Protein 3G4E (pdb70)

CATH classification: 2.120.10.30

Radius of gyration: 27.09 Å; Cα contacts (8 Å, |Δi|>4): 1862; chains: 2; bounding box: 78×51×75 Å

Organism: Homo sapiens (NCBI:txid9606)

Structure (mmCIF, N/CA/C/O backbone):
data_3G4E
#
_entry.id   3G4E
#
_cell.length_a   64.474
_cell.length_b   51.001
_cell.length_c   86.124
_cell.angle_alpha   90.00
_cell.angle_beta   100.11
_cell.angle_gamma   90.00
#
_symmetry.space_group_name_H-M   'P 1 21 1'
#
loop_
_entity.id
_entity.type
_entity.pdbx_description
1 polymer Regucalcin
2 non-polymer 'CALCIUM ION'
3 water water
#
loop_
_atom_site.group_PDB
_atom_site.id
_atom_site.type_symbol
_atom_site.label_atom_id
_atom_site.label_alt_id
_atom_site.label_comp_id
_atom_site.label_asym_id
_atom_site.label_entity_id
_atom_site.label_seq_id
_atom_site.pdbx_PDB_ins_code
_atom_site.Cartn_x
_atom_site.Cartn_y
_atom_site.Cartn_z
_atom_site.occupancy
_atom_site.B_iso_or_equiv
_atom_site.auth_seq_id
_atom_site.auth_comp_id
_atom_site.auth_asym_id
_atom_site.auth_atom_id
_atom_site.pdbx_PDB_model_num
ATOM 1 N N . SER A 1 1 ? 28.872 7.068 27.945 1.00 29.56 3 SER A N 1
ATOM 2 C CA . SER A 1 1 ? 29.615 5.868 27.651 1.00 21.97 3 SER A CA 1
ATOM 3 C C . SER A 1 1 ? 29.801 5.652 26.153 1.00 22.52 3 SER A C 1
ATOM 4 O O . SER A 1 1 ? 29.106 6.225 25.334 1.00 34.04 3 SER A O 1
ATOM 7 N N . ILE A 1 2 ? 30.743 4.820 25.744 1.00 19.23 4 ILE A N 1
ATOM 8 C CA . ILE A 1 2 ? 30.792 4.545 24.312 1.00 20.19 4 ILE A CA 1
ATOM 9 C C . ILE A 1 2 ? 30.103 3.206 24.072 1.00 18.35 4 ILE A C 1
ATOM 10 O O . ILE A 1 2 ? 29.842 2.355 24.951 1.00 18.90 4 ILE A O 1
ATOM 15 N N . LYS A 1 3 ? 29.777 2.984 22.803 1.00 17.25 5 LYS A N 1
ATOM 16 C CA . LYS A 1 3 ? 29.140 1.769 22.345 1.00 15.67 5 LYS A CA 1
ATOM 17 C C . LYS A 1 3 ? 29.920 1.221 21.158 1.00 13.78 5 LYS A C 1
ATOM 18 O O . LYS A 1 3 ? 30.146 1.977 20.207 1.00 16.88 5 LYS A O 1
ATOM 24 N N . ILE A 1 4 ? 30.301 -0.029 21.197 1.00 12.65 6 ILE A N 1
ATOM 25 C CA . ILE A 1 4 ? 31.090 -0.678 20.159 1.00 12.71 6 ILE A CA 1
ATOM 26 C C . ILE A 1 4 ? 30.253 -1.787 19.521 1.00 12.84 6 ILE A C 1
ATOM 27 O O . ILE A 1 4 ? 29.640 -2.595 20.245 1.00 14.63 6 ILE A O 1
ATOM 32 N N . GLU A 1 5 ? 30.274 -1.801 18.191 1.00 12.84 7 GLU A N 1
ATOM 33 C CA . GLU A 1 5 ? 29.498 -2.818 17.477 1.00 14.35 7 GLU A CA 1
ATOM 34 C C . GLU A 1 5 ? 30.348 -3.395 16.364 1.00 14.28 7 GLU A C 1
ATOM 35 O O . GLU A 1 5 ? 30.923 -2.624 15.591 1.00 15.02 7 GLU A O 1
ATOM 41 N N . CYS A 1 6 ? 30.440 -4.716 16.260 1.00 14.99 8 CYS A N 1
ATOM 42 C CA . CYS A 1 6 ? 31.040 -5.336 15.074 1.00 15.57 8 CYS A CA 1
ATOM 43 C C . CYS A 1 6 ? 29.976 -5.281 13.966 1.00 13.76 8 CYS A C 1
ATOM 44 O O . CYS A 1 6 ? 29.044 -6.063 14.051 1.00 19.71 8 CYS A O 1
ATOM 47 N N . VAL A 1 7 ? 30.122 -4.335 13.053 1.00 15.87 9 VAL A N 1
ATOM 48 C CA . VAL A 1 7 ? 29.050 -4.085 12.081 1.00 19.81 9 VAL A CA 1
ATOM 49 C C . VAL A 1 7 ? 29.216 -5.035 10.901 1.00 21.17 9 VAL A C 1
ATOM 50 O O . VAL A 1 7 ? 28.275 -5.256 10.144 1.00 23.23 9 VAL A O 1
ATOM 54 N N . LEU A 1 8 ? 30.409 -5.590 10.762 1.00 19.39 10 LEU A N 1
ATOM 55 C CA . LEU A 1 8 ? 30.689 -6.524 9.679 1.00 22.86 10 LEU A CA 1
ATOM 56 C C . LEU A 1 8 ? 31.760 -7.481 10.166 1.00 22.02 10 LEU A C 1
ATOM 57 O O . LEU A 1 8 ? 32.952 -7.156 10.273 1.00 23.29 10 LEU A O 1
ATOM 62 N N . PRO A 1 9 ? 31.318 -8.664 10.505 1.00 23.48 11 PRO A N 1
ATOM 63 C CA . PRO A 1 9 ? 32.225 -9.676 10.956 1.00 23.93 11 PRO A CA 1
ATOM 64 C C . PRO A 1 9 ? 32.914 -10.317 9.747 1.00 26.89 11 PRO A C 1
ATOM 65 O O . PRO A 1 9 ? 32.703 -11.454 9.424 1.00 31.32 11 PRO A O 1
ATOM 69 N N . GLU A 1 10 ? 33.810 -9.570 9.132 1.00 24.57 12 GLU A N 1
ATOM 70 C CA . GLU A 1 10 ? 34.351 -9.918 7.829 1.00 24.77 12 GLU A CA 1
ATOM 71 C C . GLU A 1 10 ? 35.527 -10.864 7.930 1.00 25.51 12 GLU A C 1
ATOM 72 O O . GLU A 1 10 ? 35.948 -11.423 6.897 1.00 26.29 12 GLU A O 1
ATOM 78 N N . ASN A 1 11 ? 36.073 -11.063 9.139 1.00 24.48 13 ASN A N 1
ATOM 79 C CA . ASN A 1 11 ? 37.215 -11.967 9.344 1.00 26.31 13 ASN A CA 1
ATOM 80 C C . ASN A 1 11 ? 38.406 -11.683 8.443 1.00 26.68 13 ASN A C 1
ATOM 81 O O . ASN A 1 11 ? 39.086 -12.586 7.924 1.00 26.45 13 ASN A O 1
ATOM 86 N N . CYS A 1 12 ? 38.701 -10.407 8.210 1.00 27.77 14 CYS A N 1
ATOM 87 C CA . CYS A 1 12 ? 39.797 -10.011 7.324 1.00 26.47 14 CYS A CA 1
ATOM 88 C C . CYS A 1 12 ? 41.143 -10.554 7.790 1.00 27.50 14 CYS A C 1
ATOM 89 O O . CYS A 1 12 ? 41.409 -10.507 8.983 1.00 26.88 14 CYS A O 1
ATOM 92 N N . ARG A 1 13 ? 41.944 -10.986 6.826 1.00 26.17 15 ARG A N 1
ATOM 93 C CA . ARG A 1 13 ? 43.303 -11.420 7.160 1.00 26.27 15 ARG A CA 1
ATOM 94 C C . ARG A 1 13 ? 44.004 -10.217 7.767 1.00 22.92 15 ARG A C 1
ATOM 95 O O . ARG A 1 13 ? 44.592 -10.285 8.866 1.00 24.61 15 ARG A O 1
ATOM 103 N N . CYS A 1 14 ? 43.880 -9.117 7.036 1.00 22.36 16 CYS A N 1
ATOM 104 C CA . CYS A 1 14 ? 44.415 -7.867 7.582 1.00 22.21 16 CYS A CA 1
ATOM 105 C C . CYS A 1 14 ? 43.624 -6.692 7.034 1.00 21.94 16 CYS A C 1
ATOM 106 O O . CYS A 1 14 ? 43.942 -6.143 5.985 1.00 19.09 16 CYS A O 1
ATOM 109 N N . GLY A 1 15 ? 42.557 -6.352 7.757 1.00 20.50 17 GLY A N 1
ATOM 110 C CA . GLY A 1 15 ? 41.719 -5.259 7.263 1.00 18.21 17 GLY A CA 1
ATOM 111 C C . GLY A 1 15 ? 42.448 -3.953 7.525 1.00 16.51 17 GLY A C 1
ATOM 112 O O . GLY A 1 15 ? 43.146 -3.788 8.553 1.00 18.44 17 GLY A O 1
ATOM 113 N N . GLU A 1 16 ? 42.308 -3.017 6.604 1.00 15.14 18 GLU A N 1
ATOM 114 C CA . GLU A 1 16 ? 43.114 -1.793 6.614 1.00 13.38 18 GLU A CA 1
ATOM 115 C C . GLU A 1 16 ? 42.457 -0.666 5.832 1.00 11.91 18 GLU A C 1
ATOM 116 O O . GLU A 1 16 ? 41.465 -0.906 5.113 1.00 14.38 18 GLU A O 1
ATOM 122 N N . SER A 1 17 ? 43.087 0.523 5.926 1.00 13.04 19 SER A N 1
ATOM 123 C CA . SER A 1 17 ? 42.743 1.666 5.097 1.00 11.61 19 SER A CA 1
ATOM 124 C C . SER A 1 17 ? 41.263 1.995 5.083 1.00 12.15 19 SER A C 1
ATOM 125 O O . SER A 1 17 ? 40.702 2.170 3.987 1.00 13.56 19 SER A O 1
ATOM 128 N N . PRO A 1 18 ? 40.609 2.144 6.231 1.00 12.45 20 PRO A N 1
ATOM 129 C CA . PRO A 1 18 ? 39.191 2.493 6.210 1.00 13.58 20 PRO A CA 1
ATOM 130 C C . PRO A 1 18 ? 39.025 3.925 5.704 1.00 11.83 20 PRO A C 1
ATOM 131 O O . PRO A 1 18 ? 39.754 4.814 6.144 1.00 13.51 20 PRO A O 1
ATOM 135 N N . VAL A 1 19 ? 38.080 4.122 4.801 1.00 11.22 21 VAL A N 1
ATOM 136 C CA . VAL A 1 19 ? 37.746 5.443 4.232 1.00 12.50 21 VAL A CA 1
ATOM 137 C C . VAL A 1 19 ? 36.239 5.522 4.144 1.00 11.78 21 VAL A C 1
ATOM 138 O O . VAL A 1 19 ? 35.588 4.638 3.534 1.00 13.17 21 VAL A O 1
ATOM 142 N N . TRP A 1 20 ? 35.607 6.559 4.678 1.00 12.99 22 TRP A N 1
ATOM 143 C CA . TRP A 1 20 ? 34.157 6.732 4.546 1.00 11.95 22 TRP A CA 1
ATOM 144 C C . TRP A 1 20 ? 33.808 7.441 3.247 1.00 11.56 22 TRP A C 1
ATOM 145 O O . TRP A 1 20 ? 34.334 8.526 2.925 1.00 14.45 22 TRP A O 1
ATOM 156 N N . GLU A 1 21 ? 32.905 6.846 2.517 1.00 13.35 23 GLU A N 1
ATOM 157 C CA . GLU A 1 21 ? 32.403 7.430 1.244 1.00 14.40 23 GLU A CA 1
ATOM 158 C C . GLU A 1 21 ? 31.020 7.967 1.527 1.00 15.65 23 GLU A C 1
ATOM 159 O O . GLU A 1 21 ? 30.023 7.212 1.448 1.00 16.11 23 GLU A O 1
ATOM 165 N N . GLU A 1 22 ? 30.890 9.254 1.860 1.00 16.69 24 GLU A N 1
ATOM 166 C CA . GLU A 1 22 ? 29.549 9.719 2.263 1.00 18.01 24 GLU A CA 1
ATOM 167 C C . GLU A 1 22 ? 28.611 9.766 1.084 1.00 17.88 24 GLU A C 1
ATOM 168 O O . GLU A 1 22 ? 27.402 9.680 1.307 1.00 21.49 24 GLU A O 1
ATOM 174 N N . VAL A 1 23 ? 29.111 9.874 -0.155 1.00 18.37 25 VAL A N 1
ATOM 175 C CA . VAL A 1 23 ? 28.150 9.980 -1.255 1.00 21.57 25 VAL A CA 1
ATOM 176 C C . VAL A 1 23 ? 27.392 8.679 -1.461 1.00 20.26 25 VAL A C 1
ATOM 177 O O . VAL A 1 23 ? 26.320 8.691 -2.094 1.00 28.64 25 VAL A O 1
ATOM 181 N N . SER A 1 24 ? 27.833 7.572 -0.940 1.00 18.95 26 SER A N 1
ATOM 182 C CA . SER A 1 24 ? 27.091 6.309 -0.967 1.00 21.37 26 SER A CA 1
ATOM 183 C C . SER A 1 24 ? 26.852 5.736 0.437 1.00 21.00 26 SER A C 1
ATOM 184 O O . SER A 1 24 ? 26.331 4.603 0.531 1.00 22.49 26 SER A O 1
ATOM 187 N N . ASN A 1 25 ? 27.221 6.441 1.513 1.00 19.94 27 ASN A N 1
ATOM 188 C CA . ASN A 1 25 ? 27.078 5.965 2.910 1.00 18.35 27 ASN A CA 1
ATOM 189 C C . ASN A 1 25 ? 27.703 4.587 3.061 1.00 15.70 27 ASN A C 1
ATOM 190 O O . ASN A 1 25 ? 27.110 3.636 3.615 1.00 15.93 27 ASN A O 1
ATOM 195 N N A SER A 1 26 ? 28.942 4.464 2.559 0.50 14.28 28 SER A N 1
ATOM 196 N N B SER A 1 26 ? 28.940 4.476 2.604 0.50 14.28 28 SER A N 1
ATOM 197 C CA A SER A 1 26 ? 29.652 3.203 2.541 0.50 14.46 28 SER A CA 1
ATOM 198 C CA B SER A 1 26 ? 29.620 3.207 2.622 0.50 14.46 28 SER A CA 1
ATOM 199 C C A SER A 1 26 ? 31.029 3.362 3.160 0.50 12.79 28 SER A C 1
ATOM 200 C C B SER A 1 26 ? 31.048 3.359 3.157 0.50 12.79 28 SER A C 1
ATOM 201 O O A SER A 1 26 ? 31.604 4.450 3.095 0.50 14.84 28 SER A O 1
ATOM 202 O O B SER A 1 26 ? 31.624 4.386 3.082 0.50 14.84 28 SER A O 1
ATOM 207 N N . LEU A 1 27 ? 31.545 2.282 3.732 1.00 12.30 29 LEU A N 1
ATOM 208 C CA . LEU A 1 27 ? 32.935 2.262 4.179 1.00 11.58 29 LEU A CA 1
ATOM 209 C C . LEU A 1 27 ? 33.763 1.494 3.144 1.00 11.79 29 LEU A C 1
ATOM 210 O O . LEU A 1 27 ? 33.419 0.336 2.837 1.00 13.94 29 LEU A O 1
ATOM 215 N N . LEU A 1 28 ? 34.817 2.130 2.630 1.00 11.68 30 LEU A N 1
ATOM 216 C CA . LEU A 1 28 ? 35.829 1.525 1.772 1.00 11.05 30 LEU A CA 1
ATOM 217 C C . LEU A 1 28 ? 36.933 0.991 2.685 1.00 13.47 30 LEU A C 1
ATOM 218 O O . LEU A 1 28 ? 37.286 1.637 3.677 1.00 15.35 30 LEU A O 1
ATOM 223 N N . PHE A 1 29 ? 37.479 -0.165 2.358 1.00 12.70 31 PHE A N 1
ATOM 224 C CA . PHE A 1 29 ? 38.604 -0.682 3.142 1.00 13.54 31 PHE A CA 1
ATOM 225 C C . PHE A 1 29 ? 39.346 -1.712 2.279 1.00 12.88 31 PHE A C 1
ATOM 226 O O . PHE A 1 29 ? 38.866 -2.046 1.192 1.00 16.17 31 PHE A O 1
ATOM 234 N N . VAL A 1 30 ? 40.496 -2.173 2.714 1.00 14.55 32 VAL A N 1
ATOM 235 C CA . VAL A 1 30 ? 41.200 -3.242 2.016 1.00 14.84 32 VAL A CA 1
ATOM 236 C C . VAL A 1 30 ? 41.427 -4.430 2.938 1.00 14.25 32 VAL A C 1
ATOM 237 O O . VAL A 1 30 ? 41.405 -4.257 4.167 1.00 17.35 32 VAL A O 1
ATOM 241 N N . ASP A 1 31 ? 41.668 -5.578 2.316 1.00 16.02 33 ASP A N 1
ATOM 242 C CA . ASP A 1 31 ? 42.199 -6.743 3.056 1.00 17.16 33 ASP A CA 1
ATOM 243 C C . ASP A 1 31 ? 43.511 -7.078 2.362 1.00 16.61 33 ASP A C 1
ATOM 244 O O . ASP A 1 31 ? 43.523 -7.616 1.290 1.00 18.85 33 ASP A O 1
ATOM 249 N N . ILE A 1 32 ? 44.625 -6.668 2.992 1.00 18.43 34 ILE A N 1
ATOM 250 C CA . ILE A 1 32 ? 45.870 -6.543 2.225 1.00 18.65 34 ILE A CA 1
ATOM 251 C C . ILE A 1 32 ? 46.324 -7.854 1.602 1.00 18.98 34 ILE A C 1
ATOM 252 O O . ILE A 1 32 ? 46.532 -7.918 0.377 1.00 20.53 34 ILE A O 1
ATOM 257 N N . PRO A 1 33 ? 46.524 -8.919 2.373 1.00 20.95 35 PRO A N 1
ATOM 258 C CA . PRO A 1 33 ? 47.078 -10.117 1.707 1.00 23.41 35 PRO A CA 1
ATOM 259 C C . PRO A 1 33 ? 46.047 -10.913 0.905 1.00 25.37 35 PRO A C 1
ATOM 260 O O . PRO A 1 33 ? 46.429 -11.772 0.089 1.00 25.17 35 PRO A O 1
ATOM 264 N N . ALA A 1 34 ? 44.761 -10.625 1.114 1.00 22.42 36 ALA A N 1
ATOM 265 C CA . ALA A 1 34 ? 43.711 -11.213 0.273 1.00 22.73 36 ALA A CA 1
ATOM 266 C C . ALA A 1 34 ? 43.642 -10.490 -1.060 1.00 22.84 36 ALA A C 1
ATOM 267 O O . ALA A 1 34 ? 42.950 -10.947 -2.002 1.00 24.26 36 ALA A O 1
ATOM 269 N N . LYS A 1 35 ? 44.363 -9.398 -1.205 1.00 21.17 37 LYS A N 1
ATOM 270 C CA . LYS A 1 35 ? 44.355 -8.591 -2.394 1.00 20.23 37 LYS A CA 1
ATOM 271 C C . LYS A 1 35 ? 43.049 -7.915 -2.751 1.00 21.47 37 LYS A C 1
ATOM 272 O O . LYS A 1 35 ? 42.771 -7.730 -3.906 1.00 21.88 37 LYS A O 1
ATOM 278 N N . LYS A 1 36 ? 42.274 -7.547 -1.720 1.00 19.92 38 LYS A N 1
ATOM 279 C CA . LYS A 1 36 ? 40.934 -7.065 -2.006 1.00 18.08 38 LYS A CA 1
ATOM 280 C C . LYS A 1 36 ? 40.691 -5.630 -1.587 1.00 15.99 38 LYS A C 1
ATOM 281 O O . LYS A 1 36 ? 41.138 -5.227 -0.508 1.00 19.81 38 LYS A O 1
ATOM 287 N N . VAL A 1 37 ? 39.957 -4.950 -2.451 1.00 16.83 39 VAL A N 1
ATOM 288 C CA . VAL A 1 37 ? 39.390 -3.648 -2.124 1.00 15.44 39 VAL A CA 1
ATOM 289 C C . VAL A 1 37 ? 37.906 -3.897 -1.877 1.00 14.28 39 VAL A C 1
ATOM 290 O O . VAL A 1 37 ? 37.249 -4.538 -2.727 1.00 17.20 39 VAL A O 1
ATOM 294 N N . CYS A 1 38 ? 37.386 -3.434 -0.755 1.00 14.05 40 CYS A N 1
ATOM 295 C CA . CYS A 1 38 ? 36.024 -3.741 -0.299 1.00 15.65 40 CYS A CA 1
ATOM 296 C C . CYS A 1 38 ? 35.219 -2.489 -0.040 1.00 13.69 40 CYS A C 1
ATOM 297 O O . CYS A 1 38 ? 35.782 -1.462 0.350 1.00 15.77 40 CYS A O 1
ATOM 300 N N . ARG A 1 39 ? 33.892 -2.473 -0.225 1.00 20.00 41 ARG A N 1
ATOM 301 C CA . ARG A 1 39 ? 32.896 -1.455 0.089 1.00 20.00 41 ARG A CA 1
ATOM 302 C C . ARG A 1 39 ? 31.764 -2.034 0.931 1.00 20.00 41 ARG A C 1
ATOM 303 O O . ARG A 1 39 ? 31.142 -2.993 0.434 1.00 20.57 41 ARG A O 1
ATOM 311 N N . TRP A 1 40 ? 31.536 -1.538 1.975 1.00 14.98 42 TRP A N 1
ATOM 312 C CA . TRP A 1 40 ? 30.419 -1.998 2.801 1.00 14.18 42 TRP A CA 1
ATOM 313 C C . TRP A 1 40 ? 29.365 -0.902 2.819 1.00 13.80 42 TRP A C 1
ATOM 314 O O . TRP A 1 40 ? 29.640 0.227 3.228 1.00 14.53 42 TRP A O 1
ATOM 325 N N . ASP A 1 41 ? 28.166 -1.268 2.386 1.00 15.39 43 ASP A N 1
ATOM 326 C CA . ASP A 1 41 ? 27.031 -0.349 2.340 1.00 15.78 43 ASP A CA 1
ATOM 327 C C . ASP A 1 41 ? 26.399 -0.311 3.736 1.00 17.02 43 ASP A C 1
ATOM 328 O O . ASP A 1 41 ? 25.901 -1.332 4.214 1.00 15.48 43 ASP A O 1
ATOM 333 N N . SER A 1 42 ? 26.431 0.859 4.400 1.00 15.46 44 SER A N 1
ATOM 334 C CA . SER A 1 42 ? 25.952 0.891 5.790 1.00 15.57 44 SER A CA 1
ATOM 335 C C . SER A 1 42 ? 24.441 0.770 5.843 1.00 19.06 44 SER A C 1
ATOM 336 O O . SER A 1 42 ? 23.925 0.568 6.953 1.00 20.53 44 SER A O 1
ATOM 339 N N . PHE A 1 43 ? 23.720 0.911 4.760 1.00 16.66 45 PHE A N 1
ATOM 340 C CA . PHE A 1 43 ? 22.250 0.794 4.800 1.00 19.20 45 PHE A CA 1
ATOM 341 C C . PHE A 1 43 ? 21.794 -0.629 4.531 1.00 18.24 45 PHE A C 1
ATOM 342 O O . PHE A 1 43 ? 21.071 -1.180 5.298 1.00 23.04 45 PHE A O 1
ATOM 350 N N . THR A 1 44 ? 22.293 -1.245 3.450 1.00 18.15 46 THR A N 1
ATOM 351 C CA . THR A 1 44 ? 21.899 -2.631 3.181 1.00 18.01 46 THR A CA 1
ATOM 352 C C . THR A 1 44 ? 22.749 -3.650 3.936 1.00 17.92 46 THR A C 1
ATOM 353 O O . THR A 1 44 ? 22.326 -4.828 3.956 1.00 19.60 46 THR A O 1
ATOM 357 N N . LYS A 1 45 ? 23.883 -3.229 4.517 1.00 18.35 47 LYS A N 1
ATOM 358 C CA . LYS A 1 45 ? 24.799 -4.085 5.252 1.00 21.85 47 LYS A CA 1
ATOM 359 C C . LYS A 1 45 ? 25.521 -5.084 4.346 1.00 19.25 47 LYS A C 1
ATOM 360 O O . LYS A 1 45 ? 26.086 -6.071 4.829 1.00 36.14 47 LYS A O 1
ATOM 366 N N . GLN A 1 46 ? 25.504 -4.852 3.065 1.00 16.90 48 GLN A N 1
ATOM 367 C CA . GLN A 1 46 ? 26.166 -5.780 2.151 1.00 19.08 48 GLN A CA 1
ATOM 368 C C . GLN A 1 46 ? 27.531 -5.249 1.769 1.00 17.66 48 GLN A C 1
ATOM 369 O O . GLN A 1 46 ? 27.735 -4.055 1.772 1.00 17.12 48 GLN A O 1
ATOM 375 N N . VAL A 1 47 ? 28.412 -6.178 1.429 1.00 18.48 49 VAL A N 1
ATOM 376 C CA . VAL A 1 47 ? 29.777 -5.860 1.033 1.00 17.49 49 VAL A CA 1
ATOM 3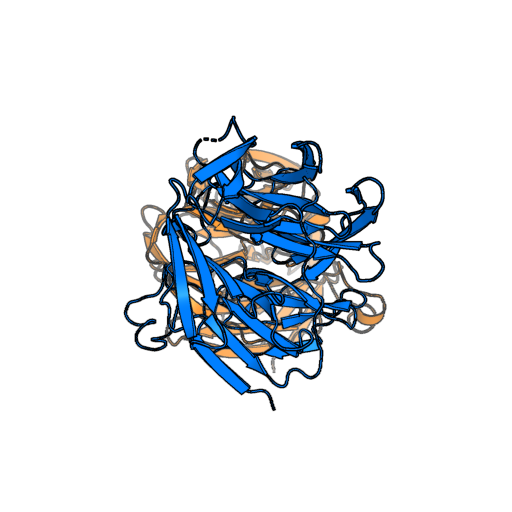77 C C . VAL A 1 47 ? 30.035 -6.338 -0.391 1.00 19.84 49 VAL A C 1
ATOM 378 O O . VAL A 1 47 ? 29.564 -7.379 -0.849 1.00 24.76 49 VAL A O 1
ATOM 382 N N . GLN A 1 48 ? 30.715 -5.406 -1.277 1.00 20.00 50 GLN A N 1
ATOM 383 C CA . GLN A 1 48 ? 31.332 -5.742 -2.554 1.00 20.00 50 GLN A CA 1
ATOM 384 C C . GLN A 1 48 ? 32.839 -5.916 -2.411 1.00 20.00 50 GLN A C 1
ATOM 385 O O . GLN A 1 48 ? 33.416 -5.129 -1.601 1.00 20.23 50 GLN A O 1
ATOM 391 N N . ARG A 1 49 ? 33.451 -6.717 -3.098 1.00 19.07 51 ARG A N 1
ATOM 392 C CA . ARG A 1 49 ? 34.890 -6.841 -3.033 1.00 18.33 51 ARG A CA 1
ATOM 393 C C . ARG A 1 49 ? 35.413 -7.051 -4.449 1.00 17.40 51 ARG A C 1
ATOM 394 O O . ARG A 1 49 ? 34.789 -7.818 -5.211 1.00 20.94 51 ARG A O 1
ATOM 402 N N . VAL A 1 50 ? 36.518 -6.390 -4.701 1.00 16.37 52 VAL A N 1
ATOM 403 C CA . VAL A 1 50 ? 37.195 -6.590 -5.994 1.00 17.71 52 VAL A CA 1
ATOM 404 C C . VAL A 1 50 ? 38.592 -7.121 -5.710 1.00 16.74 52 VAL A C 1
ATOM 405 O O . VAL A 1 50 ? 39.270 -6.586 -4.850 1.00 19.14 52 VAL A O 1
ATOM 409 N N . THR A 1 51 ? 39.017 -8.136 -6.429 1.00 18.20 53 THR A N 1
ATOM 410 C CA . THR A 1 51 ? 40.289 -8.786 -6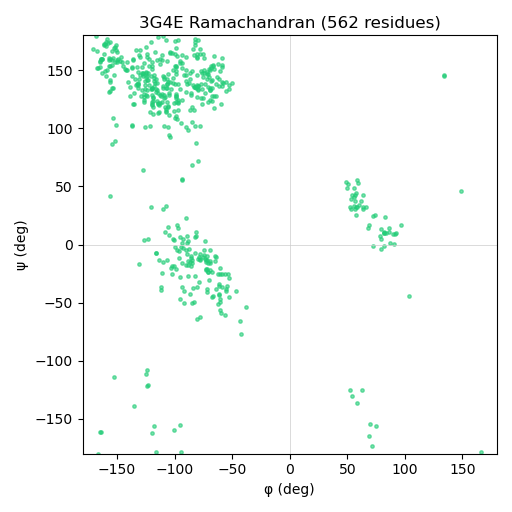.252 1.00 19.17 53 THR A CA 1
ATOM 411 C C . THR A 1 51 ? 41.333 -8.278 -7.258 1.00 19.22 53 THR A C 1
ATOM 412 O O . THR A 1 51 ? 41.028 -8.360 -8.440 1.00 20.38 53 THR A O 1
ATOM 416 N N . MET A 1 52 ? 42.432 -7.775 -6.704 1.00 20.80 54 MET A N 1
ATOM 417 C CA . MET A 1 52 ? 43.555 -7.305 -7.514 1.00 23.30 54 MET A CA 1
ATOM 418 C C . MET A 1 52 ? 44.601 -8.402 -7.686 1.00 25.06 54 MET A C 1
ATOM 419 O O . MET A 1 52 ? 44.433 -9.534 -7.199 1.00 26.00 54 MET A O 1
ATOM 424 N N . ASP A 1 53 ? 45.695 -8.069 -8.380 1.00 25.98 55 ASP A N 1
ATOM 425 C CA . ASP A 1 53 ? 46.690 -9.080 -8.694 1.00 28.75 55 ASP A CA 1
ATOM 426 C C . ASP A 1 53 ? 47.912 -9.051 -7.795 1.00 27.61 55 ASP A C 1
ATOM 427 O O . ASP A 1 53 ? 48.871 -9.800 -8.046 1.00 35.80 55 ASP A O 1
ATOM 432 N N . ALA A 1 54 ? 47.951 -8.215 -6.776 1.00 26.20 56 ALA A N 1
ATOM 433 C CA . ALA A 1 54 ? 49.017 -8.116 -5.795 1.00 27.99 56 ALA A CA 1
ATOM 434 C C . ALA A 1 54 ? 48.413 -7.549 -4.506 1.00 24.70 56 ALA A C 1
ATOM 435 O O . ALA A 1 54 ? 47.249 -7.070 -4.536 1.00 24.46 56 ALA A O 1
ATOM 437 N N . PRO A 1 55 ? 49.111 -7.621 -3.382 1.00 26.10 57 PRO A N 1
ATOM 438 C CA . PRO A 1 55 ? 48.567 -7.092 -2.128 1.00 23.80 57 PRO A CA 1
ATOM 439 C C . PRO A 1 55 ? 48.121 -5.649 -2.304 1.00 22.20 57 PRO A C 1
ATOM 440 O O . PRO A 1 55 ? 48.818 -4.880 -2.963 1.00 22.56 57 PRO A O 1
ATOM 444 N N . VAL A 1 56 ? 46.967 -5.296 -1.748 1.00 20.16 58 VAL A N 1
ATOM 445 C CA A VAL A 1 56 ? 46.492 -3.924 -1.910 0.50 17.45 58 VAL A CA 1
ATOM 446 C CA B VAL A 1 56 ? 46.592 -3.924 -1.910 0.50 17.45 58 VAL A CA 1
ATOM 447 C C . VAL A 1 56 ? 46.461 -3.302 -0.535 1.00 16.35 58 VAL A C 1
ATOM 448 O O . VAL A 1 56 ? 45.750 -3.756 0.335 1.00 17.94 58 VAL A O 1
ATOM 455 N N . SER A 1 57 ? 47.307 -2.294 -0.349 1.00 16.26 59 SER A N 1
ATOM 456 C CA . SER A 1 57 ? 47.522 -1.829 1.025 1.00 15.87 59 SER A CA 1
ATOM 457 C C . SER A 1 57 ? 46.775 -0.570 1.426 1.00 14.37 59 SER A C 1
ATOM 458 O O . SER A 1 57 ? 46.649 -0.286 2.607 1.00 14.55 59 SER A O 1
ATOM 461 N N . SER A 1 58 ? 46.303 0.204 0.447 1.00 15.02 60 SER A N 1
ATOM 462 C CA . SER A 1 58 ? 45.488 1.391 0.750 1.00 14.57 60 SER A CA 1
ATOM 463 C C . SER A 1 58 ? 44.586 1.698 -0.445 1.00 13.36 60 SER A C 1
ATOM 464 O O . SER A 1 58 ? 44.930 1.271 -1.546 1.00 16.54 60 SER A O 1
ATOM 467 N N . VAL A 1 59 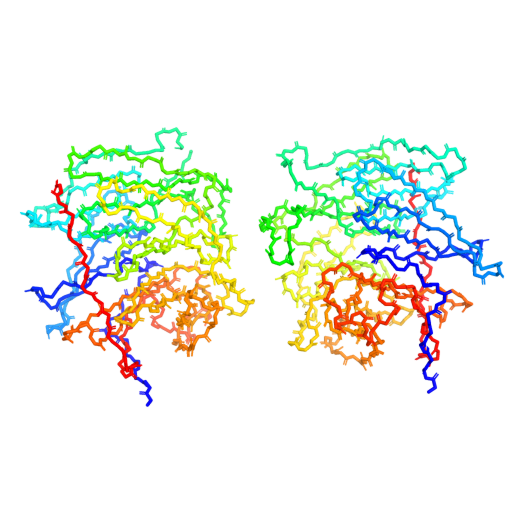? 43.507 2.435 -0.147 1.00 13.58 61 VAL A N 1
ATOM 468 C CA . VAL A 1 59 ? 42.607 2.880 -1.216 1.00 14.95 61 VAL A CA 1
ATOM 469 C C . VAL A 1 59 ? 42.198 4.303 -0.842 1.00 13.76 61 VAL A C 1
ATOM 470 O O . VAL A 1 59 ? 42.150 4.617 0.369 1.00 14.14 61 VAL A O 1
ATOM 474 N N . ALA A 1 60 ? 41.912 5.129 -1.854 1.00 13.50 62 ALA A N 1
ATOM 475 C CA . ALA A 1 60 ? 41.476 6.501 -1.562 1.00 13.02 62 ALA A CA 1
ATOM 476 C C . ALA A 1 60 ? 40.487 6.897 -2.649 1.00 13.66 62 ALA A C 1
ATOM 477 O O . ALA A 1 60 ? 40.427 6.297 -3.737 1.00 15.27 62 ALA A O 1
ATOM 479 N N . LEU A 1 61 ? 39.710 7.942 -2.343 1.00 15.03 63 LEU A N 1
ATOM 480 C CA . LEU A 1 61 ? 38.762 8.471 -3.340 1.00 15.08 63 LEU A CA 1
ATOM 481 C C . LEU A 1 61 ? 39.535 9.181 -4.454 1.00 16.31 63 LEU A C 1
ATOM 482 O O . LEU A 1 61 ? 40.539 9.813 -4.187 1.00 17.10 63 LEU A O 1
ATOM 487 N N . ARG A 1 62 ? 39.012 9.109 -5.680 1.00 17.47 64 ARG A N 1
ATOM 488 C CA . ARG A 1 62 ? 39.578 9.832 -6.816 1.00 17.26 64 ARG A CA 1
ATOM 489 C C . ARG A 1 62 ? 38.473 10.767 -7.310 1.00 18.13 64 ARG A C 1
ATOM 490 O O . ARG A 1 62 ? 37.381 10.294 -7.640 1.00 21.13 64 ARG A O 1
ATOM 498 N N . GLN A 1 63 ? 38.791 12.042 -7.296 1.00 18.56 65 GLN A N 1
ATOM 499 C CA . GLN A 1 63 ? 37.780 13.048 -7.596 1.00 19.62 65 GLN A CA 1
ATOM 500 C C . GLN A 1 63 ? 37.110 12.802 -8.947 1.00 21.08 65 GLN A C 1
ATOM 501 O O . GLN A 1 63 ? 35.886 12.944 -9.085 1.00 22.95 65 GLN A O 1
ATOM 507 N N . SER A 1 64 ? 37.894 12.404 -9.946 1.00 20.55 66 SER A N 1
ATOM 508 C CA . SER A 1 64 ? 37.356 12.256 -11.304 1.00 22.55 66 SER A CA 1
ATOM 509 C C . SER A 1 64 ? 36.499 11.008 -11.460 1.00 24.22 66 SER A C 1
ATOM 510 O O . SER A 1 64 ? 35.808 10.839 -12.469 1.00 28.75 66 SER A O 1
ATOM 513 N N . GLY A 1 65 ? 36.518 10.123 -10.476 1.00 24.76 67 GLY A N 1
ATOM 514 C CA . GLY A 1 65 ? 35.663 8.950 -10.515 1.00 27.58 67 GLY A CA 1
ATOM 515 C C . GLY A 1 65 ? 36.460 7.712 -10.142 1.00 26.45 67 GLY A C 1
ATOM 516 O O . GLY A 1 65 ? 37.661 7.587 -10.454 1.00 25.16 67 GLY A O 1
ATOM 517 N N . GLY A 1 66 ? 35.802 6.765 -9.477 1.00 25.88 68 GLY A N 1
ATOM 518 C CA . GLY A 1 66 ? 36.514 5.567 -9.037 1.00 26.02 68 GLY A CA 1
ATOM 519 C C . GLY A 1 66 ? 37.492 5.906 -7.925 1.00 23.00 68 GLY A C 1
ATOM 520 O O . GLY A 1 66 ? 37.289 6.853 -7.150 1.00 21.18 68 GLY A O 1
ATOM 521 N N . TYR A 1 67 ? 38.525 5.080 -7.827 1.00 18.97 69 TYR A N 1
ATOM 522 C CA . TYR A 1 67 ? 39.421 5.083 -6.680 1.00 17.47 69 TYR A CA 1
ATOM 523 C C . TYR A 1 67 ? 40.858 5.123 -7.170 1.00 16.63 69 TYR A C 1
ATOM 524 O O . TYR A 1 67 ? 41.146 4.812 -8.337 1.00 20.29 69 TYR A O 1
ATOM 533 N N . VAL A 1 68 ? 41.750 5.479 -6.248 1.00 16.49 70 VAL A N 1
ATOM 534 C CA . VAL A 1 68 ? 43.162 5.198 -6.424 1.00 16.26 70 VAL A CA 1
ATOM 535 C C . VAL A 1 68 ? 43.579 4.225 -5.328 1.00 17.24 70 VAL A C 1
ATOM 536 O O . VAL A 1 68 ? 42.917 4.080 -4.289 1.00 17.02 70 VAL A O 1
ATOM 540 N N . ALA A 1 69 ? 44.659 3.515 -5.544 1.00 16.98 71 ALA A N 1
ATOM 541 C CA . ALA A 1 69 ? 45.032 2.505 -4.571 1.00 17.34 71 ALA A CA 1
ATOM 542 C C . ALA A 1 69 ? 46.513 2.237 -4.689 1.00 16.55 71 ALA A C 1
ATOM 543 O O . ALA A 1 69 ? 47.115 2.489 -5.721 1.00 21.96 71 ALA A O 1
ATOM 545 N N . THR A 1 70 ? 47.090 1.696 -3.632 1.00 16.90 72 THR A N 1
ATOM 546 C CA . THR A 1 70 ? 48.477 1.220 -3.699 1.00 16.12 72 THR A CA 1
ATOM 547 C C . THR A 1 70 ? 48.468 -0.300 -3.745 1.00 17.68 72 THR A C 1
ATOM 548 O O . THR A 1 70 ? 48.003 -1.018 -2.843 1.00 19.34 72 THR A O 1
ATOM 552 N N . ILE A 1 71 ? 49.009 -0.817 -4.846 1.00 18.36 73 ILE A N 1
ATOM 553 C CA . ILE A 1 71 ? 49.001 -2.258 -5.098 1.00 20.99 73 ILE A CA 1
ATOM 554 C C . ILE A 1 71 ? 50.449 -2.647 -5.368 1.00 19.73 73 ILE A C 1
ATOM 555 O O . ILE A 1 71 ? 51.119 -2.077 -6.242 1.00 23.69 73 ILE A O 1
ATOM 560 N N . GLY A 1 72 ? 50.935 -3.604 -4.584 1.00 20.96 74 GLY A N 1
ATOM 561 C CA . GLY A 1 72 ? 52.367 -3.930 -4.566 1.00 22.03 74 GLY A CA 1
ATOM 562 C C . GLY A 1 72 ? 53.132 -2.625 -4.331 1.00 20.82 74 GLY A C 1
ATOM 563 O O . GLY A 1 72 ? 52.833 -1.936 -3.341 1.00 21.29 74 GLY A O 1
ATOM 564 N N . THR A 1 73 ? 54.071 -2.312 -5.236 1.00 22.85 75 THR A N 1
ATOM 565 C CA . THR A 1 73 ? 54.734 -0.998 -5.111 1.00 24.34 75 THR A CA 1
ATOM 566 C C . THR A 1 73 ? 54.306 -0.007 -6.184 1.00 22.95 75 THR A C 1
ATOM 567 O O . THR A 1 73 ? 55.100 0.833 -6.623 1.00 22.84 75 THR A O 1
ATOM 571 N N . LYS A 1 74 ? 53.051 -0.122 -6.582 1.00 21.63 76 LYS A N 1
ATOM 572 C CA . LYS A 1 74 ? 52.494 0.724 -7.617 1.00 23.21 76 LYS A CA 1
ATOM 573 C C . LYS A 1 74 ? 51.360 1.624 -7.153 1.00 22.35 76 LYS A C 1
ATOM 574 O O . LYS A 1 74 ? 50.462 1.148 -6.528 1.00 22.79 76 LYS A O 1
ATOM 580 N N . PHE A 1 75 ? 51.423 2.890 -7.536 1.00 21.65 77 PHE A N 1
ATOM 581 C CA . PHE A 1 75 ? 50.236 3.736 -7.418 1.00 19.42 77 PHE A CA 1
ATOM 582 C C . PHE A 1 75 ? 49.324 3.463 -8.612 1.00 19.47 77 PHE A C 1
ATOM 583 O O . PHE A 1 75 ? 49.773 3.529 -9.768 1.00 22.52 77 PHE A O 1
ATOM 591 N N . CYS A 1 76 ? 48.064 3.143 -8.358 1.00 21.00 78 CYS A N 1
ATOM 592 C CA . CYS A 1 76 ? 47.153 2.731 -9.406 1.00 21.74 78 CYS A CA 1
ATOM 593 C C . CYS A 1 76 ? 45.819 3.469 -9.336 1.00 22.45 78 CYS A C 1
ATOM 594 O O . CYS A 1 76 ? 45.334 3.823 -8.242 1.00 23.21 78 CYS A O 1
ATOM 597 N N . ALA A 1 77 ? 45.215 3.690 -10.479 1.00 23.25 79 ALA A N 1
ATOM 598 C CA . ALA A 1 77 ? 43.824 4.094 -10.650 1.00 22.22 79 ALA A CA 1
ATOM 599 C C . ALA A 1 77 ? 42.973 2.837 -10.758 1.00 24.47 79 ALA A C 1
ATOM 600 O O . ALA A 1 77 ? 43.290 1.932 -11.520 1.00 25.44 79 ALA A O 1
ATOM 602 N N . LEU A 1 78 ? 41.903 2.802 -9.983 1.00 27.30 80 LEU A N 1
ATOM 603 C CA . LEU A 1 78 ? 41.061 1.620 -9.960 1.00 28.25 80 LEU A CA 1
ATOM 604 C C . LEU A 1 78 ? 39.704 1.976 -10.550 1.00 37.78 80 LEU A C 1
ATOM 605 O O . LEU A 1 78 ? 38.952 2.779 -9.997 1.00 30.27 80 LEU A O 1
ATOM 610 N N . ASN A 1 79 ? 39.384 1.384 -11.699 1.00 39.87 81 ASN A N 1
ATOM 611 C CA . ASN A 1 79 ? 38.015 1.466 -12.198 1.00 36.81 81 ASN A CA 1
ATOM 612 C C . ASN A 1 79 ? 37.237 0.336 -11.512 1.00 35.51 81 ASN A C 1
ATOM 613 O O . ASN A 1 79 ? 37.354 -0.867 -11.773 1.00 37.64 81 ASN A O 1
ATOM 618 N N . TRP A 1 80 ? 36.428 0.788 -10.564 1.00 37.18 82 TRP A N 1
ATOM 619 C CA . TRP A 1 80 ? 35.599 -0.114 -9.779 1.00 38.46 82 TRP A CA 1
ATOM 620 C C . TRP A 1 80 ? 34.726 -0.937 -10.699 1.00 41.67 82 TRP A C 1
ATOM 621 O O . TRP A 1 80 ? 34.627 -2.149 -10.598 1.00 50.22 82 TRP A O 1
ATOM 632 N N . LYS A 1 81 ? 33.969 -0.306 -11.375 1.00 20.00 83 LYS A N 1
ATOM 633 C CA . LYS A 1 81 ? 33.000 -0.677 -12.398 1.00 20.00 83 LYS A CA 1
ATOM 634 C C . LYS A 1 81 ? 33.526 -1.814 -13.269 1.00 20.00 83 LYS A C 1
ATOM 635 O O . LYS A 1 81 ? 32.875 -2.861 -13.405 1.00 60.77 83 LYS A O 1
ATOM 641 N N . GLU A 1 82 ? 34.922 -1.702 -13.989 1.00 62.37 84 GLU A N 1
ATOM 642 C CA . GLU A 1 82 ? 35.485 -2.779 -14.800 1.00 62.50 84 GLU A CA 1
ATOM 643 C C . GLU A 1 82 ? 36.310 -3.749 -13.968 1.00 57.35 84 GLU A C 1
ATOM 644 O O . GLU A 1 82 ? 36.542 -4.911 -14.316 1.00 61.42 84 GLU A O 1
ATOM 650 N N . GLN A 1 83 ? 36.685 -3.303 -12.793 1.00 52.04 85 GLN A N 1
ATOM 651 C CA A GLN A 1 83 ? 37.668 -4.063 -11.962 0.50 47.55 85 GLN A CA 1
ATOM 652 C CA B GLN A 1 83 ? 37.611 -4.091 -12.066 0.50 47.55 85 GLN A CA 1
ATOM 653 C C . GLN A 1 83 ? 39.005 -4.236 -12.620 1.00 49.23 85 GLN A C 1
ATOM 654 O O . GLN A 1 83 ? 39.594 -5.279 -12.516 1.00 50.98 85 GLN A O 1
ATOM 665 N N . SER A 1 84 ? 39.519 -3.108 -13.090 1.00 49.52 86 SER A N 1
ATOM 666 C CA . SER A 1 84 ? 40.785 -2.925 -13.770 1.00 48.00 86 SER A CA 1
ATOM 667 C C . SER A 1 84 ? 41.565 -1.813 -13.066 1.00 48.14 86 SER A C 1
ATOM 668 O O . SER A 1 84 ? 40.998 -0.865 -12.528 1.00 50.08 86 SER A O 1
ATOM 671 N N . ALA A 1 85 ? 42.867 -1.996 -13.086 1.00 41.98 87 ALA A N 1
ATOM 672 C CA . ALA A 1 85 ? 43.835 -1.086 -12.525 1.00 34.42 87 ALA A CA 1
ATOM 673 C C . ALA A 1 85 ? 44.716 -0.556 -13.648 1.00 33.16 87 ALA A C 1
ATOM 674 O O . ALA A 1 85 ? 45.096 -1.279 -14.562 1.00 46.52 87 ALA A O 1
ATOM 676 N N . VAL A 1 86 ? 44.991 0.739 -13.560 1.00 32.64 88 VAL A N 1
ATOM 677 C CA . VAL A 1 86 ? 45.946 1.424 -14.409 1.00 28.51 88 VAL A CA 1
ATOM 678 C C . VAL A 1 86 ? 47.030 1.980 -13.489 1.00 27.10 88 VAL A C 1
ATOM 679 O O . VAL A 1 86 ? 46.791 2.707 -12.539 1.00 30.63 88 VAL A O 1
ATOM 683 N N . VAL A 1 87 ? 48.244 1.564 -13.827 1.00 29.59 89 VAL A N 1
ATOM 684 C CA . VAL A 1 87 ? 49.403 2.084 -13.124 1.00 28.66 89 VAL A CA 1
ATOM 685 C C . VAL A 1 87 ? 49.631 3.558 -13.470 1.00 31.07 89 VAL A C 1
ATOM 686 O O . VAL A 1 87 ? 49.795 3.938 -14.648 1.00 29.23 89 VAL A O 1
ATOM 690 N N . LEU A 1 88 ? 49.669 4.374 -12.414 1.00 26.16 90 LEU A N 1
ATOM 691 C CA . LEU A 1 88 ? 49.994 5.777 -12.491 1.00 25.29 90 LEU A CA 1
ATOM 692 C C . LEU A 1 88 ? 51.491 5.986 -12.274 1.00 26.80 90 LEU A C 1
ATOM 693 O O . LEU A 1 88 ? 52.094 6.823 -12.944 1.00 28.77 90 LEU A O 1
ATOM 698 N N . ALA A 1 89 ? 52.128 5.283 -11.362 1.00 24.73 91 ALA A N 1
ATOM 699 C CA . ALA A 1 89 ? 53.544 5.418 -11.041 1.00 25.53 91 ALA A CA 1
ATOM 700 C C . ALA A 1 89 ? 53.983 4.204 -10.218 1.00 27.34 91 ALA A C 1
ATOM 701 O O . ALA A 1 89 ? 53.151 3.520 -9.600 1.00 31.25 91 ALA A O 1
ATOM 703 N N . THR A 1 90 ? 55.277 3.943 -10.251 1.00 27.88 92 THR A N 1
ATOM 704 C CA . THR A 1 90 ? 55.860 2.882 -9.458 1.00 27.36 92 THR A CA 1
ATOM 705 C C . THR A 1 90 ? 57.041 3.407 -8.643 1.00 26.39 92 THR A C 1
ATOM 706 O O . THR A 1 90 ? 57.702 4.382 -9.050 1.00 29.54 92 THR A O 1
ATOM 710 N N . VAL A 1 91 ? 57.265 2.724 -7.530 1.00 23.36 93 VAL A N 1
ATOM 711 C CA . VAL A 1 91 ? 58.373 3.054 -6.638 1.00 24.57 93 VAL A CA 1
ATOM 712 C C . VAL A 1 91 ? 59.119 1.786 -6.234 1.00 23.82 93 VAL A C 1
ATOM 713 O O . VAL A 1 91 ? 58.635 0.681 -6.450 1.00 25.81 93 VAL A O 1
ATOM 717 N N . ASP A 1 92 ? 60.291 1.956 -5.633 1.00 25.45 94 ASP A N 1
ATOM 718 C CA . ASP A 1 92 ? 61.068 0.874 -4.992 1.00 26.51 94 ASP A CA 1
ATOM 719 C C . ASP A 1 92 ? 61.358 -0.255 -5.971 1.00 32.43 94 ASP A C 1
ATOM 720 O O . ASP A 1 92 ? 61.358 -1.444 -5.672 1.00 31.11 94 ASP A O 1
ATOM 725 N N . ASN A 1 93 ? 61.619 0.145 -7.201 1.00 32.83 95 ASN A N 1
ATOM 726 C CA . ASN A 1 93 ? 62.059 -0.658 -8.294 1.00 38.58 95 ASN A CA 1
ATOM 727 C C . ASN A 1 93 ? 63.305 -1.462 -7.964 1.00 36.16 95 ASN A C 1
ATOM 728 O O . ASN A 1 93 ? 63.604 -2.500 -8.562 1.00 49.84 95 ASN A O 1
ATOM 733 N N . ASP A 1 94 ? 64.081 -0.954 -7.000 1.00 35.19 96 ASP A N 1
ATOM 734 C CA . ASP A 1 94 ? 65.301 -1.695 -6.651 1.00 37.48 96 ASP A CA 1
ATOM 735 C C . ASP A 1 94 ? 65.026 -2.715 -5.567 1.00 36.41 96 ASP A C 1
ATOM 736 O O . ASP A 1 94 ? 65.930 -3.413 -5.106 1.00 42.56 96 ASP A O 1
ATOM 741 N N . LYS A 1 95 ? 63.726 -2.866 -5.048 1.00 36.13 97 LYS A N 1
ATOM 742 C CA . LYS A 1 95 ? 63.637 -3.684 -3.828 1.00 36.91 97 LYS A CA 1
ATOM 743 C C . LYS A 1 95 ? 63.158 -5.101 -4.101 1.00 42.09 97 LYS A C 1
ATOM 744 O O . LYS A 1 95 ? 62.362 -5.420 -4.986 1.00 41.19 97 LYS A O 1
ATOM 750 N N . LYS A 1 96 ? 63.922 -6.601 -2.733 1.00 20.00 98 LYS A N 1
ATOM 751 C CA . LYS A 1 96 ? 63.807 -8.028 -3.005 1.00 20.00 98 LYS A CA 1
ATOM 752 C C . LYS A 1 96 ? 62.507 -8.594 -2.442 1.00 20.00 98 LYS A C 1
ATOM 753 O O . LYS A 1 96 ? 62.383 -9.847 -2.530 1.00 68.86 98 LYS A O 1
ATOM 759 N N . ASN A 1 97 ? 61.489 -7.167 -2.337 1.00 20.00 99 ASN A N 1
ATOM 760 C CA . ASN A 1 97 ? 60.299 -7.686 -1.674 1.00 20.0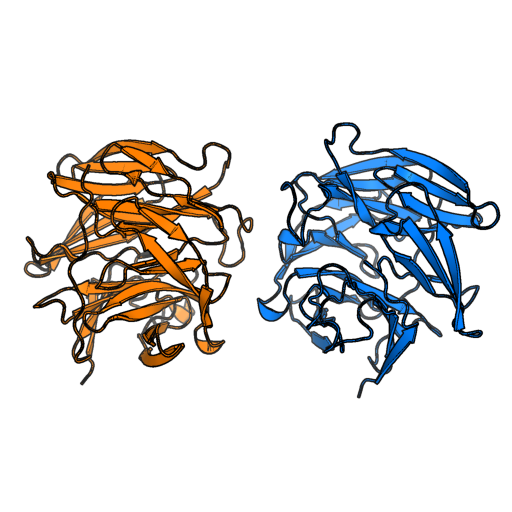0 99 ASN A CA 1
ATOM 761 C C . ASN A 1 97 ? 59.619 -6.633 -0.805 1.00 20.00 99 ASN A C 1
ATOM 762 O O . ASN A 1 97 ? 59.287 -6.923 0.340 1.00 38.41 99 ASN A O 1
ATOM 767 N N . ASN A 1 98 ? 59.472 -5.467 -1.383 1.00 28.08 100 ASN A N 1
ATOM 768 C CA . ASN A 1 98 ? 58.745 -4.370 -0.736 1.00 24.66 100 ASN A CA 1
ATOM 769 C C . ASN A 1 98 ? 57.283 -4.336 -1.148 1.00 25.78 100 ASN A C 1
ATOM 770 O O . ASN A 1 98 ? 56.937 -4.940 -2.177 1.00 25.37 100 ASN A O 1
ATOM 775 N N . ARG A 1 99 ? 56.483 -3.614 -0.360 1.00 22.41 101 ARG A N 1
ATOM 776 C CA . ARG A 1 99 ? 55.142 -3.238 -0.752 1.00 21.67 101 ARG A CA 1
ATOM 777 C C . ARG A 1 99 ? 54.813 -1.870 -0.146 1.00 19.06 101 ARG A C 1
ATOM 778 O O . ARG A 1 99 ? 55.412 -1.453 0.851 1.00 21.01 101 ARG A O 1
ATOM 786 N N . PHE A 1 100 ? 53.857 -1.187 -0.752 1.00 17.77 102 PHE A N 1
ATOM 787 C CA . PHE A 1 100 ? 53.277 -0.055 -0.069 1.00 16.90 102 PHE A CA 1
ATOM 788 C C . PHE A 1 100 ? 52.602 -0.556 1.200 1.00 16.13 102 PHE A C 1
ATOM 789 O O . PHE A 1 100 ? 52.212 -1.728 1.257 1.00 18.06 102 PHE A O 1
ATOM 797 N N . ASN A 1 101 ? 52.491 0.366 2.149 1.00 15.88 103 ASN A N 1
ATOM 798 C CA . ASN A 1 101 ? 51.635 0.111 3.324 1.00 14.78 103 ASN A CA 1
ATOM 799 C C . ASN A 1 101 ? 50.611 1.241 3.401 1.00 13.21 103 ASN A C 1
ATOM 800 O O . ASN A 1 101 ? 49.813 1.436 2.474 1.00 14.35 103 ASN A O 1
ATOM 805 N N . ASP A 1 102 ? 50.543 2.016 4.477 1.00 13.39 104 ASP A N 1
ATOM 806 C CA . ASP A 1 102 ? 49.437 2.983 4.598 1.00 14.04 104 ASP A CA 1
ATOM 807 C C . ASP A 1 102 ? 49.595 4.178 3.696 1.00 12.25 104 ASP A C 1
ATOM 808 O O . ASP A 1 102 ? 50.716 4.606 3.382 1.00 13.84 104 ASP A O 1
ATOM 813 N N . GLY A 1 103 ? 48.473 4.712 3.238 1.00 12.69 105 GLY A N 1
ATOM 814 C CA . GLY A 1 103 ? 48.469 5.891 2.403 1.00 15.53 105 GLY A CA 1
ATOM 815 C C . GLY A 1 103 ? 47.168 6.676 2.640 1.00 11.89 105 GLY A C 1
ATOM 816 O O . GLY A 1 103 ? 46.206 6.126 3.174 1.00 16.99 105 GLY A O 1
ATOM 817 N N . LYS A 1 104 ? 47.206 7.952 2.297 1.00 11.82 106 LYS A N 1
ATOM 818 C CA . LYS A 1 104 ? 46.076 8.833 2.522 1.00 11.89 106 LYS A CA 1
ATOM 819 C C . LYS A 1 104 ? 46.223 10.091 1.687 1.00 11.78 106 LYS A C 1
ATOM 820 O O . LYS A 1 104 ? 47.382 10.436 1.336 1.00 12.54 106 LYS A O 1
ATOM 826 N N . VAL A 1 105 ? 45.145 10.701 1.221 1.00 12.56 107 VAL A N 1
ATOM 827 C CA . VAL A 1 105 ? 45.197 11.937 0.375 1.00 12.40 107 VAL A CA 1
ATOM 828 C C . VAL A 1 105 ? 45.331 13.139 1.263 1.00 11.78 107 VAL A C 1
ATOM 829 O O . VAL A 1 105 ? 44.610 13.223 2.248 1.00 13.44 107 VAL A O 1
ATOM 833 N N . ASP A 1 106 ? 46.243 14.018 0.830 1.00 13.29 108 ASP A N 1
ATOM 834 C CA . ASP A 1 106 ? 46.491 15.249 1.585 1.00 12.92 108 ASP A CA 1
ATOM 835 C C . ASP A 1 106 ? 45.450 16.336 1.244 1.00 13.94 108 ASP A C 1
ATOM 836 O O . ASP A 1 106 ? 44.609 16.149 0.358 1.00 13.97 108 ASP A O 1
ATOM 841 N N . PRO A 1 107 ? 45.426 17.454 1.952 1.00 14.44 109 PRO A N 1
ATOM 842 C CA . PRO A 1 107 ? 44.385 18.491 1.754 1.00 14.34 109 PRO A CA 1
ATOM 843 C C . PRO A 1 107 ? 44.425 19.151 0.387 1.00 15.09 109 PRO A C 1
ATOM 844 O O . PRO A 1 107 ? 43.452 19.881 0.091 1.00 17.59 109 PRO A O 1
ATOM 848 N N . ALA A 1 108 ? 45.435 18.924 -0.422 1.00 14.54 110 ALA A N 1
ATOM 849 C CA . ALA A 1 108 ? 45.500 19.422 -1.804 1.00 16.76 110 ALA A CA 1
ATOM 850 C C . ALA A 1 108 ? 45.327 18.316 -2.827 1.00 16.33 110 ALA A C 1
ATOM 851 O O . ALA A 1 108 ? 45.535 18.537 -4.048 1.00 16.89 110 ALA A O 1
ATOM 853 N N . GLY A 1 109 ? 44.917 17.128 -2.364 1.00 14.62 111 GLY A N 1
ATOM 854 C CA . GLY A 1 109 ? 44.620 16.084 -3.366 1.00 14.98 111 GLY A CA 1
ATOM 855 C C . GLY A 1 109 ? 4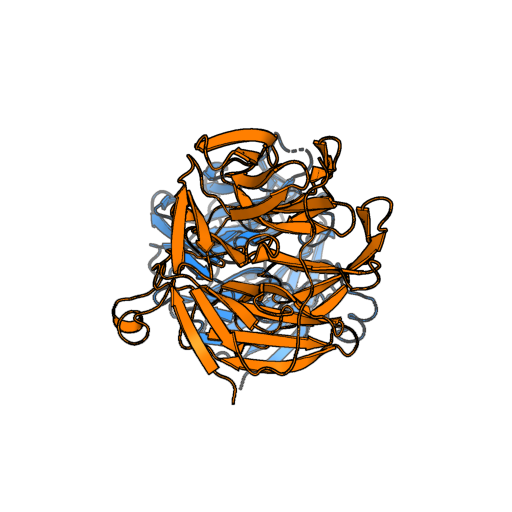5.849 15.334 -3.839 1.00 15.37 111 GLY A C 1
ATOM 856 O O . GLY A 1 109 ? 45.789 14.683 -4.890 1.00 16.76 111 GLY A O 1
ATOM 857 N N . ARG A 1 110 ? 46.930 15.288 -3.054 1.00 14.84 112 ARG A N 1
ATOM 858 C CA . ARG A 1 110 ? 48.096 14.476 -3.360 1.00 16.45 112 ARG A CA 1
ATOM 859 C C . ARG A 1 110 ? 48.020 13.148 -2.607 1.00 14.12 112 ARG A C 1
ATOM 860 O O . ARG A 1 110 ? 47.668 13.183 -1.436 1.00 15.20 112 ARG A O 1
ATOM 868 N N . TYR A 1 111 ? 48.356 12.036 -3.220 1.00 13.65 113 TYR A N 1
ATOM 869 C CA . TYR A 1 111 ? 48.309 10.729 -2.581 1.00 14.15 113 TYR A CA 1
ATOM 870 C C . TYR A 1 111 ? 49.574 10.335 -1.846 1.00 12.13 113 TYR A C 1
ATOM 871 O O . TYR A 1 111 ? 50.497 9.908 -2.549 1.00 16.42 113 TYR A O 1
ATOM 880 N N . PHE A 1 112 ? 49.621 10.511 -0.542 1.00 12.19 114 PHE A N 1
ATOM 881 C CA . PHE A 1 112 ? 50.801 10.130 0.238 1.00 13.31 114 PHE A CA 1
ATOM 882 C C . PHE A 1 112 ? 50.746 8.635 0.531 1.00 13.39 114 PHE A C 1
ATOM 883 O O . PHE A 1 112 ? 49.665 8.160 0.948 1.00 13.99 114 PHE A O 1
ATOM 891 N N . ALA A 1 113 ? 51.862 7.943 0.365 1.00 13.80 115 ALA A N 1
ATOM 892 C CA . ALA A 1 113 ? 51.886 6.543 0.762 1.00 13.26 115 ALA A CA 1
ATOM 893 C C . ALA A 1 113 ? 53.341 6.158 0.952 1.00 13.29 115 ALA A C 1
ATOM 894 O O . ALA A 1 113 ? 54.190 6.659 0.231 1.00 16.05 115 ALA A O 1
ATOM 896 N N . GLY A 1 114 ? 53.589 5.279 1.923 1.00 12.59 116 GLY A N 1
ATOM 897 C CA . GLY A 1 114 ? 54.952 4.812 2.100 1.00 14.10 116 GLY A CA 1
ATOM 898 C C . GLY A 1 114 ? 55.054 3.310 2.047 1.00 13.67 116 GLY A C 1
ATOM 899 O O . GLY A 1 114 ? 54.044 2.600 2.081 1.00 15.67 116 GLY A O 1
ATOM 900 N N . THR A 1 115 ? 56.298 2.841 1.987 1.00 16.35 117 THR A N 1
ATOM 901 C CA . THR A 1 115 ? 56.556 1.418 1.786 1.00 15.99 117 THR A CA 1
ATOM 902 C C . THR A 1 115 ? 57.229 0.777 2.993 1.00 16.57 117 THR A C 1
ATOM 903 O O . THR A 1 115 ? 57.497 1.397 4.032 1.00 18.60 117 THR A O 1
ATOM 907 N N . MET A 1 116 ? 57.442 -0.534 2.828 1.00 18.30 118 MET A N 1
ATOM 908 C CA . MET A 1 116 ? 58.099 -1.371 3.846 1.00 18.76 118 MET A CA 1
ATOM 909 C C . MET A 1 116 ? 58.587 -2.631 3.156 1.00 20.94 118 MET A C 1
ATOM 910 O O . MET A 1 116 ? 58.072 -2.971 2.067 1.00 21.64 118 MET A O 1
ATOM 915 N N . ALA A 1 117 ? 59.470 -3.378 3.765 1.00 21.98 119 ALA A N 1
ATOM 916 C CA . ALA A 1 117 ? 59.788 -4.728 3.335 1.00 24.42 119 ALA A CA 1
ATOM 917 C C . ALA A 1 117 ? 58.622 -5.646 3.677 1.00 25.79 119 ALA A C 1
ATOM 918 O O . ALA A 1 117 ? 57.980 -5.417 4.713 1.00 26.94 119 ALA A O 1
ATOM 920 N N . GLU A 1 118 ? 58.239 -6.624 2.907 1.00 20.00 120 GLU A N 1
ATOM 921 C CA . GLU A 1 118 ? 57.133 -7.518 3.223 1.00 20.00 120 GLU A CA 1
ATOM 922 C C . GLU A 1 118 ? 57.448 -8.377 4.442 1.00 20.00 120 GLU A C 1
ATOM 923 O O . GLU A 1 118 ? 58.630 -8.801 4.596 1.00 37.79 120 GLU A O 1
ATOM 929 N N . GLU A 1 119 ? 56.619 -8.738 5.002 1.00 20.00 121 GLU A N 1
ATOM 930 C CA . GLU A 1 119 ? 56.768 -9.375 6.261 1.00 20.00 121 GLU A CA 1
ATOM 931 C C . GLU 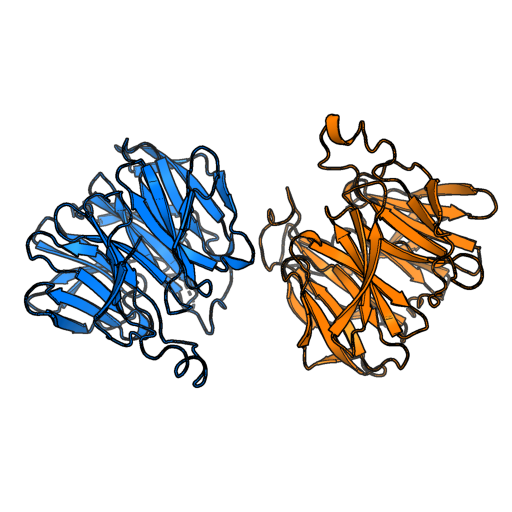A 1 119 ? 57.092 -10.864 6.134 1.00 20.00 121 GLU A C 1
ATOM 932 O O A GLU A 1 119 ? 57.353 -11.178 5.018 0.65 62.15 121 GLU A O 1
ATOM 938 N N . THR A 1 120 ? 57.492 -11.526 7.211 1.00 20.00 122 THR A N 1
ATOM 939 C CA . THR A 1 120 ? 57.321 -12.968 7.326 1.00 20.00 122 THR A CA 1
ATOM 940 C C . THR A 1 120 ? 56.678 -13.286 8.679 1.00 20.00 122 THR A C 1
ATOM 941 O O A THR A 1 120 ? 56.541 -14.394 8.693 0.65 58.30 122 THR A O 1
ATOM 945 N N A ALA A 1 121 ? 56.733 -12.308 9.582 0.65 61.74 123 ALA A N 1
ATOM 946 C CA A ALA A 1 121 ? 55.868 -12.367 10.742 0.65 63.37 123 ALA A CA 1
ATOM 947 C C A ALA A 1 121 ? 55.543 -10.949 11.205 0.65 66.70 123 ALA A C 1
ATOM 948 O O A ALA A 1 121 ? 56.103 -9.979 10.677 0.65 59.64 123 ALA A O 1
ATOM 950 N N . PRO A 1 122 ? 54.624 -10.789 12.154 1.00 20.00 124 PRO A N 1
ATOM 951 C CA . PRO A 1 122 ? 54.451 -9.450 12.676 1.00 20.00 124 PRO A CA 1
ATOM 952 C C . PRO A 1 122 ? 55.304 -9.196 13.816 1.00 20.00 124 PRO A C 1
ATOM 953 O O A PRO A 1 122 ? 54.436 -9.536 14.860 0.65 81.13 124 PRO A O 1
ATOM 957 N N A ALA A 1 123 ? 55.598 -7.927 13.857 0.65 72.61 125 ALA A N 1
ATOM 958 C CA . ALA A 1 123 ? 56.016 -7.211 12.689 1.00 68.65 125 ALA A CA 1
ATOM 959 C C . ALA A 1 123 ? 57.525 -7.477 12.504 1.00 69.21 125 ALA A C 1
ATOM 960 O O . ALA A 1 123 ? 58.345 -6.722 13.012 1.00 63.22 125 ALA A O 1
ATOM 962 N N . VAL A 1 124 ? 57.962 -8.349 11.599 1.00 20.00 126 VAL A N 1
ATOM 963 C CA . VAL A 1 124 ? 59.304 -8.890 11.417 1.00 20.00 126 VAL A CA 1
ATOM 964 C C . VAL A 1 124 ? 59.703 -8.890 9.945 1.00 20.00 126 VAL A C 1
ATOM 965 O O . VAL A 1 124 ? 59.017 -9.479 9.100 1.00 71.93 126 VAL A O 1
ATOM 969 N N . LEU A 1 125 ? 60.744 -8.239 9.597 1.00 20.00 127 LEU A N 1
ATOM 970 C CA . LEU A 1 125 ? 60.814 -7.891 8.223 1.00 20.00 127 LEU A CA 1
ATOM 971 C C . LEU A 1 125 ? 62.216 -7.373 8.142 1.00 20.00 127 LEU A C 1
ATOM 972 O O . LEU A 1 125 ? 62.837 -7.175 9.133 1.00 38.38 127 LEU A O 1
ATOM 977 N N . GLU A 1 126 ? 62.683 -7.180 6.925 1.00 31.16 128 GLU A N 1
ATOM 978 C CA . GLU A 1 126 ? 64.010 -6.584 6.729 1.00 31.35 128 GLU A CA 1
ATOM 979 C C . GLU A 1 126 ? 63.949 -5.127 7.152 1.00 28.25 128 GLU A C 1
ATOM 980 O O . GLU A 1 126 ? 62.988 -4.430 6.790 1.00 30.65 128 GLU A O 1
ATOM 986 N N . ARG A 1 127 ? 64.888 -4.638 7.939 1.00 26.55 129 ARG A N 1
ATOM 987 C CA . ARG A 1 127 ? 64.770 -3.303 8.512 1.00 25.34 129 ARG A CA 1
ATOM 988 C C . ARG A 1 127 ? 65.077 -2.203 7.514 1.00 23.83 129 ARG A C 1
ATOM 989 O O . ARG A 1 127 ? 65.899 -2.382 6.597 1.00 29.38 129 ARG A O 1
ATOM 997 N N . HIS A 1 128 ? 64.408 -1.063 7.725 1.00 21.15 130 HIS A N 1
ATOM 998 C CA . HIS A 1 128 ? 64.724 0.199 7.089 1.00 20.45 130 HIS A CA 1
ATOM 999 C C . HIS A 1 128 ? 64.670 0.108 5.568 1.00 19.52 130 HIS A C 1
ATOM 1000 O O . HIS A 1 128 ? 65.408 0.826 4.912 1.00 23.77 130 HIS A O 1
ATOM 1007 N N . GLN A 1 129 ? 63.813 -0.712 4.984 1.00 21.79 131 GLN A N 1
ATOM 1008 C CA . GLN A 1 129 ? 63.741 -0.797 3.521 1.00 23.62 131 GLN A CA 1
ATOM 1009 C C . GLN A 1 129 ? 62.713 0.134 2.900 1.00 20.01 131 GLN A C 1
ATOM 1010 O O . GLN A 1 129 ? 62.601 0.178 1.663 1.00 20.84 131 GLN A O 1
ATOM 1016 N N . GLY A 1 130 ? 61.945 0.867 3.712 1.00 20.00 132 GLY A N 1
ATOM 1017 C CA . GLY A 1 130 ? 60.852 1.638 3.133 1.00 19.75 132 GLY A CA 1
ATOM 1018 C C . GLY A 1 130 ? 61.168 3.107 2.932 1.00 16.83 132 GLY A C 1
ATOM 1019 O O . GLY A 1 130 ? 62.222 3.578 3.365 1.00 20.59 132 GLY A O 1
ATOM 1020 N N . ALA A 1 131 ? 60.240 3.828 2.310 1.00 16.70 133 ALA A N 1
ATOM 1021 C CA . ALA A 1 131 ? 60.363 5.261 2.065 1.00 17.30 133 ALA A CA 1
ATOM 1022 C C . ALA A 1 131 ? 58.964 5.848 2.049 1.00 16.81 133 ALA A C 1
ATOM 1023 O O . ALA A 1 131 ? 57.990 5.146 1.750 1.00 17.89 133 ALA A O 1
ATOM 1025 N N . LEU A 1 132 ? 58.842 7.141 2.315 1.00 16.09 134 LEU A N 1
ATOM 1026 C CA . LEU A 1 132 ? 57.566 7.867 2.186 1.00 16.78 134 LEU A CA 1
ATOM 1027 C C . LEU A 1 132 ? 57.544 8.615 0.849 1.00 16.55 134 LEU A C 1
ATOM 1028 O O . LEU A 1 132 ? 58.488 9.346 0.564 1.00 18.82 134 LEU A O 1
ATOM 1033 N N . TYR A 1 133 ? 56.461 8.428 0.095 1.00 17.20 135 TYR A N 1
ATOM 1034 C CA . TYR A 1 133 ? 56.276 9.057 -1.195 1.00 16.65 135 TYR A CA 1
ATOM 1035 C C . TYR A 1 133 ? 54.977 9.850 -1.242 1.00 15.80 135 TYR A C 1
ATOM 1036 O O . TYR A 1 133 ? 54.073 9.623 -0.434 1.00 15.94 135 TYR A O 1
ATOM 1045 N N . SER A 1 134 ? 54.853 10.788 -2.209 1.00 16.32 136 SER A N 1
ATOM 1046 C CA . SER A 1 134 ? 53.532 11.287 -2.548 1.00 15.89 136 SER A CA 1
ATOM 1047 C C . SER A 1 134 ? 53.398 11.326 -4.074 1.00 17.94 136 SER A C 1
ATOM 1048 O O . SER A 1 134 ? 54.347 11.646 -4.797 1.00 19.13 136 SER A O 1
ATOM 1051 N N . LEU A 1 135 ? 52.205 10.991 -4.525 1.00 16.85 137 LEU A N 1
ATOM 1052 C CA . LEU A 1 135 ? 51.804 11.038 -5.920 1.00 18.04 137 LEU A CA 1
ATOM 1053 C C . LEU A 1 135 ? 51.060 12.345 -6.153 1.00 18.09 137 LEU A C 1
ATOM 1054 O O . LEU A 1 135 ? 49.979 12.577 -5.580 1.00 18.74 137 LEU A O 1
ATOM 1059 N N . PHE A 1 136 ? 51.642 13.1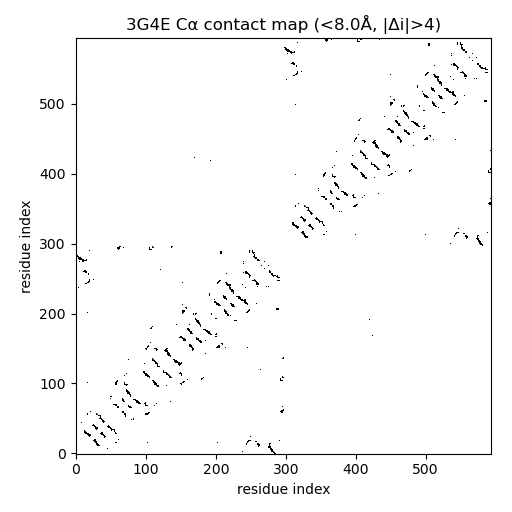77 -6.983 1.00 20.34 138 PHE A N 1
ATOM 1060 C CA . PHE A 1 136 ? 51.049 14.469 -7.317 1.00 19.40 138 PHE A CA 1
ATOM 1061 C C . PHE A 1 136 ? 49.954 14.338 -8.374 1.00 17.36 138 PHE A C 1
ATOM 1062 O O . PHE A 1 136 ? 49.855 13.342 -9.075 1.00 21.13 138 PHE A O 1
ATOM 1070 N N . PRO A 1 137 ? 49.098 15.336 -8.493 1.00 22.29 139 PRO A N 1
ATOM 1071 C CA . PRO A 1 137 ? 48.009 15.310 -9.471 1.00 21.40 139 PRO A CA 1
ATOM 1072 C C . PRO A 1 137 ? 48.438 15.019 -10.901 1.00 21.14 139 PRO A C 1
ATOM 1073 O O . PRO A 1 137 ? 47.610 14.437 -11.600 1.00 28.69 139 PRO A O 1
ATOM 1077 N N . ASP A 1 138 ? 49.658 15.355 -11.321 1.00 22.30 140 ASP A N 1
ATOM 1078 C CA . ASP A 1 138 ? 50.049 15.006 -12.702 1.00 23.58 140 ASP A CA 1
ATOM 1079 C C . ASP A 1 138 ? 50.810 13.694 -12.825 1.00 22.07 140 ASP A C 1
ATOM 1080 O O . ASP A 1 138 ? 51.328 13.349 -13.887 1.00 26.04 140 ASP A O 1
ATOM 1085 N N . HIS A 1 139 ? 50.912 12.977 -11.735 1.00 23.30 141 HIS A N 1
ATOM 1086 C CA . HIS A 1 139 ? 51.388 11.625 -11.586 1.00 24.78 141 HIS A CA 1
ATOM 1087 C C . HIS A 1 139 ? 52.889 11.588 -11.330 1.00 26.45 141 HIS A C 1
ATOM 1088 O O . HIS A 1 139 ? 53.452 10.491 -11.297 1.00 33.39 141 HIS A O 1
ATOM 1095 N N . HIS A 1 140 ? 53.488 12.747 -11.099 1.00 27.83 142 HIS A N 1
ATOM 1096 C CA . HIS A 1 140 ? 54.883 12.563 -10.675 1.00 28.97 142 HIS A CA 1
ATOM 1097 C C . HIS A 1 140 ? 54.924 12.210 -9.187 1.00 24.39 142 HIS A C 1
ATOM 1098 O O . HIS A 1 140 ? 53.975 12.390 -8.427 1.00 21.73 142 HIS A O 1
ATOM 1105 N N . VAL A 1 141 ? 56.062 11.638 -8.806 1.00 24.82 143 VAL A N 1
ATOM 1106 C CA . VAL A 1 141 ? 56.186 11.120 -7.458 1.00 23.50 143 VAL A CA 1
ATOM 1107 C C . VAL A 1 141 ? 57.289 11.873 -6.766 1.00 23.79 143 VAL A C 1
ATOM 1108 O O . VAL A 1 141 ? 58.377 12.034 -7.395 1.00 32.25 143 VAL A O 1
ATOM 1112 N N . LYS A 1 142 ? 57.068 12.251 -5.561 1.00 20.00 144 LYS A N 1
ATOM 1113 C CA . LYS A 1 142 ? 58.055 12.827 -4.657 1.00 20.00 144 LYS A CA 1
ATOM 1114 C C . LYS A 1 142 ? 58.459 11.830 -3.575 1.00 20.00 144 LYS A C 1
ATOM 1115 O O . LYS A 1 142 ? 57.612 11.122 -3.123 1.00 20.54 144 LYS A O 1
ATOM 1121 N N . LYS A 1 143 ? 59.784 11.785 -3.388 1.00 22.52 145 LYS A N 1
ATOM 1122 C CA . LYS A 1 143 ? 60.300 10.953 -2.318 1.00 24.21 145 LYS A CA 1
ATOM 1123 C C . LYS A 1 143 ? 60.796 11.825 -1.170 1.00 23.74 145 LYS A C 1
ATOM 1124 O O . LYS A 1 143 ? 61.686 12.638 -1.381 1.00 31.91 145 LYS A O 1
ATOM 1130 N N . TYR A 1 144 ? 60.127 11.656 -0.020 1.00 22.54 146 TYR A N 1
ATOM 1131 C CA . TYR A 1 144 ? 60.410 12.530 1.104 1.00 22.26 146 TYR A CA 1
ATOM 1132 C C . TYR A 1 144 ? 61.607 12.074 1.903 1.00 22.08 146 TYR A C 1
ATOM 1133 O O . TYR A 1 144 ? 62.485 12.885 2.186 1.00 28.63 146 TYR A O 1
ATOM 1142 N N . PHE A 1 145 ? 61.634 10.793 2.263 1.00 22.75 147 PHE A N 1
ATOM 1143 C CA . PHE A 1 145 ? 62.728 10.239 3.035 1.00 23.55 147 PHE A CA 1
ATOM 1144 C C . PHE A 1 145 ? 62.714 8.713 2.966 1.00 23.82 147 PHE A C 1
ATOM 1145 O O . PHE A 1 145 ? 61.664 8.113 2.669 1.00 21.62 147 PHE A O 1
ATOM 1153 N N . ASP A 1 146 ? 63.876 8.140 3.261 1.00 26.55 148 ASP A N 1
ATOM 1154 C CA . ASP A 1 146 ? 63.902 6.682 3.363 1.00 24.21 148 ASP A CA 1
ATOM 1155 C C . ASP A 1 146 ? 64.290 6.253 4.773 1.00 22.04 148 ASP A C 1
ATOM 1156 O O . ASP A 1 146 ? 64.034 6.959 5.751 1.00 25.68 148 ASP A O 1
ATOM 1161 N N . GLN A 1 147 ? 64.803 5.048 4.839 1.00 25.70 149 GLN A N 1
ATOM 1162 C CA . GLN A 1 147 ? 65.147 4.407 6.098 1.00 28.40 149 GLN A CA 1
ATOM 1163 C C . GLN A 1 147 ? 63.908 4.188 6.966 1.00 25.46 149 GLN A C 1
ATOM 1164 O O . GLN A 1 147 ? 63.972 4.177 8.157 1.00 26.38 149 GLN A O 1
ATOM 1170 N N . VAL A 1 148 ? 62.780 3.988 6.312 1.00 21.44 150 VAL A N 1
ATOM 1171 C CA . VAL A 1 148 ? 61.545 3.685 7.019 1.00 19.01 150 VAL A CA 1
ATOM 1172 C C . VAL A 1 148 ? 61.452 2.196 7.328 1.00 18.55 150 VAL A C 1
ATOM 1173 O O . VAL A 1 148 ? 61.721 1.377 6.459 1.00 21.21 150 VAL A O 1
ATOM 1177 N N . ASP A 1 149 ? 61.026 1.819 8.538 1.00 18.23 151 ASP A N 1
ATOM 1178 C CA . ASP A 1 149 ? 60.806 0.405 8.857 1.00 19.43 151 ASP A CA 1
ATOM 1179 C C . ASP A 1 149 ? 59.450 -0.035 8.318 1.00 19.33 151 ASP A C 1
ATOM 1180 O O . ASP A 1 149 ? 59.379 -0.865 7.413 1.00 20.65 151 ASP A O 1
ATOM 1185 N N . ILE A 1 150 ? 58.375 0.559 8.862 1.00 16.07 152 ILE A N 1
ATOM 1186 C CA . ILE A 1 150 ? 57.029 0.208 8.438 1.00 16.95 152 ILE A CA 1
ATOM 1187 C C . ILE A 1 150 ? 56.245 1.501 8.299 1.00 14.20 152 ILE A C 1
ATOM 1188 O O . ILE A 1 150 ? 55.805 2.060 9.320 1.00 17.03 152 ILE A O 1
ATOM 1193 N N . SER A 1 151 ? 56.050 1.997 7.090 1.00 16.67 153 SER A N 1
ATOM 1194 C CA . SER A 1 151 ? 55.329 3.246 6.900 1.00 15.37 153 SER A CA 1
ATOM 1195 C C . SER A 1 151 ? 53.851 3.042 7.248 1.00 15.74 153 SER A C 1
ATOM 1196 O O . SER A 1 151 ? 53.188 2.148 6.685 1.00 17.58 153 SER A O 1
ATOM 1199 N N . ASN A 1 152 ? 53.614 4.091 8.009 1.00 20.00 154 ASN A N 1
ATOM 1200 C CA . ASN A 1 152 ? 52.354 3.454 8.374 1.00 20.00 154 ASN A CA 1
ATOM 1201 C C . ASN A 1 152 ? 51.288 4.471 8.769 1.00 20.00 154 ASN A C 1
ATOM 1202 O O . ASN A 1 152 ? 51.158 5.465 8.029 1.00 13.18 154 ASN A O 1
ATOM 1207 N N . GLY A 1 153 ? 50.418 5.005 9.897 1.00 12.26 155 GLY A N 1
ATOM 1208 C CA . GLY A 1 153 ? 49.398 6.028 9.886 1.00 11.81 155 GLY A CA 1
ATOM 1209 C C . GLY A 1 153 ? 49.852 7.450 9.618 1.00 12.58 155 GLY A C 1
ATOM 1210 O O . GLY A 1 153 ? 50.958 7.849 9.938 1.00 13.48 155 GLY A O 1
ATOM 1211 N N . LEU A 1 154 ? 48.950 8.240 9.092 1.00 20.00 156 LEU A N 1
ATOM 1212 C CA . LEU A 1 154 ? 49.280 9.571 8.713 1.00 20.00 156 LEU A CA 1
ATOM 1213 C C . LEU A 1 154 ? 48.043 10.473 8.575 1.00 20.00 156 LEU A C 1
ATOM 1214 O O . LEU A 1 154 ? 46.982 9.978 8.285 1.00 12.50 156 LEU A O 1
ATOM 1219 N N . ASP A 1 155 ? 48.205 11.763 8.852 1.00 11.52 157 ASP A N 1
ATOM 1220 C CA . ASP A 1 155 ? 47.094 12.693 8.625 1.00 11.80 157 ASP A CA 1
ATOM 1221 C C . ASP A 1 155 ? 47.645 14.111 8.703 1.00 11.69 157 ASP A C 1
ATOM 1222 O O . ASP A 1 155 ? 48.862 14.293 8.843 1.00 14.66 157 ASP A O 1
ATOM 1227 N N . TRP A 1 156 ? 46.766 15.097 8.519 1.00 13.11 158 TRP A N 1
ATOM 1228 C CA . TRP A 1 156 ? 47.133 16.510 8.475 1.00 14.08 158 TRP A CA 1
ATOM 1229 C C . TRP A 1 156 ? 46.347 17.332 9.474 1.00 13.29 158 TRP A C 1
ATOM 1230 O O . TRP A 1 156 ? 45.177 17.041 9.732 1.00 15.46 158 TRP A O 1
ATOM 1241 N N . SER A 1 157 ? 47.019 18.348 10.047 1.00 15.45 159 SER A N 1
ATOM 1242 C CA . SER A 1 157 ? 46.279 19.225 10.956 1.00 15.78 159 SER A CA 1
ATOM 1243 C C . SER A 1 157 ? 45.203 20.001 10.217 1.00 15.73 159 SER A C 1
ATOM 1244 O O . SER A 1 157 ? 45.211 20.101 8.992 1.00 18.48 159 SER A O 1
ATOM 1247 N N . LEU A 1 158 ? 44.239 20.534 10.986 1.00 19.07 160 LEU A N 1
ATOM 1248 C CA . LEU A 1 158 ? 43.076 21.175 10.378 1.00 19.14 160 LEU A CA 1
ATOM 1249 C C . LEU A 1 158 ? 43.430 22.508 9.761 1.00 22.20 160 LEU A C 1
ATOM 1250 O O . LEU A 1 158 ? 42.660 22.931 8.875 1.00 24.70 160 LEU A O 1
ATOM 1255 N N . ASP A 1 159 ? 44.515 23.143 10.164 1.00 20.61 161 ASP A N 1
ATOM 1256 C CA . ASP A 1 159 ? 44.958 24.381 9.495 1.00 22.47 161 ASP A CA 1
ATOM 1257 C C . ASP A 1 159 ? 45.876 24.059 8.316 1.00 23.53 161 ASP A C 1
ATOM 1258 O O . ASP A 1 159 ? 46.406 24.964 7.651 1.00 27.36 161 ASP A O 1
ATOM 1263 N N . HIS A 1 160 ? 46.091 22.768 8.034 1.00 20.31 162 HIS A N 1
ATOM 1264 C CA . HIS A 1 160 ? 46.913 22.362 6.903 1.00 19.45 162 HIS A CA 1
ATOM 1265 C C . HIS A 1 160 ? 48.347 22.862 6.985 1.00 20.29 162 HIS A C 1
ATOM 1266 O O . HIS A 1 160 ? 48.992 23.144 5.984 1.00 22.10 162 HIS A O 1
ATOM 1273 N N . LYS A 1 161 ? 48.844 22.932 8.243 1.00 20.32 163 LYS A N 1
ATOM 1274 C CA . LYS A 1 161 ? 50.225 23.380 8.414 1.00 22.73 163 LYS A CA 1
ATOM 1275 C C . LYS A 1 161 ? 51.139 22.307 9.015 1.00 18.56 163 LYS A C 1
ATOM 1276 O O . LYS A 1 161 ? 52.348 22.515 9.074 1.00 21.82 163 LYS A O 1
ATOM 1282 N N . ILE A 1 162 ? 50.526 21.192 9.434 1.00 17.01 164 ILE A N 1
ATOM 1283 C CA . ILE A 1 162 ? 51.276 20.119 10.054 1.00 17.48 164 ILE A CA 1
ATOM 1284 C C . ILE A 1 162 ? 50.922 18.773 9.457 1.00 15.23 164 ILE A C 1
ATOM 1285 O O . ILE A 1 162 ? 49.741 18.528 9.206 1.00 17.78 164 ILE A O 1
ATOM 1290 N N . PHE A 1 163 ? 51.934 17.950 9.227 1.00 15.39 165 PHE A N 1
ATOM 1291 C CA . PHE A 1 163 ? 51.718 16.571 8.788 1.00 14.25 165 PHE A CA 1
ATOM 1292 C C . PHE A 1 163 ? 52.148 15.610 9.897 1.00 15.03 165 PHE A C 1
ATOM 1293 O O . PHE A 1 163 ? 53.236 15.725 10.465 1.00 16.42 165 PHE A O 1
ATOM 1301 N N . TYR A 1 164 ? 51.254 14.682 10.235 1.00 14.62 166 TYR A N 1
ATOM 1302 C CA . TYR A 1 164 ? 51.548 13.707 11.274 1.00 12.62 166 TYR A CA 1
ATOM 1303 C C . TYR A 1 164 ? 51.806 12.321 10.697 1.00 12.99 166 TYR A C 1
ATOM 1304 O O . TYR A 1 164 ? 51.125 11.926 9.730 1.00 13.25 166 TYR A O 1
ATOM 1313 N N . TYR A 1 165 ? 52.744 11.576 11.269 1.00 12.57 167 TYR A N 1
ATOM 1314 C CA . TYR A 1 165 ? 53.248 10.396 10.602 1.00 13.08 167 TYR A CA 1
ATOM 1315 C C . TYR A 1 165 ? 53.785 9.321 11.533 1.00 12.56 167 TYR A C 1
ATOM 1316 O O . TYR A 1 165 ? 54.574 9.694 12.433 1.00 16.18 167 TYR A O 1
ATOM 1325 N N . ILE A 1 166 ? 53.434 8.091 11.300 1.00 12.21 168 ILE A N 1
ATOM 1326 C CA . ILE A 1 166 ? 53.926 6.960 12.098 1.00 12.23 168 ILE A CA 1
ATOM 1327 C C . ILE A 1 166 ? 54.776 6.044 11.207 1.00 12.67 168 ILE A C 1
ATOM 1328 O O . ILE A 1 166 ? 54.284 5.490 10.208 1.00 14.62 168 ILE A O 1
ATOM 1333 N N . ASP A 1 167 ? 56.015 5.832 11.646 1.00 14.48 169 ASP A N 1
ATOM 1334 C CA . ASP A 1 167 ? 56.812 4.662 11.254 1.00 16.03 169 ASP A CA 1
ATOM 1335 C C . ASP A 1 167 ? 56.703 3.709 12.447 1.00 16.56 169 ASP A C 1
ATOM 1336 O O . ASP A 1 167 ? 57.204 4.032 13.538 1.00 17.46 169 ASP A O 1
ATOM 1341 N N . SER A 1 168 ? 56.063 2.560 12.221 1.00 15.16 170 SER A N 1
ATOM 1342 C CA . SER A 1 168 ? 55.622 1.796 13.423 1.00 17.02 170 SER A CA 1
ATOM 1343 C C . SER A 1 168 ? 56.766 1.398 14.360 1.00 17.33 170 SER A C 1
ATOM 1344 O O . SER A 1 168 ? 56.580 1.374 15.565 1.00 18.75 170 SER A O 1
ATOM 1347 N N . LEU A 1 169 ? 57.922 1.059 13.783 1.00 17.68 171 LEU A N 1
ATOM 1348 C CA . LEU A 1 169 ? 58.980 0.549 14.640 1.00 20.20 171 LEU A CA 1
ATOM 1349 C C . LEU A 1 169 ? 59.787 1.655 15.326 1.00 19.02 171 LEU A C 1
ATOM 1350 O O . LEU A 1 169 ? 60.779 1.383 16.008 1.00 21.45 171 LEU A O 1
ATOM 1355 N N . SER A 1 170 ? 59.350 2.906 15.173 1.00 19.33 172 SER A N 1
ATOM 1356 C CA . SER A 1 170 ? 59.811 4.024 15.988 1.00 20.75 172 SER A CA 1
ATOM 1357 C C . SER A 1 170 ? 58.928 4.124 17.245 1.00 19.84 172 SER A C 1
ATOM 1358 O O . SER A 1 170 ? 59.333 4.814 18.197 1.00 20.51 172 SER A O 1
ATOM 1361 N N . TYR A 1 171 ? 57.765 3.471 17.332 1.00 19.16 173 TYR A N 1
ATOM 1362 C CA . TYR A 1 171 ? 56.847 3.513 18.452 1.00 17.54 173 TYR A CA 1
ATOM 1363 C C . TYR A 1 171 ? 56.524 4.972 18.798 1.00 20.14 173 TYR A C 1
ATOM 1364 O O . TYR A 1 171 ? 56.291 5.251 19.979 1.00 20.68 173 TYR A O 1
ATOM 1373 N N . SER A 1 172 ? 56.507 5.807 17.777 1.00 20.38 174 SER A N 1
ATOM 1374 C CA . SER A 1 172 ? 56.349 7.245 17.933 1.00 21.31 174 SER A CA 1
ATOM 1375 C C . SER A 1 172 ? 55.399 7.858 16.912 1.00 16.74 174 SER A C 1
ATOM 1376 O O . SER A 1 172 ? 55.466 7.379 15.760 1.00 21.71 174 SER A O 1
ATOM 1379 N N . VAL A 1 173 ? 54.644 8.853 17.269 1.00 15.83 175 VAL A N 1
ATOM 1380 C CA . VAL A 1 173 ? 53.907 9.672 16.315 1.00 15.17 175 VAL A CA 1
ATOM 1381 C C . VAL A 1 173 ? 54.785 10.909 16.076 1.00 14.89 175 VAL A C 1
ATOM 1382 O O . VAL A 1 173 ? 55.133 11.530 17.085 1.00 20.66 175 VAL A O 1
ATOM 1386 N N . ASP A 1 174 ? 55.111 11.145 14.803 1.00 15.34 176 ASP A N 1
ATOM 1387 C CA . ASP A 1 174 ? 55.913 12.321 14.511 1.00 17.16 176 ASP A CA 1
ATOM 1388 C C . ASP A 1 174 ? 55.079 13.418 13.852 1.00 15.04 176 ASP A C 1
ATOM 1389 O O . ASP A 1 174 ? 54.047 13.150 13.287 1.00 15.88 176 ASP A O 1
ATOM 1394 N N . ALA A 1 175 ? 55.541 14.667 13.941 1.00 16.43 177 ALA A N 1
ATOM 1395 C CA . ALA A 1 175 ? 54.968 15.791 13.224 1.00 17.05 177 ALA A CA 1
ATOM 1396 C C . ALA A 1 175 ? 56.035 16.455 12.366 1.00 18.02 177 ALA A C 1
ATOM 1397 O O . ALA A 1 175 ? 57.231 16.523 12.718 1.00 19.75 177 ALA A O 1
ATOM 1399 N N . PHE A 1 176 ? 55.570 16.981 11.234 1.00 19.19 178 PHE A N 1
ATOM 1400 C CA . PHE A 1 176 ? 56.404 17.768 10.349 1.00 18.15 178 PHE A CA 1
ATOM 1401 C C . PHE A 1 176 ? 55.689 19.090 10.067 1.00 19.34 178 PHE A C 1
ATOM 1402 O O . PHE A 1 176 ? 54.442 19.097 10.000 1.00 18.03 178 PHE A O 1
ATOM 1410 N N . ASP A 1 177 ? 56.478 20.152 9.883 1.00 20.11 179 ASP A N 1
ATOM 1411 C CA . ASP A 1 177 ? 55.818 21.299 9.225 1.00 19.41 179 ASP A CA 1
ATOM 1412 C C . ASP A 1 177 ? 55.472 20.939 7.779 1.00 18.87 179 ASP A C 1
ATOM 1413 O O . ASP A 1 177 ? 56.218 20.240 7.138 1.00 20.42 179 ASP A O 1
ATOM 1418 N N . TYR A 1 178 ? 54.298 21.406 7.348 1.00 19.68 180 TYR A N 1
ATOM 1419 C CA . TYR A 1 178 ? 53.777 21.003 6.045 1.00 18.55 180 TYR A CA 1
ATOM 1420 C C . TYR A 1 178 ? 53.312 22.214 5.261 1.00 19.30 180 TYR A C 1
ATOM 1421 O O . TYR A 1 178 ? 52.557 23.054 5.791 1.00 23.31 180 TYR A O 1
ATOM 1430 N N . ASP A 1 179 ? 53.683 22.287 3.978 1.00 20.46 181 ASP A N 1
ATOM 1431 C CA . ASP A 1 179 ? 53.290 23.397 3.119 1.00 20.69 181 ASP A CA 1
ATOM 1432 C C . ASP A 1 179 ? 52.226 22.952 2.112 1.00 21.38 181 ASP A C 1
ATOM 1433 O O . ASP A 1 179 ? 52.489 22.102 1.253 1.00 21.89 181 ASP A O 1
ATOM 1438 N N . LEU A 1 180 ? 51.035 23.505 2.262 1.00 20.88 182 LEU A N 1
ATOM 1439 C CA . LEU A 1 180 ? 49.902 23.047 1.473 1.00 20.12 182 LEU A CA 1
ATOM 1440 C C . LEU A 1 180 ? 50.183 23.265 -0.002 1.00 21.76 182 LEU A C 1
ATOM 1441 O O . LEU A 1 180 ? 49.833 22.465 -0.869 1.00 21.07 182 LEU A O 1
ATOM 1446 N N . GLN A 1 181 ? 50.813 24.217 -0.259 1.00 20.00 183 GLN A N 1
ATOM 1447 C CA . GLN A 1 181 ? 50.932 24.686 -1.634 1.00 20.00 183 GLN A CA 1
ATOM 1448 C C . GLN A 1 181 ? 52.010 23.917 -2.389 1.00 20.00 183 GLN A C 1
ATOM 1449 O O . GLN A 1 181 ? 51.808 23.719 -3.581 1.00 25.54 183 GLN A O 1
ATOM 1455 N N . THR A 1 182 ? 53.012 23.385 -1.778 1.00 24.52 184 THR A N 1
ATOM 1456 C CA . THR A 1 182 ? 54.025 22.600 -2.466 1.00 23.45 184 THR A CA 1
ATOM 1457 C C . THR A 1 182 ? 54.047 21.125 -2.092 1.00 20.46 184 THR A C 1
ATOM 1458 O O . THR A 1 182 ? 54.742 20.343 -2.760 1.00 25.46 184 THR A O 1
ATOM 1462 N N . GLY A 1 183 ? 53.353 20.753 -1.019 1.00 20.98 185 GLY A N 1
ATOM 1463 C CA . GLY A 1 183 ? 53.423 19.357 -0.565 1.00 19.76 185 GLY A CA 1
ATOM 1464 C C . GLY A 1 183 ? 54.710 19.066 0.201 1.00 20.31 185 GLY A C 1
ATOM 1465 O O . GLY A 1 183 ? 55.017 17.930 0.561 1.00 22.76 185 GLY A O 1
ATOM 1466 N N . GLN A 1 184 ? 55.530 20.073 0.500 1.00 19.79 186 GLN A N 1
ATOM 1467 C CA . GLN A 1 184 ? 56.789 19.851 1.193 1.00 19.56 186 GLN A CA 1
ATOM 1468 C C . GLN A 1 184 ? 56.651 19.697 2.702 1.00 20.45 186 GLN A C 1
ATOM 1469 O O . GLN A 1 184 ? 55.810 20.301 3.356 1.00 21.59 186 GLN A O 1
ATOM 1475 N N . ILE A 1 185 ? 57.501 18.862 3.292 1.00 20.38 187 ILE A N 1
ATOM 1476 C CA . ILE A 1 185 ? 57.455 18.635 4.748 1.00 20.57 187 ILE A CA 1
ATOM 1477 C C . ILE A 1 185 ? 58.847 18.871 5.316 1.00 23.38 187 ILE A C 1
ATOM 1478 O O . ILE A 1 185 ? 59.855 18.661 4.630 1.00 23.61 187 ILE A O 1
ATOM 1483 N N . SER A 1 186 ? 58.915 19.363 6.555 1.00 21.10 188 SER A N 1
ATOM 1484 C CA . SER A 1 186 ? 60.185 19.659 7.182 1.00 22.40 188 SER A CA 1
ATOM 1485 C C . SER A 1 186 ? 60.119 19.567 8.708 1.00 25.32 188 SER A C 1
ATOM 1486 O O . SER A 1 186 ? 59.066 19.466 9.349 1.00 23.68 188 SER A O 1
ATOM 1489 N N . ASN A 1 187 ? 61.303 19.603 9.338 1.00 25.12 189 ASN A N 1
ATOM 1490 C CA . ASN A 1 187 ? 61.413 19.780 10.794 1.00 25.94 189 ASN A CA 1
ATOM 1491 C C . ASN A 1 187 ? 60.682 18.706 11.573 1.00 23.00 189 ASN A C 1
ATOM 1492 O O . ASN A 1 187 ? 59.807 18.943 12.410 1.00 25.33 189 ASN A O 1
ATOM 1497 N N . ARG A 1 188 ? 61.068 17.478 11.258 1.00 22.52 190 ARG A N 1
ATOM 1498 C CA . ARG A 1 188 ? 60.507 16.294 11.889 1.00 22.37 190 ARG A CA 1
ATOM 1499 C C . ARG A 1 188 ? 60.731 16.344 13.394 1.00 21.40 190 ARG A C 1
ATOM 1500 O O . ARG A 1 188 ? 61.821 16.664 13.880 1.00 26.34 190 ARG A O 1
ATOM 1508 N N . ARG A 1 189 ? 59.699 15.985 14.166 1.00 21.90 191 ARG A N 1
ATOM 1509 C CA . ARG A 1 189 ? 59.906 15.838 15.612 1.00 24.00 191 ARG A CA 1
ATOM 1510 C C . ARG A 1 189 ? 58.848 14.899 16.163 1.00 21.71 191 ARG A C 1
ATOM 1511 O O . ARG A 1 189 ? 57.770 14.783 15.607 1.00 23.14 191 ARG A O 1
ATOM 1519 N N . SER A 1 190 ? 59.166 14.221 17.270 1.00 22.11 192 SER A N 1
ATOM 1520 C CA . SER A 1 190 ? 58.179 13.350 17.870 1.00 21.22 192 SER A CA 1
ATOM 1521 C C . SER A 1 190 ? 57.179 14.145 18.700 1.00 21.80 192 SER A C 1
ATOM 1522 O O . SER A 1 190 ? 57.572 15.020 19.466 1.00 26.82 192 SER A O 1
ATOM 1525 N N . VAL A 1 191 ? 55.908 13.796 18.538 1.00 20.45 193 VAL A N 1
ATOM 1526 C CA . VAL A 1 191 ? 54.908 14.428 19.383 1.00 21.86 193 VAL A CA 1
ATOM 1527 C C . VAL A 1 191 ? 54.313 13.458 20.387 1.00 22.47 193 VAL A C 1
ATOM 1528 O O . VAL A 1 191 ? 53.686 13.898 21.343 1.00 27.84 193 VAL A O 1
ATOM 1532 N N . TYR A 1 192 ? 54.483 12.138 20.231 1.00 20.27 194 TYR A N 1
ATOM 1533 C CA . TYR A 1 192 ? 53.957 11.248 21.301 1.00 20.80 194 TYR A CA 1
ATOM 1534 C C . TYR A 1 192 ? 54.744 9.951 21.249 1.00 19.93 194 TYR A C 1
ATOM 1535 O O . TYR A 1 192 ? 54.957 9.455 20.114 1.00 21.09 194 TYR A O 1
ATOM 1544 N N . LYS A 1 193 ? 55.343 9.261 22.309 1.00 20.00 195 LYS A N 1
ATOM 1545 C CA . LYS A 1 193 ? 55.939 7.935 22.409 1.00 20.00 195 LYS A CA 1
ATOM 1546 C C . LYS A 1 193 ? 54.947 6.927 22.982 1.00 20.00 195 LYS A C 1
ATOM 1547 O O . LYS A 1 193 ? 54.385 7.187 24.019 1.00 23.91 195 LYS A O 1
ATOM 1553 N N . LEU A 1 194 ? 54.673 5.963 22.322 1.00 20.58 196 LEU A N 1
ATOM 1554 C CA . LEU A 1 194 ? 53.760 4.991 22.927 1.00 20.50 196 LEU A CA 1
ATOM 1555 C C . LEU A 1 194 ? 54.325 4.400 24.221 1.00 21.72 196 LEU A C 1
ATOM 1556 O O . LEU A 1 194 ? 55.518 4.215 24.400 1.00 30.47 196 LEU A O 1
ATOM 1561 N N . GLU A 1 195 ? 53.424 4.051 25.125 1.00 22.84 197 GLU A N 1
ATOM 1562 C CA . GLU A 1 195 ? 53.795 3.277 26.310 1.00 26.00 197 GLU A CA 1
ATOM 1563 C C . GLU A 1 195 ? 53.841 1.792 25.967 1.00 24.48 197 GLU A C 1
ATOM 1564 O O . GLU A 1 195 ? 53.299 1.410 24.924 1.00 23.52 197 GLU A O 1
ATOM 1570 N N . LYS A 1 196 ? 54.475 0.966 26.792 1.00 27.94 198 LYS A N 1
ATOM 1571 C CA . LYS A 1 196 ? 54.615 -0.457 26.472 1.00 29.96 198 LYS A CA 1
ATOM 1572 C C . LYS A 1 196 ? 53.254 -1.084 26.212 1.00 29.82 198 LYS A C 1
ATOM 1573 O O . LYS A 1 196 ? 53.101 -1.855 25.249 1.00 30.28 198 LYS A O 1
ATOM 1579 N N . GLU A 1 197 ? 52.237 -0.798 26.842 1.00 20.00 199 GLU A N 1
ATOM 1580 C CA . GLU A 1 197 ? 50.954 -1.482 26.747 1.00 20.00 199 GLU A CA 1
ATOM 1581 C C . GLU A 1 197 ? 50.187 -1.048 25.504 1.00 20.00 199 GLU A C 1
ATOM 1582 O O . GLU A 1 197 ? 49.184 -1.727 25.128 1.00 25.88 199 GLU A O 1
ATOM 1588 N N . GLU A 1 198 ? 50.694 -0.005 24.882 1.00 24.96 200 GLU A N 1
ATOM 1589 C CA . GLU A 1 198 ? 50.039 0.496 23.672 1.00 24.26 200 GLU A CA 1
ATOM 1590 C C . GLU A 1 198 ? 50.642 -0.213 22.463 1.00 20.87 200 GLU A C 1
ATOM 1591 O O . GLU A 1 198 ? 50.159 -0.059 21.363 1.00 21.14 200 GLU A O 1
ATOM 1597 N N . GLN A 1 199 ? 51.662 -1.041 22.702 1.00 22.44 201 GLN A N 1
ATOM 1598 C CA . GLN A 1 199 ? 52.221 -1.893 21.647 1.00 22.46 201 GLN A CA 1
ATOM 1599 C C . GLN A 1 199 ? 52.642 -1.126 20.404 1.00 21.68 201 GLN A C 1
ATOM 1600 O O . GLN A 1 199 ? 53.364 -0.114 20.502 1.00 19.70 201 GLN A O 1
ATOM 1606 N N . ILE A 1 200 ? 52.216 -1.559 19.205 1.00 19.03 202 ILE A N 1
ATOM 1607 C CA . ILE A 1 200 ? 52.770 -0.979 17.964 1.00 19.93 202 ILE A CA 1
ATOM 1608 C C . ILE A 1 200 ? 51.840 0.046 17.367 1.00 16.73 202 ILE A C 1
ATOM 1609 O O . ILE A 1 200 ? 50.682 -0.313 17.037 1.00 20.07 202 ILE A O 1
ATOM 1614 N N . PRO A 1 201 ? 52.247 1.299 17.163 1.00 15.69 203 PRO A N 1
ATOM 1615 C CA . PRO A 1 201 ? 51.273 2.256 16.579 1.00 13.64 203 PRO A CA 1
ATOM 1616 C C . PRO A 1 201 ? 51.117 1.908 15.102 1.00 13.85 203 PRO A C 1
ATOM 1617 O O . PRO A 1 201 ? 52.110 1.595 14.403 1.00 15.14 203 PRO A O 1
ATOM 1621 N N . ASP A 1 202 ? 49.848 1.945 14.633 1.00 13.67 204 ASP A N 1
ATOM 1622 C CA . ASP A 1 202 ? 49.512 1.471 13.295 1.00 13.25 204 ASP A CA 1
ATOM 1623 C C . ASP A 1 202 ? 48.808 2.572 12.544 1.00 13.92 204 ASP A C 1
ATOM 1624 O O . ASP A 1 202 ? 49.520 3.561 12.215 1.00 15.02 204 ASP A O 1
ATOM 1629 N N . GLY A 1 203 ? 47.534 2.523 12.207 1.00 12.84 205 GLY A N 1
ATOM 1630 C CA . GLY A 1 203 ? 46.885 3.617 11.514 1.00 12.61 205 GLY A CA 1
ATOM 1631 C C . GLY A 1 203 ? 46.516 4.792 12.413 1.00 11.21 205 GLY A C 1
ATOM 1632 O O . GLY A 1 203 ? 46.539 4.704 13.654 1.00 14.04 205 GLY A O 1
ATOM 1633 N N . MET A 1 204 ? 46.154 5.904 11.775 1.00 10.91 206 MET A N 1
ATOM 1634 C CA . MET A 1 204 ? 45.907 7.119 12.578 1.00 10.98 206 MET A CA 1
ATOM 1635 C C . MET A 1 204 ? 45.010 8.069 11.871 1.00 11.88 206 MET A C 1
ATOM 1636 O O . MET A 1 204 ? 44.954 8.113 10.615 1.00 12.92 206 MET A O 1
ATOM 1641 N N . CYS A 1 205 ? 44.066 8.750 12.491 1.00 11.46 207 CYS A N 1
ATOM 1642 C CA . CYS A 1 205 ? 43.295 9.813 11.861 1.00 11.83 207 CYS A CA 1
ATOM 1643 C C . CYS A 1 205 ? 43.179 10.996 12.838 1.00 12.21 207 CYS A C 1
ATOM 1644 O O . CYS A 1 205 ? 43.300 10.859 14.043 1.00 16.19 207 CYS A O 1
ATOM 1647 N N . ILE A 1 206 ? 42.902 12.163 12.319 1.00 13.39 208 ILE A N 1
ATOM 1648 C CA . ILE A 1 206 ? 42.677 13.374 13.092 1.00 13.46 208 ILE A CA 1
ATOM 1649 C C . ILE A 1 206 ? 41.201 13.562 13.354 1.00 13.88 208 ILE A C 1
ATOM 1650 O O . ILE A 1 206 ? 40.400 13.051 12.548 1.00 16.64 208 ILE A O 1
ATOM 1655 N N . ASP A 1 207 ? 40.857 14.219 14.452 1.00 13.97 209 ASP A N 1
ATOM 1656 C CA . ASP A 1 207 ? 39.451 14.566 14.655 1.00 12.91 209 ASP A CA 1
ATOM 1657 C C . ASP A 1 207 ? 39.222 16.065 14.456 1.00 13.94 209 ASP A C 1
ATOM 1658 O O . ASP A 1 207 ? 40.115 16.839 14.228 1.00 15.58 209 ASP A O 1
ATOM 1663 N N . ALA A 1 208 ? 37.956 16.479 14.538 1.00 17.10 210 ALA A N 1
ATOM 1664 C CA . ALA A 1 208 ? 37.574 17.877 14.309 1.00 16.24 210 ALA A CA 1
ATOM 1665 C C . ALA A 1 208 ? 38.060 18.831 15.397 1.00 18.11 210 ALA A C 1
ATOM 1666 O O . ALA A 1 208 ? 37.889 20.057 15.227 1.00 20.60 210 ALA A O 1
ATOM 1668 N N . GLU A 1 209 ? 38.679 18.316 16.460 1.00 18.17 211 GLU A N 1
ATOM 1669 C CA . GLU A 1 209 ? 39.280 19.190 17.475 1.00 18.26 211 GLU A CA 1
ATOM 1670 C C . GLU A 1 209 ? 40.797 19.186 17.316 1.00 19.13 211 GLU A C 1
ATOM 1671 O O . GLU A 1 209 ? 41.521 19.721 18.158 1.00 23.42 211 GLU A O 1
ATOM 1677 N N . GLY A 1 210 ? 41.281 18.567 16.237 1.00 17.13 212 GLY A N 1
ATOM 1678 C CA . GLY A 1 210 ? 42.706 18.586 15.986 1.00 17.98 212 GLY A CA 1
ATOM 1679 C C . GLY A 1 210 ? 43.480 17.546 16.765 1.00 16.33 212 GLY A C 1
ATOM 1680 O O . GLY A 1 210 ? 44.717 17.558 16.780 1.00 20.31 212 GLY A O 1
ATOM 1681 N N . LYS A 1 211 ? 42.794 16.603 17.415 1.00 17.30 213 LYS A N 1
ATOM 1682 C CA . LYS A 1 211 ? 43.483 15.560 18.174 1.00 15.99 213 LYS A CA 1
ATOM 1683 C C . LYS A 1 211 ? 43.617 14.331 17.284 1.00 14.26 213 LYS A C 1
ATOM 1684 O O . LYS A 1 211 ? 42.893 14.170 16.289 1.00 18.08 213 LYS A O 1
ATOM 1690 N N . LEU A 1 212 ? 44.575 13.463 17.600 1.00 14.98 214 LEU A N 1
ATOM 1691 C CA . LEU A 1 212 ? 44.899 12.294 16.781 1.00 13.11 214 LEU A CA 1
ATOM 1692 C C . LEU A 1 212 ? 44.407 11.019 17.429 1.00 13.02 214 LEU A C 1
ATOM 1693 O O . LEU A 1 212 ? 44.573 10.874 18.636 1.00 18.82 214 LEU A O 1
ATOM 1698 N N . TRP A 1 213 ? 43.832 10.120 16.627 1.00 12.28 215 TRP A N 1
ATOM 1699 C CA . TRP A 1 213 ? 43.427 8.814 17.129 1.00 12.01 215 TRP A CA 1
ATOM 1700 C C . TRP A 1 213 ? 44.317 7.774 16.487 1.00 11.77 215 TRP A C 1
ATOM 1701 O O . TRP A 1 213 ? 44.429 7.735 15.248 1.00 13.11 215 TRP A O 1
ATOM 1712 N N . VAL A 1 214 ? 44.936 6.912 17.267 1.00 12.97 216 VAL A N 1
ATOM 1713 C CA . VAL A 1 214 ? 45.929 5.966 16.750 1.00 12.83 216 VAL A CA 1
ATOM 1714 C C . VAL A 1 214 ? 45.485 4.549 17.126 1.00 12.89 216 VAL A C 1
ATOM 1715 O O . VAL A 1 214 ? 45.192 4.283 18.314 1.00 14.21 216 VAL A O 1
ATOM 1719 N N . ALA A 1 215 ? 45.417 3.661 16.124 1.00 12.53 217 ALA A N 1
ATOM 1720 C CA . ALA A 1 215 ? 45.139 2.250 16.365 1.00 13.13 217 ALA A CA 1
ATOM 1721 C C . ALA A 1 215 ? 46.415 1.565 16.832 1.00 12.06 217 ALA A C 1
ATOM 1722 O O . ALA A 1 215 ? 47.471 1.803 16.240 1.00 15.81 217 ALA A O 1
ATOM 1724 N N . CYS A 1 216 ? 46.322 0.773 17.887 1.00 14.73 218 CYS A N 1
ATOM 1725 C CA . CYS A 1 216 ? 47.486 0.186 18.528 1.00 15.63 218 CYS A CA 1
ATOM 1726 C C . CYS A 1 216 ? 47.467 -1.309 18.209 1.00 16.61 218 CYS A C 1
ATOM 1727 O O . CYS A 1 216 ? 46.670 -2.092 18.759 1.00 18.42 218 CYS A O 1
ATOM 1730 N N . TYR A 1 217 ? 48.309 -1.700 17.252 1.00 17.94 219 TYR A N 1
ATOM 1731 C CA . TYR A 1 217 ? 48.343 -3.100 16.871 1.00 18.99 219 TYR A CA 1
ATOM 1732 C C . TYR A 1 217 ? 48.864 -3.974 18.015 1.00 19.92 219 TYR A C 1
ATOM 1733 O O . TYR A 1 217 ? 49.951 -3.679 18.522 1.00 21.98 219 TYR A O 1
ATOM 1742 N N . ASN A 1 218 ? 48.120 -5.000 18.364 1.00 20.56 220 ASN A N 1
ATOM 1743 C CA . ASN A 1 218 ? 48.319 -5.885 19.491 1.00 21.00 220 ASN A CA 1
ATOM 1744 C C . ASN A 1 218 ? 47.982 -5.206 20.832 1.00 22.43 220 ASN A C 1
ATOM 1745 O O . ASN A 1 218 ? 48.095 -5.845 21.875 1.00 26.70 220 ASN A O 1
ATOM 1750 N N . GLY A 1 219 ? 47.598 -3.939 20.775 1.00 21.21 221 GLY A N 1
ATOM 1751 C CA . GLY A 1 219 ? 47.152 -3.266 21.999 1.00 21.60 221 GLY A CA 1
ATOM 1752 C C . GLY A 1 219 ? 45.650 -3.246 22.194 1.00 20.47 221 GLY A C 1
ATOM 1753 O O . GLY A 1 219 ? 45.182 -2.810 23.256 1.00 21.39 221 GLY A O 1
ATOM 1754 N N . GLY A 1 220 ? 44.879 -3.721 21.218 1.00 19.47 222 GLY A N 1
ATOM 1755 C CA . GLY A 1 220 ? 43.417 -3.842 21.375 1.00 20.49 222 GLY A CA 1
ATOM 1756 C C . GLY A 1 220 ? 42.771 -2.509 21.739 1.00 18.33 222 GLY A C 1
ATOM 1757 O O . GLY A 1 220 ? 41.884 -2.464 22.603 1.00 19.40 222 GLY A O 1
ATOM 1758 N N . ARG A 1 221 ? 43.205 -1.419 21.086 1.00 15.59 223 ARG A N 1
ATOM 1759 C CA . ARG A 1 221 ? 42.710 -0.117 21.476 1.00 15.76 223 ARG A CA 1
ATOM 1760 C C . ARG A 1 221 ? 43.007 0.917 20.407 1.00 15.80 223 ARG A C 1
ATOM 1761 O O . ARG A 1 221 ? 43.898 0.717 19.559 1.00 15.50 223 ARG A O 1
ATOM 1769 N N A VAL A 1 222 ? 42.243 1.988 20.511 0.50 14.40 224 VAL A N 1
ATOM 1770 N N B VAL A 1 222 ? 42.343 1.988 20.511 0.50 14.40 224 VAL A N 1
ATOM 1771 C CA A VAL A 1 222 ? 42.605 3.251 19.870 0.50 12.73 224 VAL A CA 1
ATOM 1772 C CA B VAL A 1 222 ? 42.705 3.251 19.870 0.50 12.73 224 VAL A CA 1
ATOM 1773 C C A VAL A 1 222 ? 42.901 4.245 20.982 0.50 12.81 224 VAL A C 1
ATOM 1774 C C B VAL A 1 222 ? 43.001 4.245 20.982 0.50 12.81 224 VAL A C 1
ATOM 1775 O O A VAL A 1 222 ? 42.206 4.226 21.995 0.50 17.43 224 VAL A O 1
ATOM 1776 O O B VAL A 1 222 ? 42.306 4.226 21.995 0.50 17.43 224 VAL A O 1
ATOM 1783 N N . ILE A 1 223 ? 43.902 5.092 20.781 1.00 14.16 225 ILE A N 1
ATOM 1784 C CA . ILE A 1 223 ? 44.207 6.140 21.744 1.00 14.59 225 ILE A CA 1
ATOM 1785 C C . ILE A 1 223 ? 44.056 7.516 21.109 1.00 15.42 225 ILE A C 1
ATOM 1786 O O . ILE A 1 223 ? 44.405 7.660 19.941 1.00 15.73 225 ILE A O 1
ATOM 1791 N N . ARG A 1 224 ? 43.570 8.483 21.869 1.00 14.33 226 ARG A N 1
ATOM 1792 C CA . ARG A 1 224 ? 43.426 9.867 21.458 1.00 14.72 226 ARG A CA 1
ATOM 1793 C C . ARG A 1 224 ? 44.595 10.679 22.002 1.00 15.34 226 ARG A C 1
ATOM 1794 O O . ARG A 1 224 ? 44.818 10.597 23.241 1.00 16.61 226 ARG A O 1
ATOM 1802 N N . LEU A 1 225 ? 45.263 11.410 21.129 1.00 14.59 227 LEU A N 1
ATOM 1803 C CA . LEU A 1 225 ? 46.463 12.113 21.500 1.00 18.20 227 LEU A CA 1
ATOM 1804 C C . LEU A 1 225 ? 46.355 13.611 21.289 1.00 17.29 227 LEU A C 1
ATOM 1805 O O . LEU A 1 225 ? 45.755 13.998 20.282 1.00 18.65 227 LEU A O 1
ATOM 1810 N N . ASP A 1 226 ? 46.987 14.351 22.187 1.00 18.12 228 ASP A N 1
ATOM 1811 C CA . ASP A 1 226 ? 47.077 15.781 21.934 1.00 20.27 228 ASP A CA 1
ATOM 1812 C C . ASP A 1 226 ? 48.449 16.068 21.351 1.00 21.74 228 ASP A C 1
ATOM 1813 O O . ASP A 1 226 ? 49.410 15.985 22.112 1.00 20.69 228 ASP A O 1
ATOM 1818 N N . PRO A 1 227 ? 48.604 16.426 20.104 1.00 22.04 229 PRO A N 1
ATOM 1819 C CA . PRO A 1 227 ? 49.963 16.603 19.537 1.00 22.05 229 PRO A CA 1
ATOM 1820 C C . PRO A 1 227 ? 50.669 17.830 20.069 1.00 23.08 229 PRO A C 1
ATOM 1821 O O . PRO A 1 227 ? 51.911 17.918 19.936 1.00 26.94 229 PRO A O 1
ATOM 1825 N N . VAL A 1 228 ? 49.934 18.753 20.688 1.00 21.60 230 VAL A N 1
ATOM 1826 C CA . VAL A 1 228 ? 50.595 19.934 21.226 1.00 24.00 230 VAL A CA 1
ATOM 1827 C C . VAL A 1 228 ? 51.244 19.637 22.566 1.00 26.42 230 VAL A C 1
ATOM 1828 O O . VAL A 1 228 ? 52.309 20.200 22.865 1.00 32.44 230 VAL A O 1
ATOM 1832 N N . THR A 1 229 ? 50.643 18.808 23.420 1.00 25.25 231 THR A N 1
ATOM 1833 C CA . THR A 1 229 ? 51.252 18.574 24.721 1.00 27.11 231 THR A CA 1
ATOM 1834 C C . THR A 1 229 ? 51.892 17.209 24.820 1.00 24.77 231 THR A C 1
ATOM 1835 O O . THR A 1 229 ? 52.642 16.901 25.757 1.00 29.49 231 THR A O 1
ATOM 1839 N N . GLY A 1 230 ? 51.566 16.370 23.838 1.00 24.09 232 GLY A N 1
ATOM 1840 C CA . GLY A 1 230 ? 52.122 15.027 23.974 1.00 27.73 232 GLY A CA 1
ATOM 1841 C C . GLY A 1 230 ? 51.295 14.227 24.965 1.00 24.59 232 GLY A C 1
ATOM 1842 O O . GLY A 1 230 ? 51.738 13.098 25.246 1.00 25.75 232 GLY A O 1
ATOM 1843 N N . LYS A 1 231 ? 50.187 14.772 25.465 1.00 23.53 233 LYS A N 1
ATOM 1844 C CA . LYS A 1 231 ? 49.364 13.996 26.394 1.00 24.93 233 LYS A CA 1
ATOM 1845 C C . LYS A 1 231 ? 48.445 13.003 25.700 1.00 24.39 233 LYS A C 1
ATOM 1846 O O . LYS A 1 231 ? 47.793 13.353 24.696 1.00 23.14 233 LYS A O 1
ATOM 1852 N N . ARG A 1 232 ? 48.328 11.783 26.216 1.00 23.13 234 ARG A N 1
ATOM 1853 C CA . ARG A 1 232 ? 47.259 10.879 25.801 1.00 19.02 234 ARG A CA 1
ATOM 1854 C C . ARG A 1 232 ? 45.965 11.340 26.463 1.00 21.66 234 ARG A C 1
ATOM 1855 O O . ARG A 1 232 ? 45.923 11.407 27.704 1.00 26.75 234 ARG A O 1
ATOM 1863 N N . LEU A 1 233 ? 44.939 11.671 25.724 1.00 18.97 235 LEU A N 1
ATOM 1864 C CA . LEU A 1 233 ? 43.671 12.197 26.212 1.00 19.49 235 LEU A CA 1
ATOM 1865 C C . LEU A 1 233 ? 42.687 11.096 26.550 1.00 18.67 235 LEU A C 1
ATOM 1866 O O . LEU A 1 233 ? 41.806 11.285 27.396 1.00 23.83 235 LEU A O 1
ATOM 1871 N N . GLN A 1 234 ? 42.769 9.921 25.920 1.00 18.71 236 GLN A N 1
ATOM 1872 C CA . GLN A 1 234 ? 41.719 8.932 26.106 1.00 18.23 236 GLN A CA 1
ATOM 1873 C C . GLN A 1 234 ? 42.219 7.608 25.547 1.00 15.76 236 GLN A C 1
ATOM 1874 O O . GLN A 1 234 ? 43.020 7.567 24.604 1.00 17.92 236 GLN A O 1
ATOM 1880 N N . THR A 1 235 ? 41.729 6.527 26.095 1.00 18.91 237 THR A N 1
ATOM 1881 C CA . THR A 1 235 ? 41.916 5.192 25.576 1.00 17.79 237 THR A CA 1
ATOM 1882 C C . THR A 1 235 ? 40.603 4.493 25.356 1.00 18.12 237 THR A C 1
ATOM 1883 O O . THR A 1 235 ? 39.805 4.468 26.328 1.00 21.75 237 THR A O 1
ATOM 1887 N N . VAL A 1 236 ? 40.376 3.939 24.197 1.00 16.64 238 VAL A N 1
ATOM 1888 C CA . VAL A 1 236 ? 39.145 3.161 23.991 1.00 15.94 238 VAL A CA 1
ATOM 1889 C C . VAL A 1 236 ? 39.565 1.736 23.647 1.00 15.55 238 VAL A C 1
ATOM 1890 O O . VAL A 1 236 ? 40.188 1.510 22.592 1.00 16.99 238 VAL A O 1
ATOM 1894 N N . LYS A 1 237 ? 39.197 0.832 24.448 1.00 20.00 239 LYS A N 1
ATOM 1895 C CA . LYS A 1 237 ? 39.624 -0.543 24.225 1.00 20.00 239 LYS A CA 1
ATOM 1896 C C . LYS A 1 237 ? 38.629 -1.293 23.345 1.00 20.00 239 LYS A C 1
ATOM 1897 O O . LYS A 1 237 ? 37.443 -0.997 23.485 1.00 20.11 239 LYS A O 1
ATOM 1903 N N . LEU A 1 238 ? 39.126 -2.214 22.501 1.00 20.00 240 LEU A N 1
ATOM 1904 C CA . LEU A 1 238 ? 38.252 -2.927 21.577 1.00 20.00 240 LEU A CA 1
ATOM 1905 C C . LEU A 1 238 ? 38.123 -4.397 21.960 1.00 20.00 240 LEU A C 1
ATOM 1906 O O . LEU A 1 238 ? 38.990 -4.756 22.828 1.00 21.43 240 LEU A O 1
ATOM 1911 N N . PRO A 1 239 ? 37.235 -5.167 21.562 1.00 19.86 241 PRO A N 1
ATOM 1912 C CA . PRO A 1 239 ? 37.214 -6.609 21.897 1.00 20.99 241 PRO A CA 1
ATOM 1913 C C . PRO A 1 239 ? 38.242 -7.479 21.172 1.00 21.73 241 PRO A C 1
ATOM 1914 O O . PRO A 1 239 ? 38.278 -8.686 21.333 1.00 29.93 241 PRO A O 1
ATOM 1918 N N . VAL A 1 240 ? 39.115 -6.923 20.346 1.00 23.28 242 VAL A N 1
ATOM 1919 C CA . VAL A 1 240 ? 40.154 -7.651 19.632 1.00 22.62 242 VAL A CA 1
ATOM 1920 C C . VAL A 1 240 ? 41.501 -6.980 19.827 1.00 22.03 242 VAL A C 1
ATOM 1921 O O . VAL A 1 240 ? 41.572 -5.752 19.924 1.00 24.12 242 VAL A O 1
ATOM 1925 N N . ASP A 1 241 ? 42.585 -7.736 19.886 1.00 23.21 243 ASP A N 1
ATOM 1926 C CA . ASP A 1 241 ? 43.947 -7.236 20.066 1.00 21.82 243 ASP A CA 1
ATOM 1927 C C . ASP A 1 241 ? 44.543 -6.527 18.859 1.00 21.72 243 ASP A C 1
ATOM 1928 O O . ASP A 1 241 ? 45.248 -5.514 18.979 1.00 21.42 243 ASP A O 1
ATOM 1933 N N . LYS A 1 242 ? 44.297 -7.084 17.675 1.00 22.76 244 LYS A N 1
ATOM 1934 C CA . LYS A 1 242 ? 45.021 -6.622 16.473 1.00 18.66 244 LYS A CA 1
ATOM 1935 C C . LYS A 1 242 ? 44.272 -5.550 15.712 1.00 15.16 244 LYS A C 1
ATOM 1936 O O . LYS A 1 242 ? 44.003 -5.655 14.511 1.00 20.35 244 LYS A O 1
ATOM 1942 N N . THR A 1 243 ? 43.954 -4.489 16.449 1.00 16.93 245 THR A N 1
ATOM 1943 C CA . THR A 1 243 ? 43.385 -3.251 15.879 1.00 16.13 245 THR A CA 1
ATOM 1944 C C . THR A 1 243 ? 44.427 -2.641 14.965 1.00 18.99 245 THR A C 1
ATOM 1945 O O . THR A 1 243 ? 45.565 -2.430 15.375 1.00 20.30 245 THR A O 1
ATOM 1949 N N . THR A 1 244 ? 44.066 -2.325 13.718 1.00 16.92 246 THR A N 1
ATOM 1950 C CA . THR A 1 244 ? 45.032 -1.829 12.742 1.00 13.86 246 THR A CA 1
ATOM 1951 C C . THR A 1 244 ? 44.862 -0.374 12.310 1.00 12.20 246 THR A C 1
ATOM 1952 O O . THR A 1 244 ? 45.869 0.300 12.080 1.00 14.91 246 THR A O 1
ATOM 1956 N N . SER A 1 245 ? 43.613 0.058 12.143 1.00 12.70 247 SER A N 1
ATOM 1957 C CA . SER A 1 245 ? 43.462 1.438 11.687 1.00 12.49 247 SER A CA 1
ATOM 1958 C C . SER A 1 245 ? 42.100 1.965 12.083 1.00 12.49 247 SER A C 1
ATOM 1959 O O . SER A 1 245 ? 41.254 1.244 12.617 1.00 12.30 247 SER A O 1
ATOM 1962 N N . CYS A 1 246 ? 41.890 3.248 11.829 1.00 11.76 248 CYS A N 1
ATOM 1963 C CA . CYS A 1 246 ? 40.626 3.847 12.232 1.00 12.44 248 CYS A CA 1
ATOM 1964 C C . CYS A 1 246 ? 40.310 5.045 11.362 1.00 12.67 248 CYS A C 1
ATOM 1965 O O . CYS A 1 246 ? 41.235 5.653 10.814 1.00 12.85 248 CYS A O 1
ATOM 1968 N N . CYS A 1 247 ? 39.077 5.416 11.199 1.00 11.31 249 CYS A N 1
ATOM 1969 C CA . CYS A 1 247 ? 38.676 6.636 10.520 1.00 11.22 249 CYS A CA 1
ATOM 1970 C C . CYS A 1 247 ? 37.349 7.075 11.115 1.00 11.17 249 CYS A C 1
ATOM 1971 O O . CYS A 1 247 ? 36.714 6.274 11.819 1.00 12.26 249 CYS A O 1
ATOM 1974 N N . PHE A 1 248 ? 36.894 8.264 10.790 1.00 11.35 250 PHE A N 1
ATOM 1975 C CA . PHE A 1 248 ? 35.544 8.652 11.128 1.00 10.70 250 PHE A CA 1
ATOM 1976 C C . PHE A 1 248 ? 34.629 8.501 9.919 1.00 11.26 250 PHE A C 1
ATOM 1977 O O . PHE A 1 248 ? 35.037 8.607 8.769 1.00 13.43 250 PHE A O 1
ATOM 1985 N N . GLY A 1 249 ? 33.332 8.279 10.209 1.00 11.14 251 GLY A N 1
ATOM 1986 C CA . GLY A 1 249 ? 32.344 8.076 9.156 1.00 12.01 251 GLY A CA 1
ATOM 1987 C C . GLY A 1 249 ? 30.947 8.244 9.728 1.00 11.83 251 GLY A C 1
ATOM 1988 O O . GLY A 1 249 ? 30.779 8.821 10.832 1.00 12.24 251 GLY A O 1
ATOM 1989 N N . GLY A 1 250 ? 29.969 7.725 9.008 1.00 13.54 252 GLY A N 1
ATOM 1990 C CA . GLY A 1 250 ? 28.569 7.916 9.442 1.00 15.45 252 GLY A CA 1
ATOM 1991 C C . GLY A 1 250 ? 28.169 9.367 9.225 1.00 15.39 252 GLY A C 1
ATOM 1992 O O . GLY A 1 250 ? 28.920 10.174 8.631 1.00 16.94 252 GLY A O 1
ATOM 1993 N N . LYS A 1 251 ? 26.992 9.714 9.695 1.00 15.85 253 LYS A N 1
ATOM 1994 C CA . LYS A 1 251 ? 26.410 11.033 9.471 1.00 18.95 253 LYS A CA 1
ATOM 1995 C C . LYS A 1 251 ? 27.309 12.126 10.044 1.00 16.50 253 LYS A C 1
ATOM 1996 O O . LYS A 1 251 ? 27.564 12.132 11.244 1.00 17.51 253 LYS A O 1
ATOM 2002 N N . ASN A 1 252 ? 27.773 13.049 9.214 1.00 16.31 254 ASN A N 1
ATOM 2003 C CA . ASN A 1 252 ? 28.658 14.147 9.663 1.00 15.61 254 ASN A CA 1
ATOM 2004 C C . ASN A 1 252 ? 29.873 13.628 10.417 1.00 14.80 254 ASN A C 1
ATOM 2005 O O . ASN A 1 252 ? 30.449 14.307 11.271 1.00 16.61 254 ASN A O 1
ATOM 2010 N N . TYR A 1 253 ? 30.328 12.429 10.053 1.00 14.48 255 TYR A N 1
ATOM 2011 C CA . TYR A 1 253 ? 31.621 11.934 10.584 1.00 13.18 255 TYR A CA 1
ATOM 2012 C C . TYR A 1 253 ? 31.576 11.794 12.095 1.00 13.01 255 TYR A C 1
ATOM 2013 O O . TYR A 1 253 ? 32.577 12.018 12.801 1.00 14.04 255 TYR A O 1
ATOM 2022 N N . SER A 1 254 ? 30.389 11.354 12.571 1.00 13.47 256 SER A N 1
ATOM 2023 C CA . SER A 1 254 ? 30.189 11.259 14.016 1.00 14.39 256 SER A CA 1
ATOM 2024 C C . SER A 1 254 ? 30.472 9.883 14.606 1.00 14.40 256 SER A C 1
ATOM 2025 O O . SER A 1 254 ? 30.370 9.765 15.826 1.00 16.08 256 SER A O 1
ATOM 2028 N N . GLU A 1 255 ? 30.821 8.911 13.778 1.00 12.77 257 GLU A N 1
ATOM 2029 C CA . GLU A 1 255 ? 31.108 7.568 14.243 1.00 12.95 257 GLU A CA 1
ATOM 2030 C C . GLU A 1 255 ? 32.534 7.193 13.896 1.00 12.34 257 GLU A C 1
ATOM 2031 O O . GLU A 1 255 ? 33.060 7.684 12.891 1.00 15.26 257 GLU A O 1
ATOM 2037 N N . MET A 1 256 ? 33.186 6.336 14.672 1.00 11.52 258 MET A N 1
ATOM 2038 C CA . MET A 1 256 ? 34.515 5.882 14.273 1.00 11.22 258 MET A CA 1
ATOM 2039 C C . MET A 1 256 ? 34.404 4.437 13.774 1.00 11.69 258 MET A C 1
ATOM 2040 O O . MET A 1 256 ? 33.669 3.624 14.402 1.00 13.25 258 MET A O 1
ATOM 2045 N N . TYR A 1 257 ? 35.114 4.124 12.712 1.00 11.12 259 TYR A N 1
ATOM 2046 C CA . TYR A 1 257 ? 35.252 2.772 12.174 1.00 11.22 259 TYR A CA 1
ATOM 2047 C C . TYR A 1 257 ? 36.663 2.288 12.425 1.00 9.72 259 TYR A C 1
ATOM 2048 O O . TYR A 1 257 ? 37.617 3.060 12.181 1.00 13.77 259 TYR A O 1
ATOM 2057 N N . VAL A 1 258 ? 36.837 1.079 12.894 1.00 11.89 260 VAL A N 1
ATOM 2058 C CA . VAL A 1 258 ? 38.127 0.503 13.271 1.00 11.30 260 VAL A CA 1
ATOM 2059 C C . VAL A 1 258 ? 38.287 -0.824 12.536 1.00 12.67 260 VAL A C 1
ATOM 2060 O O . VAL A 1 258 ? 37.394 -1.687 12.607 1.00 15.02 260 VAL A O 1
ATOM 2064 N N . THR A 1 259 ? 39.398 -0.977 11.831 1.00 13.26 261 THR A N 1
ATOM 2065 C CA . THR A 1 259 ? 39.739 -2.227 11.163 1.00 13.15 261 THR A CA 1
ATOM 2066 C C . THR A 1 259 ? 40.662 -3.069 12.045 1.00 14.07 261 THR A C 1
ATOM 2067 O O . THR A 1 259 ? 41.253 -2.514 12.962 1.00 14.80 261 THR A O 1
ATOM 2071 N N A CYS A 1 260 ? 40.764 -4.352 11.762 0.50 16.45 262 CYS A N 1
ATOM 2072 N N B CYS A 1 260 ? 40.864 -4.352 11.762 0.50 16.45 262 CYS A N 1
ATOM 2073 C CA A CYS A 1 260 ? 41.682 -5.184 12.512 0.50 19.57 262 CYS A CA 1
ATOM 2074 C CA B CYS A 1 260 ? 41.782 -5.184 12.512 0.50 19.57 262 CYS A CA 1
ATOM 2075 C C A CYS A 1 260 ? 42.004 -6.420 11.668 0.50 17.32 262 CYS A C 1
ATOM 2076 C C B CYS A 1 260 ? 42.104 -6.420 11.668 0.50 17.32 262 CYS A C 1
ATOM 2077 O O A CYS A 1 260 ? 41.510 -6.594 10.558 0.50 17.94 262 CYS A O 1
ATOM 2078 O O B CYS A 1 260 ? 41.610 -6.594 10.558 0.50 17.94 262 CYS A O 1
ATOM 2083 N N . ALA A 1 261 ? 42.849 -7.251 12.266 1.00 19.06 263 ALA A N 1
ATOM 2084 C CA . ALA A 1 261 ? 43.455 -8.336 11.520 1.00 19.06 263 ALA A CA 1
ATOM 2085 C C . ALA A 1 261 ? 43.259 -9.680 12.179 1.00 21.83 263 ALA A C 1
ATOM 2086 O O . ALA A 1 261 ? 43.332 -9.736 13.431 1.00 27.19 263 ALA A O 1
ATOM 2088 N N . ARG A 1 262 ? 43.082 -10.713 11.364 1.00 25.89 264 ARG A N 1
ATOM 2089 C CA . ARG A 1 262 ? 42.963 -12.077 11.925 1.00 30.26 264 ARG A CA 1
ATOM 2090 C C . ARG A 1 262 ? 44.306 -12.771 11.800 1.00 33.68 264 ARG A C 1
ATOM 2091 O O . ARG A 1 262 ? 44.661 -13.742 12.496 1.00 34.80 264 ARG A O 1
ATOM 2099 N N . ASP A 1 263 ? 45.144 -12.277 10.878 1.00 36.17 265 ASP A N 1
ATOM 2100 C CA . ASP A 1 263 ? 46.423 -12.956 10.653 1.00 36.98 265 ASP A CA 1
ATOM 2101 C C . ASP A 1 263 ? 47.324 -12.907 11.875 1.00 42.48 265 ASP A C 1
ATOM 2102 O O . ASP A 1 263 ? 47.503 -11.920 12.586 1.00 42.32 265 ASP A O 1
ATOM 2107 N N . GLY A 1 264 ? 47.950 -14.048 12.128 1.00 42.47 266 GLY A N 1
ATOM 2108 C CA . GLY A 1 264 ? 48.845 -14.143 13.276 1.00 44.56 266 GLY A CA 1
ATOM 2109 C C . GLY A 1 264 ? 48.159 -14.389 14.599 1.00 47.66 266 GLY A C 1
ATOM 2110 O O . GLY A 1 264 ? 48.846 -14.282 15.615 1.00 57.69 266 GLY A O 1
ATOM 2111 N N . MET A 1 265 ? 46.876 -14.702 14.645 1.00 45.49 267 MET A N 1
ATOM 2112 C CA . MET A 1 265 ? 46.125 -15.004 15.852 1.00 50.14 267 MET A CA 1
ATOM 2113 C C . MET A 1 265 ? 46.249 -16.483 16.208 1.00 59.26 267 MET A C 1
ATOM 2114 O O . MET A 1 265 ? 45.980 -17.326 15.343 1.00 66.34 267 MET A O 1
ATOM 2119 N N . ASP A 1 266 ? 46.357 -17.032 17.458 1.00 20.00 268 ASP A N 1
ATOM 2120 C CA . ASP A 1 266 ? 46.390 -18.445 17.815 1.00 20.00 268 ASP A CA 1
ATOM 2121 C C . ASP A 1 266 ? 44.996 -19.062 17.748 1.00 20.00 268 ASP A C 1
ATOM 2122 O O . ASP A 1 266 ? 43.952 -18.393 17.723 1.00 77.82 268 ASP A O 1
ATOM 2127 N N . PRO A 1 267 ? 44.969 -20.132 17.446 1.00 78.87 269 PRO A N 1
ATOM 2128 C CA . PRO A 1 267 ? 43.608 -20.687 17.479 1.00 78.20 269 PRO A CA 1
ATOM 2129 C C . PRO A 1 267 ? 42.953 -20.278 18.810 1.00 76.48 269 PRO A C 1
ATOM 2130 O O . PRO A 1 267 ? 41.767 -19.963 18.832 1.00 74.13 269 PRO A O 1
ATOM 2134 N N . GLU A 1 268 ? 43.419 -20.263 19.690 1.00 20.00 270 GLU A N 1
ATOM 2135 C CA . GLU A 1 268 ? 43.238 -19.859 21.079 1.00 20.00 270 GLU A CA 1
ATOM 2136 C C . GLU A 1 268 ? 42.575 -18.490 21.174 1.00 20.00 270 GLU A C 1
ATOM 2137 O O . GLU A 1 268 ? 41.506 -18.264 21.722 1.00 70.57 270 GLU A O 1
ATOM 2143 N N . GLY A 1 269 ? 43.661 -17.535 20.547 1.00 70.64 271 GLY A N 1
ATOM 2144 C CA . GLY A 1 269 ? 43.125 -16.180 20.543 1.00 66.12 271 GLY A CA 1
ATOM 2145 C C . GLY A 1 269 ? 41.811 -16.055 19.811 1.00 59.45 271 GLY A C 1
ATOM 2146 O O . GLY A 1 269 ? 41.006 -15.152 20.057 1.00 49.22 271 GLY A O 1
ATOM 2147 N N . LEU A 1 270 ? 41.522 -16.938 18.865 1.00 56.43 272 LEU A N 1
ATOM 2148 C CA . LEU A 1 270 ? 40.331 -16.741 18.038 1.00 53.99 272 LEU A CA 1
ATOM 2149 C C . LEU A 1 270 ? 39.067 -17.160 18.756 1.00 57.74 272 LEU A C 1
ATOM 2150 O O . LEU A 1 270 ? 37.993 -16.571 18.618 1.00 53.86 272 LEU A O 1
ATOM 2155 N N . LEU A 1 271 ? 39.351 -17.878 19.311 1.00 20.00 273 LEU A N 1
ATOM 2156 C CA . LEU A 1 271 ? 38.356 -18.433 20.221 1.00 20.00 273 LEU A CA 1
ATOM 2157 C C . LEU A 1 271 ? 37.966 -17.424 21.296 1.00 20.00 273 LEU A C 1
ATOM 2158 O O . LEU A 1 271 ? 36.813 -17.293 21.546 1.00 62.39 273 LEU A O 1
ATOM 2163 N N . ARG A 1 272 ? 38.927 -16.749 21.862 1.00 20.00 274 ARG A N 1
ATOM 2164 C CA . ARG A 1 272 ? 38.648 -15.642 22.770 1.00 20.00 274 ARG A CA 1
ATOM 2165 C C . ARG A 1 272 ? 38.145 -14.420 22.009 1.00 20.00 274 ARG A C 1
ATOM 2166 O O . ARG A 1 272 ? 37.440 -13.562 22.491 1.00 40.79 274 ARG A O 1
ATOM 2174 N N . GLN A 1 273 ? 38.475 -14.352 20.651 1.00 37.50 275 GLN A N 1
ATOM 2175 C CA A GLN A 1 273 ? 37.903 -13.172 19.990 0.50 38.79 275 GLN A CA 1
ATOM 2176 C CA B GLN A 1 273 ? 37.992 -13.151 19.962 0.50 39.19 275 GLN A CA 1
ATOM 2177 C C . GLN A 1 273 ? 37.548 -13.508 18.549 1.00 35.82 275 GLN A C 1
ATOM 2178 O O . GLN A 1 273 ? 38.215 -13.259 17.571 1.00 35.17 275 GLN A O 1
ATOM 2189 N N . PRO A 1 274 ? 36.368 -14.117 18.491 1.00 37.10 276 PRO A N 1
ATOM 2190 C CA . PRO A 1 274 ? 35.835 -14.663 17.255 1.00 38.00 276 PRO A CA 1
ATOM 2191 C C . PRO A 1 274 ? 35.636 -13.637 16.159 1.00 35.25 276 PRO A C 1
ATOM 2192 O O . PRO A 1 274 ? 35.592 -14.022 14.981 1.00 39.13 276 PRO A O 1
ATOM 2196 N N . GLU A 1 275 ? 35.544 -12.343 16.476 1.00 34.05 277 GLU A N 1
ATOM 2197 C CA . GLU A 1 275 ? 35.310 -11.344 15.427 1.00 34.42 277 GLU A CA 1
ATOM 2198 C C . GLU A 1 275 ? 36.604 -10.669 14.979 1.00 29.57 277 GLU A C 1
ATOM 2199 O O . GLU A 1 275 ? 36.579 -9.594 14.339 1.00 26.28 277 GLU A O 1
ATOM 2205 N N . ALA A 1 276 ? 37.717 -11.308 15.320 1.00 30.05 278 ALA A N 1
ATOM 2206 C CA . ALA A 1 276 ? 39.012 -10.806 14.849 1.00 27.31 278 ALA A CA 1
ATOM 2207 C C . ALA A 1 276 ? 38.966 -10.641 13.335 1.00 24.10 278 ALA A C 1
ATOM 2208 O O . ALA A 1 276 ? 38.458 -11.546 12.648 1.00 28.07 278 ALA A O 1
ATOM 2210 N N . GLY A 1 277 ? 39.446 -9.523 12.800 1.00 23.36 279 GLY A N 1
ATOM 2211 C CA . GLY A 1 277 ? 39.386 -9.234 11.375 1.00 23.27 279 GLY A CA 1
ATOM 2212 C C . GLY A 1 277 ? 38.123 -8.483 11.014 1.00 19.37 279 GLY A C 1
ATOM 2213 O O . GLY A 1 277 ? 37.839 -8.131 9.868 1.00 21.49 279 GLY A O 1
ATOM 2214 N N . GLY A 1 278 ? 37.271 -8.191 12.008 1.00 20.17 280 GLY A N 1
ATOM 2215 C CA . GLY A 1 278 ? 36.030 -7.516 11.681 1.00 20.45 280 GLY A CA 1
ATOM 2216 C C . GLY A 1 278 ? 36.188 -6.013 11.547 1.00 17.91 280 GLY A C 1
ATOM 2217 O O . GLY A 1 278 ? 37.265 -5.433 11.740 1.00 19.01 280 GLY A O 1
ATOM 2218 N N . ILE A 1 279 ? 35.039 -5.433 11.182 1.00 16.13 281 ILE A N 1
ATOM 2219 C CA . ILE A 1 279 ? 34.946 -3.977 11.148 1.00 16.83 281 ILE A CA 1
ATOM 2220 C C . ILE A 1 279 ? 34.101 -3.533 12.352 1.00 15.32 281 ILE A C 1
ATOM 2221 O O . ILE A 1 279 ? 32.964 -4.029 12.498 1.00 16.36 281 ILE A O 1
ATOM 2226 N N . PHE A 1 280 ? 34.664 -2.676 13.205 1.00 14.28 282 PHE A N 1
ATOM 2227 C CA . PHE A 1 280 ? 33.973 -2.223 14.393 1.00 14.09 282 PHE A CA 1
ATOM 2228 C C . PHE A 1 280 ? 33.575 -0.767 14.224 1.00 12.72 282 PHE A C 1
ATOM 2229 O O . PHE A 1 280 ? 34.318 0.033 13.649 1.00 16.89 282 PHE A O 1
ATOM 2237 N N . LYS A 1 281 ? 32.420 -0.404 14.759 1.00 13.37 283 LYS A N 1
ATOM 2238 C CA . LYS A 1 281 ? 31.916 0.951 14.795 1.00 12.69 283 LYS A CA 1
ATOM 2239 C C . LYS A 1 281 ? 31.828 1.376 16.244 1.00 12.89 283 LYS A C 1
ATOM 2240 O O . LYS A 1 281 ? 31.282 0.613 17.044 1.00 16.28 283 LYS A O 1
ATOM 2246 N N . ILE A 1 282 ? 32.347 2.540 16.572 1.00 13.23 284 ILE A N 1
ATOM 2247 C CA . ILE A 1 282 ? 32.294 3.139 17.902 1.00 15.19 284 ILE A CA 1
ATOM 2248 C C . ILE A 1 282 ? 31.457 4.418 17.866 1.00 14.59 284 ILE A C 1
ATOM 2249 O O . ILE A 1 282 ? 31.764 5.355 17.107 1.00 14.18 284 ILE A O 1
ATOM 2254 N N . THR A 1 283 ? 30.419 4.405 18.684 1.00 13.94 285 THR A N 1
ATOM 2255 C CA . THR A 1 283 ? 29.581 5.606 18.852 1.00 16.10 285 THR A CA 1
ATOM 2256 C C . THR A 1 283 ? 29.761 6.147 20.259 1.00 16.98 285 THR A C 1
ATOM 2257 O O . THR A 1 283 ? 30.131 5.435 21.213 1.00 19.14 285 THR A O 1
ATOM 2261 N N . GLY A 1 284 ? 29.510 7.426 20.403 1.00 19.29 286 GLY A N 1
ATOM 2262 C CA . GLY A 1 284 ? 29.569 8.079 21.706 1.00 21.29 286 GLY A CA 1
ATOM 2263 C C . GLY A 1 284 ? 30.916 8.677 22.059 1.00 22.83 286 GLY A C 1
ATOM 2264 O O . GLY A 1 284 ? 31.124 9.105 23.206 1.00 25.91 286 GLY A O 1
ATOM 2265 N N . LEU A 1 285 ? 31.844 8.723 21.105 1.00 21.52 287 LEU A N 1
ATOM 2266 C CA . LEU A 1 285 ? 33.121 9.339 21.434 1.00 20.83 287 LEU A CA 1
ATOM 2267 C C . LEU A 1 285 ? 32.944 10.804 21.786 1.00 23.51 287 LEU A C 1
ATOM 2268 O O . LEU A 1 285 ? 33.831 11.295 22.504 1.00 30.65 287 LEU A O 1
ATOM 2273 N N . GLY A 1 286 ? 31.918 11.481 21.305 1.00 23.00 288 GLY A N 1
ATOM 2274 C CA . GLY A 1 286 ? 31.699 12.877 21.682 1.00 25.41 288 GLY A CA 1
ATOM 2275 C C . GLY A 1 286 ? 32.524 13.841 20.850 1.00 22.36 288 GLY A C 1
ATOM 2276 O O . GLY A 1 286 ? 32.569 15.030 21.167 1.00 25.13 288 GLY A O 1
ATOM 2277 N N . VAL A 1 287 ? 33.170 13.395 19.787 1.00 18.71 289 VAL A N 1
ATOM 2278 C CA . VAL A 1 287 ? 33.870 14.285 18.857 1.00 17.49 289 VAL A CA 1
ATOM 2279 C C . VAL A 1 287 ? 33.647 13.695 17.475 1.00 17.24 289 VAL A C 1
ATOM 2280 O O . VAL A 1 287 ? 33.468 12.479 17.339 1.00 18.12 289 VAL A O 1
ATOM 2284 N N . LYS A 1 288 ? 33.645 14.559 16.480 1.00 15.05 290 LYS A N 1
ATOM 2285 C CA . LYS A 1 288 ? 33.513 14.133 15.101 1.00 14.14 290 LYS A CA 1
ATOM 2286 C C . LYS A 1 288 ? 34.861 14.155 14.396 1.00 13.54 290 LYS A C 1
ATOM 2287 O O . LYS A 1 288 ? 35.788 14.786 14.939 1.00 16.52 290 LYS A O 1
ATOM 2293 N N . GLY A 1 289 ? 34.894 13.487 13.242 1.00 13.89 291 GLY A N 1
ATOM 2294 C CA . GLY A 1 289 ? 36.099 13.578 12.408 1.00 14.59 291 GLY A CA 1
ATOM 2295 C C . GLY A 1 289 ? 35.867 14.561 11.270 1.00 14.05 291 GLY A C 1
ATOM 2296 O O . GLY A 1 289 ? 34.989 15.421 11.322 1.00 16.49 291 GLY A O 1
ATOM 2297 N N . ILE A 1 290 ? 36.715 14.382 10.256 1.00 16.37 292 ILE A N 1
ATOM 2298 C CA . ILE A 1 290 ? 36.554 15.212 9.055 1.00 18.40 292 ILE A CA 1
ATOM 2299 C C . ILE A 1 290 ? 36.544 14.281 7.844 1.00 16.63 292 ILE A C 1
ATOM 2300 O O . ILE A 1 290 ? 37.001 13.129 7.882 1.00 20.88 292 ILE A O 1
ATOM 2305 N N . ALA A 1 291 ? 36.039 14.774 6.741 1.00 14.99 293 ALA A N 1
ATOM 2306 C CA . ALA A 1 291 ? 35.941 13.975 5.518 1.00 14.09 293 ALA A CA 1
ATOM 2307 C C . ALA A 1 291 ? 37.304 13.724 4.940 1.00 11.76 293 ALA A C 1
ATOM 2308 O O . ALA A 1 291 ? 38.236 14.506 5.046 1.00 14.66 293 ALA A O 1
ATOM 2310 N N . PRO A 1 292 ? 37.404 12.580 4.245 1.00 12.57 294 PRO A N 1
ATOM 2311 C CA . PRO A 1 292 ? 38.642 12.316 3.520 1.00 13.45 294 PRO A CA 1
ATOM 2312 C C . PRO A 1 292 ? 38.776 13.293 2.352 1.00 14.25 294 PRO A C 1
ATOM 2313 O O . PRO A 1 292 ? 37.782 13.756 1.763 1.00 17.88 294 PRO A O 1
ATOM 2317 N N . TYR A 1 293 ? 40.024 13.576 1.995 1.00 14.21 295 TYR A N 1
ATOM 2318 C CA . TYR A 1 293 ? 40.302 14.307 0.767 1.00 13.90 295 TYR A CA 1
ATOM 2319 C C . TYR A 1 293 ? 40.318 13.346 -0.423 1.00 12.35 295 TYR A C 1
ATOM 2320 O O . TYR A 1 293 ? 40.525 12.139 -0.264 1.00 15.17 295 TYR A O 1
ATOM 2329 N N A SER A 1 294 ? 40.141 13.890 -1.630 0.50 13.79 296 SER A N 1
ATOM 2330 N N B SER A 1 294 ? 40.103 13.872 -1.624 0.50 14.11 296 SER A N 1
ATOM 2331 C CA A SER A 1 294 ? 40.063 13.122 -2.872 0.50 14.40 296 SER A CA 1
ATOM 2332 C CA B SER A 1 294 ? 40.074 12.963 -2.782 0.50 15.58 296 SER A CA 1
ATOM 2333 C C A SER A 1 294 ? 41.244 13.404 -3.785 0.50 14.70 296 SER A C 1
ATOM 2334 C C B SER A 1 294 ? 41.243 13.335 -3.678 0.50 14.49 296 SER A C 1
ATOM 2335 O O A SER A 1 294 ? 41.607 14.565 -3.987 0.50 14.45 296 SER A O 1
ATOM 2336 O O B SER A 1 294 ? 41.621 14.512 -3.742 0.50 16.86 296 SER A O 1
ATOM 2341 N N . TYR A 1 295 ? 41.803 12.307 -4.301 1.00 14.02 297 TYR A N 1
ATOM 2342 C CA . TYR A 1 295 ? 42.988 12.450 -5.172 1.00 15.66 297 TYR A CA 1
ATOM 2343 C C . TYR A 1 295 ? 42.617 13.288 -6.405 1.00 15.63 297 TYR A C 1
ATOM 2344 O O . TYR A 1 295 ? 41.619 13.079 -7.064 1.00 18.06 297 TYR A O 1
ATOM 2353 N N . ALA A 1 296 ? 43.498 14.230 -6.753 1.00 17.13 298 ALA A N 1
ATOM 2354 C CA . ALA A 1 296 ? 43.191 15.191 -7.815 1.00 19.59 298 ALA A CA 1
ATOM 2355 C C . ALA A 1 296 ? 43.743 14.788 -9.175 1.00 20.90 298 ALA A C 1
ATOM 2356 O O . ALA A 1 296 ? 43.614 15.558 -10.150 1.00 28.89 298 ALA A O 1
ATOM 2358 N N A GLY A 1 297 ? 44.329 13.617 -9.301 0.50 21.13 299 GLY A N 1
ATOM 2359 N N B GLY A 1 297 ? 44.425 13.618 -9.293 0.50 21.13 299 GLY A N 1
ATOM 2360 C CA A GLY A 1 297 ? 44.920 13.153 -10.554 0.50 27.28 299 GLY A CA 1
ATOM 2361 C CA B GLY A 1 297 ? 44.971 13.133 -10.549 0.50 27.28 299 GLY A CA 1
ATOM 2362 C C A GLY A 1 297 ? 44.182 11.984 -11.176 0.50 38.35 299 GLY A C 1
ATOM 2363 C C B GLY A 1 297 ? 44.188 11.979 -11.147 0.50 38.35 299 GLY A C 1
ATOM 2364 O O A GLY A 1 297 ? 43.070 11.707 -10.764 0.50 26.66 299 GLY A O 1
ATOM 2365 O O B GLY A 1 297 ? 44.733 11.308 -12.009 0.50 26.66 299 GLY A O 1
ATOM 2366 N N . SER B 1 1 ? 66.766 -2.066 59.911 1.00 46.83 3 SER B N 1
ATOM 2367 C CA . SER B 1 1 ? 68.112 -2.611 60.129 1.00 38.35 3 SER B CA 1
ATOM 2368 C C . SER B 1 1 ? 68.850 -2.659 58.800 1.00 41.45 3 SER B C 1
ATOM 2369 O O . SER B 1 1 ? 70.017 -2.984 58.590 1.00 42.03 3 SER B O 1
ATOM 2372 N N . ILE B 1 2 ? 68.067 -2.302 57.775 1.00 39.09 4 ILE B N 1
ATOM 2373 C CA . ILE B 1 2 ? 68.754 -2.171 56.495 1.00 39.81 4 ILE B CA 1
ATOM 2374 C C . ILE B 1 2 ? 69.307 -0.754 56.466 1.00 37.77 4 ILE B C 1
ATOM 2375 O O . ILE B 1 2 ? 68.607 0.211 56.787 1.00 50.21 4 ILE B O 1
ATOM 2380 N N . LYS B 1 3 ? 70.594 -0.669 56.130 1.00 34.04 5 LYS B N 1
ATOM 2381 C CA . LYS B 1 3 ? 71.307 0.594 56.083 1.00 34.05 5 LYS B CA 1
ATOM 2382 C C . LYS B 1 3 ? 71.699 0.856 54.634 1.00 30.58 5 LYS B C 1
ATOM 2383 O O . LYS B 1 3 ? 72.243 -0.016 53.968 1.00 28.03 5 LYS B O 1
ATOM 2389 N N . ILE B 1 4 ? 71.415 2.050 54.145 1.00 30.41 6 ILE B N 1
ATOM 2390 C CA . ILE B 1 4 ? 71.820 2.438 52.791 1.00 28.53 6 ILE B CA 1
ATOM 2391 C C . ILE B 1 4 ? 72.732 3.641 52.937 1.00 28.14 6 ILE B C 1
ATOM 2392 O O . ILE B 1 4 ? 72.334 4.639 53.545 1.00 36.78 6 ILE B O 1
ATOM 2397 N N . GLU B 1 5 ? 73.964 3.583 52.443 1.00 28.28 7 GLU B N 1
ATOM 2398 C CA . GLU B 1 5 ? 74.833 4.752 52.487 1.00 28.33 7 GLU B CA 1
ATOM 2399 C C . GLU B 1 5 ? 75.587 4.949 51.173 1.00 27.31 7 GLU B C 1
ATOM 2400 O O . GLU B 1 5 ? 75.866 4.017 50.426 1.00 25.20 7 GLU B O 1
ATOM 2406 N N . CYS B 1 6 ? 75.880 6.232 50.948 1.00 24.71 8 CYS B N 1
ATOM 2407 C CA . CYS B 1 6 ? 76.664 6.563 49.764 1.00 23.29 8 CYS B CA 1
ATOM 2408 C C . CYS B 1 6 ? 78.120 6.428 50.178 1.00 25.49 8 CYS B C 1
ATOM 2409 O O . CYS B 1 6 ? 78.481 7.174 51.093 1.00 30.69 8 CYS B O 1
ATOM 2412 N N . VAL B 1 7 ? 78.852 5.486 49.582 1.00 21.55 9 VAL B N 1
ATOM 2413 C CA . VAL B 1 7 ? 80.239 5.241 50.012 1.00 23.94 9 VAL B CA 1
ATOM 2414 C C . VAL B 1 7 ? 81.204 6.056 49.154 1.00 20.87 9 VAL B C 1
ATOM 2415 O O . VAL B 1 7 ? 82.384 6.265 49.508 1.00 26.99 9 VAL B O 1
ATOM 2419 N N . LEU B 1 8 ? 80.658 6.534 48.002 1.00 20.29 10 LEU B N 1
ATOM 2420 C CA . LEU B 1 8 ? 81.505 7.299 47.074 1.00 19.10 10 LEU B CA 1
AT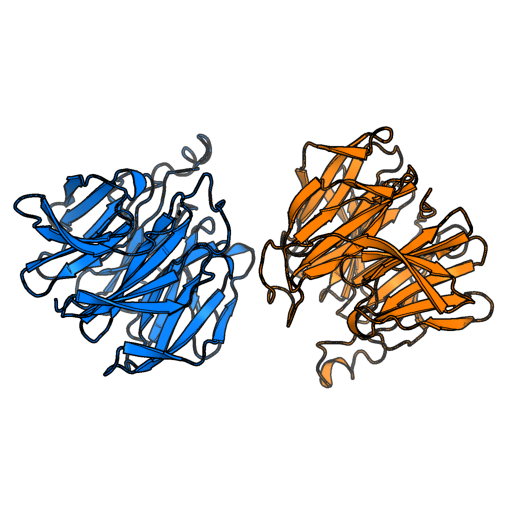OM 2421 C C . LEU B 1 8 ? 80.622 8.241 46.263 1.00 19.84 10 LEU B C 1
ATOM 2422 O O . LEU B 1 8 ? 79.878 7.758 45.406 1.00 18.53 10 LEU B O 1
ATOM 2427 N N . PRO B 1 9 ? 80.712 9.528 46.524 1.00 16.69 11 PRO B N 1
ATOM 2428 C CA . PRO B 1 9 ? 79.823 10.499 45.837 1.00 17.56 11 PRO B CA 1
ATOM 2429 C C . PRO B 1 9 ? 80.444 10.866 44.501 1.00 18.78 11 PRO B C 1
ATOM 2430 O O . PRO B 1 9 ? 80.856 11.996 44.334 1.00 21.62 11 PRO B O 1
ATOM 2434 N N . GLU B 1 10 ? 80.481 9.891 43.575 1.00 18.23 12 GLU B N 1
ATOM 2435 C CA . GLU B 1 10 ? 81.279 10.087 42.361 1.00 17.84 12 GLU B CA 1
ATOM 2436 C C . GLU B 1 10 ? 80.569 10.946 41.334 1.00 19.54 12 GLU B C 1
ATOM 2437 O O . GLU B 1 10 ? 81.146 11.406 40.350 1.00 21.28 12 GLU B O 1
ATOM 2443 N N . ASN B 1 11 ? 79.268 11.176 41.559 1.00 17.47 13 ASN B N 1
ATOM 2444 C CA . ASN B 1 11 ? 78.475 12.005 40.653 1.00 19.56 13 ASN B CA 1
ATOM 2445 C C . ASN B 1 11 ? 78.536 11.475 39.224 1.00 18.53 13 ASN B C 1
ATOM 2446 O O . ASN B 1 11 ? 78.627 12.236 38.263 1.00 21.78 13 ASN B O 1
ATOM 2451 N N . CYS B 1 12 ? 78.467 10.149 39.069 1.00 17.32 14 CYS B N 1
ATOM 2452 C CA . CYS B 1 12 ? 78.504 9.597 37.734 1.00 17.26 14 CYS B CA 1
ATOM 2453 C C . CYS B 1 12 ? 77.399 10.091 36.799 1.00 15.76 14 CYS B C 1
ATOM 2454 O O . CYS B 1 12 ? 76.260 10.143 37.283 1.00 19.16 14 CYS B O 1
ATOM 2457 N N . ARG B 1 13 ? 77.756 10.366 35.543 1.00 16.50 15 ARG B N 1
ATOM 2458 C CA . ARG B 1 13 ? 76.726 10.663 34.548 1.00 16.62 15 ARG B CA 1
ATOM 2459 C C . ARG B 1 13 ? 75.804 9.463 34.426 1.00 16.93 15 ARG B C 1
ATOM 2460 O O . ARG B 1 13 ? 74.554 9.571 34.422 1.00 18.07 15 ARG B O 1
ATOM 2468 N N . CYS B 1 14 ? 76.406 8.262 34.319 1.00 16.10 16 CYS B N 1
ATOM 2469 C CA . CYS B 1 14 ? 75.645 7.025 34.262 1.00 16.74 16 CYS B CA 1
ATOM 2470 C C . CYS B 1 14 ? 76.538 5.914 34.786 1.00 15.77 16 CYS B C 1
ATOM 2471 O O . CYS B 1 14 ? 77.221 5.247 34.005 1.00 15.73 16 CYS B O 1
ATOM 2474 N N . GLY B 1 15 ? 76.511 5.767 36.123 1.00 13.67 17 GLY B N 1
ATOM 2475 C CA . GLY B 1 15 ? 77.286 4.755 36.791 1.00 13.46 17 GLY B CA 1
ATOM 2476 C C . GLY B 1 15 ? 76.695 3.402 36.431 1.00 12.46 17 GLY B C 1
ATOM 2477 O O . GLY B 1 15 ? 75.482 3.232 36.329 1.00 15.05 17 GLY B O 1
ATOM 2478 N N . GLU B 1 16 ? 77.550 2.398 36.210 1.00 12.35 18 GLU B N 1
ATOM 2479 C CA . GLU B 1 16 ? 77.112 1.092 35.761 1.00 12.65 18 GLU B CA 1
ATOM 2480 C C . GLU B 1 16 ? 78.130 -0.009 36.044 1.00 10.38 18 GLU B C 1
ATOM 2481 O O . GLU B 1 16 ? 79.244 0.289 36.506 1.00 11.85 18 GLU B O 1
ATOM 2487 N N . SER B 1 17 ? 77.728 -1.238 35.759 1.00 11.47 19 SER B N 1
ATOM 2488 C CA . SER B 1 17 ? 78.596 -2.424 35.788 1.00 10.35 19 SER B CA 1
ATOM 2489 C C . SER B 1 17 ? 79.436 -2.563 37.054 1.00 11.14 19 SER B C 1
ATOM 2490 O O . SER B 1 17 ? 80.644 -2.779 36.991 1.00 11.60 19 SER B O 1
ATOM 2493 N N . PRO B 1 18 ? 78.820 -2.539 38.238 1.00 10.41 20 PRO B N 1
ATOM 2494 C CA . PRO B 1 18 ? 79.620 -2.779 39.469 1.00 11.08 20 PRO B CA 1
ATOM 2495 C C . PRO B 1 18 ? 80.090 -4.225 39.500 1.00 10.37 20 PRO B C 1
ATOM 2496 O O . PRO B 1 18 ? 79.289 -5.160 39.191 1.00 11.62 20 PRO B O 1
ATOM 2500 N N A VAL B 1 19 ? 81.353 -4.418 39.841 0.50 9.53 21 VAL B N 1
ATOM 2501 N N B VAL B 1 19 ? 81.362 -4.420 39.795 0.50 9.53 21 VAL B N 1
ATOM 2502 C CA A VAL B 1 19 ? 81.946 -5.768 39.936 0.50 10.46 21 VAL B CA 1
ATOM 2503 C CA B VAL B 1 19 ? 81.944 -5.750 39.917 0.50 10.46 21 VAL B CA 1
ATOM 2504 C C A VAL B 1 19 ? 82.836 -5.812 41.150 0.50 10.22 21 VAL B C 1
ATOM 2505 C C B VAL B 1 19 ? 82.856 -5.799 41.148 0.50 10.22 21 VAL B C 1
ATOM 2506 O O A VAL B 1 19 ? 83.668 -4.881 41.298 0.50 11.70 21 VAL B O 1
ATOM 2507 O O B VAL B 1 19 ? 83.610 -4.894 41.329 0.50 11.70 21 VAL B O 1
ATOM 2514 N N . TRP B 1 20 ? 82.732 -6.856 41.970 1.00 10.84 22 TRP B N 1
ATOM 2515 C CA . TRP B 1 20 ? 83.571 -6.908 43.164 1.00 12.31 22 TRP B CA 1
ATOM 2516 C C . TRP B 1 20 ? 84.828 -7.708 42.888 1.00 11.99 22 TRP B C 1
ATOM 2517 O O . TRP B 1 20 ? 84.740 -8.829 42.373 1.00 13.69 22 TRP B O 1
ATOM 2528 N N . GLU B 1 21 ? 85.990 -7.165 43.208 1.00 13.01 23 GLU B N 1
ATOM 2529 C CA . GLU B 1 21 ? 87.277 -7.852 43.029 1.00 14.26 23 GLU B CA 1
ATOM 2530 C C . GLU B 1 21 ? 87.731 -8.316 44.392 1.00 16.16 23 GLU B C 1
ATOM 2531 O O . GLU B 1 21 ? 88.345 -7.526 45.130 1.00 21.10 23 GLU B O 1
ATOM 2537 N N . GLU B 1 22 ? 87.400 -9.561 44.776 1.00 17.25 24 GLU B N 1
ATOM 2538 C CA . GLU B 1 22 ? 87.646 -9.990 46.163 1.00 19.55 24 GLU B CA 1
ATOM 2539 C C . GLU B 1 22 ? 89.132 -10.076 46.428 1.00 22.55 24 GLU B C 1
ATOM 2540 O O . GLU B 1 22 ? 89.522 -9.947 47.584 1.00 32.06 24 GLU B O 1
ATOM 2546 N N . VAL B 1 23 ? 90.038 -10.251 45.445 1.00 22.34 25 VAL B N 1
ATOM 2547 C CA . VAL B 1 23 ? 91.432 -10.419 45.856 1.00 25.20 25 VAL B CA 1
ATOM 2548 C C . VAL B 1 23 ? 91.995 -9.082 46.353 1.00 29.09 25 VAL B C 1
ATOM 2549 O O . VAL B 1 23 ? 93.056 -9.111 46.989 1.00 30.83 25 VAL B O 1
ATOM 2553 N N . SER B 1 24 ? 91.313 -7.974 46.096 1.00 27.02 26 SER B N 1
ATOM 2554 C CA . SER B 1 24 ? 91.776 -6.657 46.525 1.00 26.50 26 SER B CA 1
ATOM 2555 C C . SER B 1 24 ? 90.751 -5.861 47.340 1.00 26.99 26 SER B C 1
ATOM 2556 O O . SER B 1 24 ? 90.976 -4.696 47.702 1.00 30.22 26 SER B O 1
ATOM 2559 N N . ASN B 1 25 ? 89.606 -6.470 47.623 1.00 24.40 27 ASN B N 1
ATOM 2560 C CA . ASN B 1 25 ? 88.488 -5.817 48.303 1.00 23.81 27 ASN B CA 1
ATOM 2561 C C . ASN B 1 25 ? 88.181 -4.499 47.615 1.00 17.94 27 ASN B C 1
ATOM 2562 O O . ASN B 1 25 ? 88.075 -3.466 48.259 1.00 21.16 27 ASN B O 1
ATOM 2567 N N . SER B 1 26 ? 88.066 -4.558 46.284 1.00 16.26 28 SER B N 1
ATOM 2568 C CA . SER B 1 26 ? 87.782 -3.359 45.507 1.00 15.09 28 SER B CA 1
ATOM 2569 C C . SER B 1 26 ? 86.500 -3.549 44.691 1.00 13.53 28 SER B C 1
ATOM 2570 O O . SER B 1 26 ? 86.139 -4.665 44.330 1.00 14.31 28 SER B O 1
ATOM 2573 N N . LEU B 1 27 ? 85.875 -2.425 44.408 1.00 12.12 29 LEU B N 1
ATOM 2574 C CA . LEU B 1 27 ? 84.736 -2.393 43.500 1.00 12.47 29 LEU B CA 1
ATOM 2575 C C . LEU B 1 27 ? 85.146 -1.732 42.189 1.00 11.18 29 LEU B C 1
ATOM 2576 O O . LEU B 1 27 ? 85.662 -0.605 42.248 1.00 13.40 29 LEU B O 1
ATOM 2581 N N . LEU B 1 28 ? 84.908 -2.402 41.060 1.00 11.21 30 LEU B N 1
ATOM 2582 C CA . LEU B 1 28 ? 85.098 -1.718 39.779 1.00 11.88 30 LEU B CA 1
ATOM 2583 C C . LEU B 1 28 ? 83.727 -1.265 39.308 1.00 10.72 30 LEU B C 1
ATOM 2584 O O . LEU B 1 28 ? 82.708 -1.911 39.636 1.00 11.82 30 LEU B O 1
ATOM 2589 N N . PHE B 1 29 ? 83.697 -0.213 38.528 1.00 9.80 31 PHE B N 1
ATOM 2590 C CA . PHE B 1 29 ? 82.435 0.237 37.896 1.00 10.60 31 PHE B CA 1
ATOM 2591 C C . PHE B 1 29 ? 82.794 1.141 36.719 1.00 11.12 31 PHE B C 1
ATOM 2592 O O . PHE B 1 29 ? 83.983 1.464 36.527 1.00 12.06 31 PHE B O 1
ATOM 2600 N N . VAL B 1 30 ? 81.797 1.494 35.933 1.00 11.21 32 VAL B N 1
ATOM 2601 C CA . VAL B 1 30 ? 82.014 2.423 34.820 1.00 10.63 32 VAL B CA 1
ATOM 2602 C C . VAL B 1 30 ? 81.090 3.615 34.932 1.00 10.61 32 VAL B C 1
ATOM 2603 O O . VAL B 1 30 ? 80.094 3.582 35.663 1.00 12.90 32 VAL B O 1
ATOM 2607 N N . ASP B 1 31 ? 81.444 4.676 34.160 1.00 13.05 33 ASP B N 1
ATOM 2608 C CA . ASP B 1 31 ? 80.539 5.826 33.962 1.00 13.74 33 ASP B CA 1
ATOM 2609 C C . ASP B 1 31 ? 80.430 5.941 32.448 1.00 13.85 33 ASP B C 1
ATOM 2610 O O . ASP B 1 31 ? 81.381 6.427 31.813 1.00 15.98 33 ASP B O 1
ATOM 2615 N N . ILE B 1 32 ? 79.328 5.457 31.866 1.00 13.57 34 ILE B N 1
ATOM 2616 C CA . ILE B 1 32 ? 79.327 5.175 30.426 1.00 15.11 34 ILE B CA 1
ATOM 2617 C C . ILE B 1 32 ? 79.618 6.378 29.542 1.00 15.51 34 ILE B C 1
ATOM 2618 O O . ILE B 1 32 ? 80.584 6.330 28.772 1.00 17.78 34 ILE B O 1
ATOM 2623 N N . PRO B 1 33 ? 78.855 7.462 29.587 1.00 17.72 35 PRO B N 1
ATOM 2624 C CA . PRO B 1 33 ? 79.110 8.523 28.614 1.00 20.95 35 PRO B CA 1
ATOM 2625 C C . PRO B 1 33 ? 80.321 9.364 29.004 1.00 20.64 35 PRO B C 1
ATOM 2626 O O . PRO B 1 33 ? 80.791 10.135 28.169 1.00 26.21 35 PRO B O 1
ATOM 2630 N N . ALA B 1 34 ? 80.839 9.237 30.243 1.00 19.43 36 ALA B N 1
ATOM 2631 C CA . ALA B 1 34 ? 82.083 9.882 30.654 1.00 20.21 36 ALA B CA 1
ATOM 2632 C C . ALA B 1 34 ? 83.292 9.051 30.196 1.00 17.32 36 ALA B C 1
ATOM 2633 O O . ALA B 1 34 ? 84.457 9.461 30.265 1.00 20.08 36 ALA B O 1
ATOM 2635 N N . LYS B 1 35 ? 83.013 7.866 29.663 1.00 18.35 37 LYS B N 1
ATOM 2636 C CA . LYS B 1 35 ? 84.044 6.993 29.099 1.00 17.58 37 LYS B CA 1
ATOM 2637 C C . LYS B 1 35 ? 85.030 6.550 30.170 1.00 16.21 37 LYS B C 1
ATOM 2638 O O . LYS B 1 35 ? 86.218 6.330 29.866 1.00 19.80 37 LYS B O 1
ATOM 2644 N N . LYS B 1 36 ? 84.575 6.221 31.233 1.00 20.00 38 LYS B N 1
ATOM 2645 C CA . LYS B 1 36 ? 85.400 6.138 32.432 1.00 20.00 38 LYS B CA 1
ATOM 2646 C C . LYS B 1 36 ? 85.231 4.789 33.124 1.00 20.00 38 LYS B C 1
ATOM 2647 O O . LYS B 1 36 ? 84.128 4.298 33.261 1.00 15.77 38 LYS B O 1
ATOM 2653 N N . VAL B 1 37 ? 86.403 4.116 33.513 1.00 12.29 39 VAL B N 1
ATOM 2654 C CA . VAL B 1 37 ? 86.404 2.924 34.356 1.00 13.87 39 VAL B CA 1
ATOM 2655 C C . VAL B 1 37 ? 87.001 3.360 35.702 1.00 12.43 39 VAL B C 1
ATOM 2656 O O . VAL B 1 37 ? 87.993 4.110 35.692 1.00 14.95 39 VAL B O 1
ATOM 2660 N N . CYS B 1 38 ? 86.386 2.914 36.805 1.00 13.22 40 CYS B N 1
ATOM 2661 C CA . CYS B 1 38 ? 86.780 3.295 38.141 1.00 13.00 40 CYS B CA 1
ATOM 2662 C C . CYS B 1 38 ? 87.062 2.064 38.992 1.00 12.36 40 CYS B C 1
ATOM 2663 O O . CYS B 1 38 ? 86.393 1.058 38.758 1.00 14.02 40 CYS B O 1
ATOM 2666 N N . ARG B 1 39 ? 88.007 2.196 39.907 1.00 14.12 41 ARG B N 1
ATOM 2667 C CA . ARG B 1 39 ? 88.279 1.101 40.826 1.00 13.94 41 ARG B CA 1
ATOM 2668 C C . ARG B 1 39 ? 88.429 1.705 42.213 1.00 13.97 41 ARG B C 1
ATOM 2669 O O . ARG B 1 39 ? 89.307 2.567 42.384 1.00 16.08 41 ARG B O 1
ATOM 2677 N N . TRP B 1 40 ? 87.605 1.292 43.159 1.00 14.04 42 TRP B N 1
ATOM 2678 C CA . TRP B 1 40 ? 87.521 1.836 44.501 1.00 14.42 42 TRP B CA 1
ATOM 2679 C C . TRP B 1 40 ? 87.977 0.783 45.499 1.00 14.40 42 TRP B C 1
ATOM 2680 O O . TRP B 1 40 ? 87.379 -0.302 45.570 1.00 17.92 42 TRP B O 1
ATOM 2691 N N . ASP B 1 41 ? 89.020 1.118 46.248 1.00 14.80 43 ASP B N 1
ATOM 2692 C CA . ASP B 1 41 ? 89.548 0.182 47.235 1.00 16.90 43 ASP B CA 1
ATOM 2693 C C . ASP B 1 41 ? 88.739 0.362 48.503 1.00 15.90 43 ASP B C 1
ATOM 2694 O O . ASP B 1 41 ? 88.702 1.453 49.080 1.00 19.18 43 ASP B O 1
ATOM 2699 N N . SER B 1 42 ? 88.023 -0.660 48.976 1.00 18.60 44 SER B N 1
ATOM 2700 C CA . SER B 1 42 ? 87.086 -0.516 50.077 1.00 19.49 44 SER B CA 1
ATOM 2701 C C . SER B 1 42 ? 87.831 -0.357 51.406 1.00 20.86 44 SER B C 1
ATOM 2702 O O . SER B 1 42 ? 87.133 0.013 52.359 1.00 27.50 44 SER B O 1
ATOM 2705 N N . PHE B 1 43 ? 89.113 -0.614 51.461 1.00 20.00 45 PHE B N 1
ATOM 2706 C CA . PHE B 1 43 ? 89.901 -0.448 52.704 1.00 20.00 45 PHE B CA 1
ATOM 2707 C C . PHE B 1 43 ? 90.583 0.910 52.751 1.00 20.00 45 PHE B C 1
ATOM 2708 O O . PHE B 1 43 ? 90.506 1.579 53.747 1.00 27.57 45 PHE B O 1
ATOM 2716 N N . THR B 1 44 ? 91.216 1.309 51.665 1.00 22.61 46 THR B N 1
ATOM 2717 C CA . THR B 1 44 ? 91.861 2.630 51.683 1.00 20.49 46 THR B CA 1
ATOM 2718 C C . THR B 1 44 ? 90.915 3.755 51.297 1.00 16.99 46 THR B C 1
ATOM 2719 O O . THR B 1 44 ? 91.282 4.917 51.515 1.00 17.21 46 THR B O 1
ATOM 2723 N N . LYS B 1 45 ? 89.771 3.443 50.713 1.00 16.70 47 LYS B N 1
ATOM 2724 C CA . LYS B 1 45 ? 88.743 4.353 50.224 1.00 15.64 47 LYS B CA 1
ATOM 2725 C C . LYS B 1 45 ? 89.248 5.129 49.026 1.00 14.53 47 LYS B C 1
ATOM 2726 O O . LYS B 1 45 ? 88.594 6.124 48.642 1.00 18.19 47 LYS B O 1
ATOM 2732 N N . GLN B 1 46 ? 90.367 4.737 48.398 1.00 13.69 48 GLN B N 1
ATOM 2733 C CA . GLN B 1 46 ? 90.874 5.471 47.261 1.00 12.95 48 GLN B CA 1
ATOM 2734 C C . GLN B 1 46 ? 90.246 4.987 45.991 1.00 13.59 48 GLN B C 1
ATOM 2735 O O . GLN B 1 46 ? 89.916 3.793 45.845 1.00 17.01 48 GLN B O 1
ATOM 2741 N N . VAL B 1 47 ? 90.075 5.907 45.030 1.00 12.60 49 VAL B N 1
ATOM 2742 C CA . VAL B 1 47 ? 89.549 5.525 43.724 1.00 14.71 49 VAL B CA 1
ATOM 2743 C C . VAL B 1 47 ? 90.570 5.943 42.668 1.00 15.61 49 VAL B C 1
ATOM 2744 O O . VAL B 1 47 ? 91.190 7.004 42.732 1.00 20.06 49 VAL B O 1
ATOM 2748 N N . GLN B 1 48 ? 90.753 5.030 41.729 1.00 14.08 50 GLN B N 1
ATOM 2749 C CA . GLN B 1 48 ? 91.492 5.307 40.508 1.00 15.97 50 GLN B CA 1
ATOM 2750 C C . GLN B 1 48 ? 90.546 5.353 39.301 1.00 14.81 50 GLN B C 1
ATOM 2751 O O . GLN B 1 48 ? 89.635 4.531 39.250 1.00 15.44 50 GLN B O 1
ATOM 2757 N N . ARG B 1 49 ? 90.804 6.251 38.377 1.00 15.10 51 ARG B N 1
ATOM 2758 C CA . ARG B 1 49 ? 89.971 6.473 37.214 1.00 14.45 51 ARG B CA 1
ATOM 2759 C C . ARG B 1 49 ? 90.768 6.376 35.917 1.00 15.61 51 ARG B C 1
ATOM 2760 O O . ARG B 1 49 ? 91.863 6.925 35.878 1.00 17.33 51 ARG B O 1
ATOM 2768 N N . VAL B 1 50 ? 90.220 5.717 34.899 1.00 15.09 52 VAL B N 1
ATOM 2769 C CA . VAL B 1 50 ? 90.859 5.749 33.574 1.00 16.79 52 VAL B CA 1
ATOM 2770 C C . VAL B 1 50 ? 89.804 6.084 32.537 1.00 14.88 52 VAL B C 1
ATOM 2771 O O . VAL B 1 50 ? 88.674 5.626 32.698 1.00 18.17 52 VAL B O 1
ATOM 2775 N N . THR B 1 51 ? 90.172 6.867 31.527 1.00 16.13 53 THR B N 1
ATOM 2776 C CA . THR B 1 51 ? 89.217 7.377 30.537 1.00 16.25 53 THR B CA 1
ATOM 2777 C C . THR B 1 51 ? 89.534 6.816 29.171 1.00 17.57 53 THR B C 1
ATOM 2778 O O . THR B 1 51 ? 90.697 6.831 28.757 1.00 20.87 53 THR B O 1
ATOM 2782 N N A MET B 1 52 ? 88.516 6.332 28.465 1.00 19.51 54 MET B N 1
ATOM 2783 N N B MET B 1 52 ? 88.595 6.235 28.438 0.00 20.19 54 MET B N 1
ATOM 2784 C CA A MET B 1 52 ? 88.713 5.733 27.147 1.00 20.52 54 MET B CA 1
ATOM 2785 C CA B MET B 1 52 ? 88.948 5.678 27.136 0.00 21.36 54 MET B CA 1
ATOM 2786 C C A MET B 1 52 ? 88.176 6.629 26.034 1.00 22.94 54 MET B C 1
ATOM 2787 C C B MET B 1 52 ? 88.550 6.669 26.041 0.00 22.29 54 MET B C 1
ATOM 2788 O O A MET B 1 52 ? 87.541 7.650 26.300 1.00 22.28 54 MET B O 1
ATOM 2789 O O B MET B 1 52 ? 88.361 7.843 26.358 0.00 26.54 54 MET B O 1
ATOM 2798 N N . ASP B 1 53 ? 88.434 6.243 24.787 1.00 27.31 55 ASP B N 1
ATOM 2799 C CA . ASP B 1 53 ? 88.166 7.108 23.654 1.00 33.64 55 ASP B CA 1
ATOM 2800 C C . ASP B 1 53 ? 86.740 6.913 23.139 1.00 30.28 55 ASP B C 1
ATOM 2801 O O . ASP B 1 53 ? 86.357 7.532 22.158 1.00 39.72 55 ASP B O 1
ATOM 2806 N N . ALA B 1 54 ? 85.976 6.043 23.791 1.00 26.31 56 ALA B N 1
ATOM 2807 C CA . ALA B 1 54 ? 84.585 5.824 23.421 1.00 22.27 56 ALA B CA 1
ATOM 2808 C C . ALA B 1 54 ? 83.764 5.432 24.641 1.00 20.55 56 ALA B C 1
ATOM 2809 O O . ALA B 1 54 ? 84.395 5.051 25.644 1.00 19.78 56 ALA B O 1
ATOM 2811 N N . PRO B 1 55 ? 82.446 5.434 24.667 1.00 19.38 57 PRO B N 1
ATOM 2812 C CA . PRO B 1 55 ? 81.712 5.029 25.898 1.00 19.59 57 PRO B CA 1
ATOM 2813 C C . PRO B 1 55 ? 82.111 3.645 26.372 1.00 17.27 57 PRO B C 1
ATOM 2814 O O . PRO B 1 55 ? 82.327 2.728 25.563 1.00 19.37 57 PRO B O 1
ATOM 2818 N N . VAL B 1 56 ? 82.232 3.481 27.687 1.00 14.30 58 VAL B N 1
ATOM 2819 C CA . VAL B 1 56 ? 82.686 2.227 28.288 1.00 12.97 58 VAL B CA 1
ATOM 2820 C C . VAL B 1 56 ? 81.487 1.720 29.065 1.00 12.80 58 VAL B C 1
ATOM 2821 O O . VAL B 1 56 ? 81.074 2.343 30.072 1.00 13.17 58 VAL B O 1
ATOM 2825 N N . SER B 1 57 ? 80.936 0.594 28.591 1.00 10.80 59 SER B N 1
ATOM 2826 C CA . SER B 1 57 ? 79.645 0.199 29.168 1.00 10.86 59 SER B CA 1
ATOM 2827 C C . SER B 1 57 ? 79.708 -0.918 30.192 1.00 10.74 59 SER B C 1
ATOM 2828 O O . SER B 1 57 ? 78.740 -1.073 30.950 1.00 11.97 59 SER B O 1
ATOM 2831 N N . SER B 1 58 ? 80.790 -1.695 30.235 1.00 10.83 60 SER B N 1
ATOM 2832 C CA . SER B 1 58 ? 80.923 -2.749 31.257 1.00 10.96 60 SER B CA 1
ATOM 2833 C C . SER B 1 58 ? 82.396 -3.064 31.448 1.00 9.77 60 SER B C 1
ATOM 2834 O O . SER B 1 58 ? 83.213 -2.735 30.539 1.00 11.24 60 SER B O 1
ATOM 2837 N N . VAL B 1 59 ? 82.723 -3.660 32.552 1.00 10.95 61 VAL B N 1
ATOM 2838 C CA . VAL B 1 59 ? 84.077 -4.062 32.879 1.00 10.61 61 VAL B CA 1
ATOM 2839 C C . VAL B 1 59 ? 83.994 -5.404 33.597 1.00 9.66 61 VAL B C 1
ATOM 2840 O O . VAL B 1 59 ? 82.985 -5.622 34.292 1.00 11.00 61 VAL B O 1
ATOM 2844 N N . ALA B 1 60 ? 85.002 -6.225 33.467 1.00 10.37 62 ALA B N 1
ATOM 2845 C CA . ALA B 1 60 ? 85.010 -7.547 34.100 1.00 10.27 62 ALA B CA 1
ATOM 2846 C C . ALA B 1 60 ? 86.437 -7.921 34.428 1.00 9.54 62 ALA B C 1
ATOM 2847 O O . ALA B 1 60 ? 87.388 -7.387 33.847 1.00 11.41 62 ALA B O 1
ATOM 2849 N N . LEU B 1 61 ? 86.588 -8.859 35.356 1.00 9.85 63 LEU B N 1
ATOM 2850 C CA . LEU B 1 61 ? 87.901 -9.378 35.722 1.00 10.27 63 LEU B CA 1
ATOM 2851 C C . LEU B 1 61 ? 88.432 -10.257 34.586 1.00 10.34 63 LEU B C 1
ATOM 2852 O O . LEU B 1 61 ? 87.631 -10.919 33.888 1.00 12.42 63 LEU B O 1
ATOM 2857 N N . ARG B 1 62 ? 89.742 -10.297 34.391 1.00 11.29 64 ARG B N 1
ATOM 2858 C CA . ARG B 1 62 ? 90.388 -11.220 33.455 1.00 12.68 64 ARG B CA 1
ATOM 2859 C C . ARG B 1 62 ? 91.338 -12.109 34.218 1.00 12.64 64 ARG B C 1
ATOM 2860 O O . ARG B 1 62 ? 92.242 -11.580 34.912 1.00 14.15 64 ARG B O 1
ATOM 2868 N N . GLN B 1 63 ? 91.163 -13.420 34.194 1.00 13.33 65 GLN B N 1
ATOM 2869 C CA . GLN B 1 63 ? 91.917 -14.246 35.146 1.00 13.43 65 GLN B CA 1
ATOM 2870 C C . GLN B 1 63 ? 93.416 -14.124 34.946 1.00 14.19 65 GLN B C 1
ATOM 2871 O O . GLN B 1 63 ? 94.190 -14.186 35.928 1.00 17.21 65 GLN B O 1
ATOM 2877 N N . SER B 1 64 ? 93.858 -13.982 33.695 1.00 14.93 66 SER B N 1
ATOM 2878 C CA . SER B 1 64 ? 95.305 -13.901 33.441 1.00 16.37 66 SER B CA 1
ATOM 2879 C C . SER B 1 64 ? 95.913 -12.561 33.829 1.00 18.14 66 SER B C 1
ATOM 2880 O O . SER B 1 64 ? 97.152 -12.474 33.824 1.00 19.91 66 SER B O 1
ATOM 2883 N N . GLY B 1 65 ? 95.108 -11.568 34.171 1.00 17.62 67 GLY B N 1
ATOM 2884 C CA . GLY B 1 65 ? 95.628 -10.286 34.643 1.00 18.75 67 GLY B CA 1
ATOM 2885 C C . GLY B 1 65 ? 94.903 -9.152 33.940 1.00 16.24 67 GLY B C 1
ATOM 2886 O O . GLY B 1 65 ? 94.530 -9.223 32.769 1.00 18.15 67 GLY B O 1
ATOM 2887 N N . GLY B 1 66 ? 94.712 -8.076 34.699 1.00 18.68 68 GLY B N 1
ATOM 2888 C CA . GLY B 1 66 ? 94.058 -6.909 34.174 1.00 15.50 68 GLY B CA 1
ATOM 2889 C C . GLY B 1 66 ? 92.560 -7.198 34.077 1.00 13.92 68 GLY B C 1
ATOM 2890 O O . GLY B 1 66 ? 91.980 -8.042 34.774 1.00 16.09 68 GLY B O 1
ATOM 2891 N N . TYR B 1 67 ? 91.981 -6.434 33.170 1.00 13.07 69 TYR B N 1
ATOM 2892 C CA . TYR B 1 67 ? 90.533 -6.412 33.049 1.00 11.75 69 TYR B CA 1
ATOM 2893 C C . TYR B 1 67 ? 90.154 -6.614 31.590 1.00 11.40 69 TYR B C 1
ATOM 2894 O O . TYR B 1 67 ? 90.983 -6.510 30.679 1.00 13.62 69 TYR B O 1
ATOM 2903 N N . VAL B 1 68 ? 88.871 -6.879 31.385 1.00 12.40 70 VAL B N 1
ATOM 2904 C CA . VAL B 1 68 ? 88.266 -6.749 30.074 1.00 11.12 70 VAL B CA 1
ATOM 2905 C C . VAL B 1 68 ? 87.138 -5.711 30.179 1.00 10.75 70 VAL B C 1
ATOM 2906 O O . VAL B 1 68 ? 86.647 -5.431 31.274 1.00 12.02 70 VAL B O 1
ATOM 2910 N N . ALA B 1 69 ? 86.766 -5.097 29.053 1.00 10.68 71 ALA B N 1
ATOM 2911 C CA . ALA B 1 69 ? 85.748 -4.074 29.080 1.00 10.68 71 ALA B CA 1
ATOM 2912 C C . ALA B 1 69 ? 85.119 -3.972 27.702 1.00 9.77 71 ALA B C 1
ATOM 2913 O O . ALA B 1 69 ? 85.730 -4.388 26.704 1.00 12.90 71 ALA B O 1
ATOM 2915 N N . THR B 1 70 ? 83.941 -3.409 27.653 1.00 9.94 72 THR B N 1
ATOM 2916 C CA . THR B 1 70 ? 83.272 -3.163 26.381 1.00 11.06 72 THR B CA 1
ATOM 2917 C C . THR B 1 70 ? 83.339 -1.653 26.139 1.00 12.85 72 THR B C 1
ATOM 2918 O O . THR B 1 70 ? 82.772 -0.860 26.891 1.00 13.85 72 THR B O 1
ATOM 2922 N N . ILE B 1 71 ? 84.064 -1.303 25.085 1.00 12.26 73 ILE B N 1
ATOM 2923 C CA . ILE B 1 71 ? 84.385 0.101 24.773 1.00 11.90 73 ILE B CA 1
ATOM 2924 C C . ILE B 1 71 ? 83.821 0.351 23.374 1.00 11.90 73 ILE B C 1
ATOM 2925 O O . ILE B 1 71 ? 84.287 -0.238 22.393 1.00 13.38 73 ILE B O 1
ATOM 2930 N N . GLY B 1 72 ? 82.805 1.224 23.248 1.00 12.82 74 GLY B N 1
ATOM 2931 C CA . GLY B 1 72 ? 82.166 1.404 21.949 1.00 13.73 74 GLY B CA 1
ATOM 2932 C C . GLY B 1 72 ? 81.525 0.051 21.573 1.00 13.45 74 GLY B C 1
ATOM 2933 O O . GLY B 1 72 ? 80.765 -0.459 22.400 1.00 14.57 74 GLY B O 1
ATOM 2934 N N . THR B 1 73 ? 81.857 -0.493 20.388 1.00 13.10 75 THR B N 1
ATOM 2935 C CA . THR B 1 73 ? 81.376 -1.804 20.013 1.00 12.71 75 THR B CA 1
ATOM 2936 C C . THR B 1 73 ? 82.531 -2.793 20.018 1.00 12.64 75 THR B C 1
ATOM 2937 O O . THR B 1 73 ? 82.491 -3.782 19.266 1.00 13.98 75 THR B O 1
ATOM 2941 N N . LYS B 1 74 ? 83.533 -2.576 20.882 1.00 12.86 76 LYS B N 1
ATOM 2942 C CA . LYS B 1 74 ? 84.680 -3.476 20.915 1.00 12.85 76 LYS B CA 1
ATOM 2943 C C . LYS B 1 74 ? 84.875 -4.126 22.276 1.00 11.58 76 LYS B C 1
ATOM 2944 O O . LYS B 1 74 ? 84.783 -3.476 23.325 1.00 14.10 76 LYS B O 1
ATOM 2950 N N . PHE B 1 75 ? 85.109 -5.440 22.229 1.00 12.99 77 PHE B N 1
ATOM 2951 C CA . PHE B 1 75 ? 85.613 -6.143 23.402 1.00 12.27 77 PHE B CA 1
ATOM 2952 C C . PHE B 1 75 ? 87.099 -5.840 23.537 1.00 11.94 77 PHE B C 1
ATOM 2953 O O . PHE B 1 75 ? 87.805 -6.065 22.536 1.00 14.45 77 PHE B O 1
ATOM 2961 N N . CYS B 1 76 ? 87.533 -5.365 24.700 1.00 12.97 78 CYS B N 1
ATOM 2962 C CA . CYS B 1 76 ? 88.912 -4.955 24.903 1.00 14.05 78 CYS B CA 1
ATOM 2963 C C . CYS B 1 76 ? 89.494 -5.520 26.195 1.00 14.37 78 CYS B C 1
ATOM 2964 O O . CYS B 1 76 ? 88.784 -5.787 27.164 1.00 15.00 78 CYS B O 1
ATOM 2967 N N . ALA B 1 77 ? 90.811 -5.672 26.136 1.00 12.98 79 ALA B N 1
ATOM 2968 C CA . ALA B 1 77 ? 91.573 -6.006 27.361 1.00 13.12 79 ALA B CA 1
ATOM 2969 C C . ALA B 1 77 ? 92.226 -4.728 27.853 1.00 12.29 79 ALA B C 1
ATOM 2970 O O . ALA B 1 77 ? 92.759 -3.953 27.060 1.00 16.66 79 ALA B O 1
ATOM 2972 N N . LEU B 1 78 ? 92.218 -4.513 29.179 1.00 12.62 80 LEU B N 1
ATOM 2973 C CA . LEU B 1 78 ? 92.719 -3.271 29.739 1.00 12.23 80 LEU B CA 1
ATOM 2974 C C . LEU B 1 78 ? 93.892 -3.550 30.662 1.00 14.67 80 LEU B C 1
ATOM 2975 O O . LEU B 1 78 ? 93.696 -4.379 31.579 1.00 16.72 80 LEU B O 1
ATOM 2980 N N . ASN B 1 79 ? 95.027 -2.884 30.448 1.00 14.37 81 ASN B N 1
ATOM 2981 C CA . ASN B 1 79 ? 96.168 -2.865 31.409 1.00 16.01 81 ASN B CA 1
ATOM 2982 C C . ASN B 1 79 ? 96.012 -1.563 32.182 1.00 17.81 81 ASN B C 1
ATOM 2983 O O . ASN B 1 79 ? 96.201 -0.477 31.616 1.00 18.44 81 ASN B O 1
ATOM 2988 N N . TRP B 1 80 ? 95.615 -1.720 33.452 1.00 16.91 82 TRP B N 1
ATOM 2989 C CA . TRP B 1 80 ? 95.221 -0.584 34.282 1.00 20.17 82 TRP B CA 1
ATOM 2990 C C . TRP B 1 80 ? 96.403 0.351 34.461 1.00 21.88 82 TRP B C 1
ATOM 2991 O O . TRP B 1 80 ? 96.296 1.554 34.214 1.00 27.24 82 TRP B O 1
ATOM 3002 N N . LYS B 1 81 ? 97.546 -0.193 34.878 1.00 26.27 83 LYS B N 1
ATOM 3003 C CA . LYS B 1 81 ? 98.708 0.630 35.181 1.00 31.79 83 LYS B CA 1
ATOM 3004 C C . LYS B 1 81 ? 99.317 1.239 33.932 1.00 30.28 83 LYS B C 1
ATOM 3005 O O . LYS B 1 81 ? 99.868 2.351 34.002 1.00 29.65 83 LYS B O 1
ATOM 3011 N N . GLU B 1 82 ? 99.225 0.562 32.789 1.00 25.59 84 GLU B N 1
ATOM 3012 C CA . GLU B 1 82 ? 99.732 1.174 31.546 1.00 22.76 84 GLU B CA 1
ATOM 3013 C C . GLU B 1 82 ? 98.682 2.062 30.895 1.00 21.24 84 GLU B C 1
ATOM 3014 O O . GLU B 1 82 ? 99.009 2.775 29.945 1.00 24.43 84 GLU B O 1
ATOM 3020 N N . GLN B 1 83 ? 97.415 2.062 31.335 1.00 21.22 85 GLN B N 1
ATOM 3021 C CA . GLN B 1 83 ? 96.382 2.883 30.751 1.00 22.21 85 GLN B CA 1
ATOM 3022 C C . GLN B 1 83 ? 96.283 2.611 29.250 1.00 20.68 85 GLN B C 1
ATOM 3023 O O . GLN B 1 83 ? 96.267 3.498 28.388 1.00 24.48 85 GLN B O 1
ATOM 3029 N N . SER B 1 84 ? 96.228 1.317 28.979 1.00 16.85 86 SER B N 1
ATOM 3030 C CA . SER B 1 84 ? 96.290 0.890 27.574 1.00 16.86 86 SER B CA 1
ATOM 3031 C C . SER B 1 84 ? 95.290 -0.239 27.387 1.00 16.45 86 SER B C 1
ATOM 3032 O O . SER B 1 84 ? 95.202 -1.152 28.207 1.00 18.44 86 SER B O 1
ATOM 3035 N N . ALA B 1 85 ? 94.544 -0.166 26.316 1.00 15.77 87 ALA B N 1
ATOM 3036 C CA . ALA B 1 85 ? 93.611 -1.219 25.981 1.00 14.19 87 ALA B CA 1
ATOM 3037 C C . ALA B 1 85 ? 93.979 -1.847 24.640 1.00 12.78 87 ALA B C 1
ATOM 3038 O O . ALA B 1 85 ? 94.406 -1.120 23.772 1.00 18.43 87 ALA B O 1
ATOM 3040 N N . VAL B 1 86 ? 93.737 -3.147 24.523 1.00 12.99 88 VAL B N 1
ATOM 3041 C CA . VAL B 1 86 ? 93.937 -3.857 23.258 1.00 12.82 88 VAL B CA 1
ATOM 3042 C C . VAL B 1 86 ? 92.591 -4.426 22.864 1.00 11.45 88 VAL B C 1
ATOM 3043 O O . VAL B 1 86 ? 91.876 -5.008 23.673 1.00 13.61 88 VAL B O 1
ATOM 3047 N N . VAL B 1 87 ? 92.295 -4.215 21.569 1.00 12.43 89 VAL B N 1
ATOM 3048 C CA . VAL B 1 87 ? 91.020 -4.704 21.026 1.00 12.60 89 VAL B CA 1
ATOM 3049 C C . VAL B 1 87 ? 91.094 -6.208 20.821 1.00 13.74 89 VAL B C 1
ATOM 3050 O O . VAL B 1 87 ? 92.000 -6.703 20.153 1.00 17.08 89 VAL B O 1
ATOM 3054 N N . LEU B 1 88 ? 90.120 -6.915 21.403 1.00 13.91 90 LEU B N 1
ATOM 3055 C CA . LEU B 1 88 ? 90.017 -8.346 21.220 1.00 14.72 90 LEU B CA 1
ATOM 3056 C C . LEU B 1 88 ? 89.081 -8.731 20.073 1.00 13.92 90 LEU B C 1
ATOM 3057 O O . LEU B 1 88 ? 89.375 -9.716 19.393 1.00 17.17 90 LEU B O 1
ATOM 3062 N N . ALA B 1 89 ? 88.000 -7.981 19.903 1.00 15.08 91 ALA B N 1
ATOM 3063 C CA . ALA B 1 89 ? 87.003 -8.207 18.879 1.00 16.41 91 ALA B CA 1
ATOM 3064 C C . ALA B 1 89 ? 86.114 -6.978 18.725 1.00 16.41 91 ALA B C 1
ATOM 3065 O O . ALA B 1 89 ? 85.985 -6.193 19.675 1.00 16.56 91 ALA B O 1
ATOM 3067 N N . THR B 1 90 ? 85.469 -6.825 17.594 1.00 17.69 92 THR B N 1
ATOM 3068 C CA . THR B 1 90 ? 84.569 -5.744 17.279 1.00 19.11 92 THR B CA 1
ATOM 3069 C C . THR B 1 90 ? 83.236 -6.323 16.834 1.00 16.26 92 THR B C 1
ATOM 3070 O O . THR B 1 90 ? 83.310 -7.192 15.970 1.00 22.30 92 THR B O 1
ATOM 3074 N N . VAL B 1 91 ? 82.121 -5.819 17.325 1.00 15.64 93 VAL B N 1
ATOM 3075 C CA . VAL B 1 91 ? 80.835 -6.339 16.885 1.00 16.19 93 VAL B CA 1
ATOM 3076 C C . VAL B 1 91 ? 80.000 -5.236 16.247 1.00 15.59 93 VAL B C 1
ATOM 3077 O O . VAL B 1 91 ? 80.449 -4.101 16.260 1.00 16.44 93 VAL B O 1
ATOM 3081 N N . ASP B 1 92 ? 78.848 -5.570 15.684 1.00 15.94 94 ASP B N 1
ATOM 3082 C CA . ASP B 1 92 ? 77.926 -4.587 15.107 1.00 17.16 94 ASP B CA 1
ATOM 3083 C C . ASP B 1 92 ? 78.646 -3.727 14.094 1.00 22.19 94 ASP B C 1
ATOM 3084 O O . ASP B 1 92 ? 78.438 -2.522 14.040 1.00 22.57 94 ASP B O 1
ATOM 3089 N N . ASN B 1 93 ? 79.464 -4.430 13.298 1.00 22.71 95 ASN B N 1
ATOM 3090 C CA . ASN B 1 93 ? 80.222 -3.793 12.268 1.00 24.30 95 ASN B CA 1
ATOM 3091 C C . ASN B 1 93 ? 79.316 -3.201 11.185 1.00 30.50 95 ASN B C 1
ATOM 3092 O O . ASN B 1 93 ? 79.838 -2.404 10.413 1.00 42.98 95 ASN B O 1
ATOM 3097 N N . ASP B 1 94 ? 78.039 -3.505 11.063 1.00 28.51 96 ASP B N 1
ATOM 3098 C CA . ASP B 1 94 ? 77.163 -2.888 10.069 1.00 34.57 96 ASP B CA 1
ATOM 3099 C C . ASP B 1 94 ? 76.363 -1.722 10.642 1.00 32.70 96 ASP B C 1
ATOM 3100 O O . ASP B 1 94 ? 75.704 -0.996 9.922 1.00 44.79 96 ASP B O 1
ATOM 3105 N N . LYS B 1 95 ? 76.316 -1.503 11.949 1.00 30.85 97 LYS B N 1
ATOM 3106 C CA . LYS B 1 95 ? 75.443 -0.490 12.494 1.00 32.73 97 LYS B CA 1
ATOM 3107 C C . LYS B 1 95 ? 76.281 0.757 12.560 1.00 32.32 97 LYS B C 1
ATOM 3108 O O . LYS B 1 95 ? 77.433 0.598 12.800 1.00 59.04 97 LYS B O 1
ATOM 3114 N N . LYS B 1 96 ? 75.532 1.894 12.319 1.00 20.00 98 LYS B N 1
ATOM 3115 C CA . LYS B 1 96 ? 76.720 2.710 12.534 1.00 20.00 98 LYS B CA 1
ATOM 3116 C C . LYS B 1 96 ? 76.512 3.696 13.680 1.00 20.00 98 LYS B C 1
ATOM 3117 O O . LYS B 1 96 ? 77.256 4.716 13.726 1.00 45.45 98 LYS B O 1
ATOM 3123 N N . ASN B 1 97 ? 75.768 3.437 14.690 1.00 29.00 99 ASN B N 1
ATOM 3124 C CA . ASN B 1 97 ? 75.571 4.290 15.856 1.00 24.21 99 ASN B CA 1
ATOM 3125 C C . ASN B 1 97 ? 75.139 3.421 17.033 1.00 19.05 99 ASN B C 1
ATOM 3126 O O . ASN B 1 97 ? 74.244 3.794 17.757 1.00 23.47 99 ASN B O 1
ATOM 3131 N N . ASN B 1 98 ? 75.769 2.266 17.171 1.00 18.01 100 ASN B N 1
ATOM 3132 C CA . ASN B 1 98 ? 75.499 1.353 18.276 1.00 15.27 100 ASN B CA 1
ATOM 3133 C C . ASN B 1 98 ? 76.637 1.437 19.296 1.00 14.67 100 ASN B C 1
ATOM 3134 O O . ASN B 1 98 ? 77.707 1.950 19.045 1.00 16.48 100 ASN B O 1
ATOM 3139 N N . ARG B 1 99 ? 76.310 0.879 20.481 1.00 14.51 101 ARG B N 1
ATOM 3140 C CA . ARG B 1 99 ? 77.332 0.640 21.490 1.00 12.17 101 ARG B CA 1
ATOM 3141 C C . ARG B 1 99 ? 76.988 -0.627 22.251 1.00 11.33 101 ARG B C 1
ATOM 3142 O O . ARG B 1 99 ? 75.821 -0.997 22.340 1.00 13.23 101 ARG B O 1
ATOM 3150 N N . PHE B 1 100 ? 78.000 -1.229 22.842 1.00 11.19 102 PHE B N 1
ATOM 3151 C CA . PHE B 1 100 ? 77.728 -2.193 23.903 1.00 12.70 102 PHE B CA 1
ATOM 3152 C C . PHE B 1 100 ? 76.951 -1.527 25.050 1.00 11.97 102 PHE B C 1
ATOM 3153 O O . PHE B 1 100 ? 77.084 -0.297 25.288 1.00 12.65 102 PHE B O 1
ATOM 3161 N N . ASN B 1 101 ? 76.174 -2.335 25.761 1.00 10.97 103 ASN B N 1
ATOM 3162 C CA . ASN B 1 101 ? 75.571 -1.905 27.039 1.00 10.92 103 ASN B CA 1
ATOM 3163 C C . ASN B 1 101 ? 76.006 -2.921 28.091 1.00 11.05 103 ASN B C 1
ATOM 3164 O O . ASN B 1 101 ? 77.230 -3.097 28.306 1.00 12.22 103 ASN B O 1
ATOM 3169 N N . ASP B 1 102 ? 75.104 -3.601 28.785 1.00 11.55 104 ASP B N 1
ATOM 3170 C CA . ASP B 1 102 ? 75.566 -4.418 29.923 1.00 10.39 104 ASP B CA 1
ATOM 3171 C C . ASP B 1 102 ? 76.264 -5.700 29.467 1.00 10.44 104 ASP B C 1
ATOM 3172 O O . ASP B 1 102 ? 75.936 -6.297 28.413 1.00 11.47 104 ASP B O 1
ATOM 3177 N N . GLY B 1 103 ? 77.200 -6.165 30.283 1.00 10.83 105 GLY B N 1
ATOM 3178 C CA . GLY B 1 103 ? 77.929 -7.399 30.015 1.00 11.37 105 GLY B CA 1
ATOM 3179 C C . GLY B 1 103 ? 78.409 -8.022 31.317 1.00 11.15 105 GLY B C 1
ATOM 3180 O O . GLY B 1 103 ? 78.488 -7.336 32.339 1.00 13.41 105 GLY B O 1
ATOM 3181 N N . LYS B 1 104 ? 78.723 -9.310 31.263 1.00 10.36 106 LYS B N 1
ATOM 3182 C CA . LYS B 1 104 ? 79.110 -10.030 32.458 1.00 10.30 106 LYS B CA 1
ATOM 3183 C C . LYS B 1 104 ? 79.747 -11.334 31.984 1.00 11.72 106 LYS B C 1
ATOM 3184 O O . LYS B 1 104 ? 79.354 -11.834 30.902 1.00 11.84 106 LYS B O 1
ATOM 3190 N N . VAL B 1 105 ? 80.642 -11.901 32.753 1.00 10.74 107 VAL B N 1
ATOM 3191 C CA . VAL B 1 105 ? 81.311 -13.152 32.372 1.00 11.42 107 VAL B CA 1
ATOM 3192 C C . VAL B 1 105 ? 80.504 -14.334 32.866 1.00 12.17 107 VAL B C 1
ATOM 3193 O O . VAL B 1 105 ? 80.041 -14.306 34.031 1.00 12.30 107 VAL B O 1
ATOM 3197 N N . ASP B 1 106 ? 80.372 -15.369 32.030 1.00 12.25 108 ASP B N 1
ATOM 3198 C CA . ASP B 1 106 ? 79.588 -16.566 32.378 1.00 13.40 108 ASP B CA 1
ATOM 3199 C C . ASP B 1 106 ? 80.415 -17.542 33.233 1.00 13.94 108 ASP B C 1
ATOM 3200 O O . ASP B 1 106 ? 81.606 -17.288 33.459 1.00 12.94 108 ASP B O 1
ATOM 3205 N N . PRO B 1 107 ? 79.806 -18.614 33.731 1.00 13.58 109 PRO B N 1
ATOM 3206 C CA . PRO B 1 107 ? 80.544 -19.563 34.582 1.00 13.57 109 PRO B CA 1
ATOM 3207 C C . PRO B 1 107 ? 81.684 -20.292 33.878 1.00 14.28 109 PRO B C 1
ATOM 3208 O O . PRO B 1 107 ? 82.455 -20.945 34.634 1.00 15.64 109 PRO B O 1
ATOM 3212 N N . ALA B 1 108 ? 81.803 -20.211 32.542 1.00 13.39 110 ALA B N 1
ATOM 3213 C CA . ALA B 1 108 ? 82.948 -20.816 31.879 1.00 13.42 110 ALA B CA 1
ATOM 3214 C C . ALA B 1 108 ? 83.944 -19.754 31.416 1.00 13.07 110 ALA B C 1
ATOM 3215 O O . ALA B 1 108 ? 84.842 -20.090 30.609 1.00 15.92 110 ALA B O 1
ATOM 3217 N N . GLY B 1 109 ? 83.817 -18.525 31.913 1.00 13.14 111 GLY B N 1
ATOM 3218 C CA . GLY B 1 109 ? 84.849 -17.589 31.474 1.00 13.24 111 GLY B CA 1
ATOM 3219 C C . GLY B 1 109 ? 84.567 -16.896 30.162 1.00 12.37 111 GLY B C 1
ATOM 3220 O O . GLY B 1 109 ? 85.515 -16.301 29.629 1.00 13.35 111 GLY B O 1
ATOM 3221 N N . ARG B 1 110 ? 83.359 -16.938 29.645 1.00 12.47 112 ARG B N 1
ATOM 3222 C CA . ARG B 1 110 ? 83.006 -16.256 28.391 1.00 12.16 112 ARG B CA 1
ATOM 3223 C C . ARG B 1 110 ? 82.408 -14.885 28.671 1.00 10.91 112 ARG B C 1
ATOM 3224 O O . ARG B 1 110 ? 81.542 -14.789 29.568 1.00 12.66 112 ARG B O 1
ATOM 3232 N N . TYR B 1 111 ? 82.843 -13.844 27.969 1.00 11.02 113 TYR B N 1
ATOM 3233 C CA . TYR B 1 111 ? 82.325 -12.495 28.292 1.00 9.68 113 TYR B CA 1
ATOM 3234 C C . TYR B 1 111 ? 81.080 -12.223 27.465 1.00 9.84 113 TYR B C 1
ATOM 3235 O O . TYR B 1 111 ? 81.195 -11.933 26.268 1.00 11.80 113 TYR B O 1
ATOM 3244 N N . PHE B 1 112 ? 79.894 -12.363 28.090 1.00 10.29 114 PHE B N 1
ATOM 3245 C CA . PHE B 1 112 ? 78.654 -11.974 27.406 1.00 10.69 114 PHE B CA 1
ATOM 3246 C C . PHE B 1 112 ? 78.456 -10.468 27.468 1.00 10.03 114 PHE B C 1
ATOM 3247 O O . PHE B 1 112 ? 78.661 -9.852 28.495 1.00 11.15 114 PHE B O 1
ATOM 3255 N N . ALA B 1 113 ? 78.048 -9.887 26.323 1.00 10.78 115 ALA B N 1
ATOM 3256 C CA . ALA B 1 113 ? 77.707 -8.455 26.333 1.00 10.03 115 ALA B CA 1
ATOM 3257 C C . ALA B 1 113 ? 76.751 -8.200 25.159 1.00 9.19 115 ALA B C 1
ATOM 3258 O O . ALA B 1 113 ? 76.942 -8.809 24.092 1.00 11.56 115 ALA B O 1
ATOM 3260 N N . GLY B 1 114 ? 75.778 -7.345 25.396 1.00 9.90 116 GLY B N 1
ATOM 3261 C CA . GLY B 1 114 ? 74.846 -7.019 24.315 1.00 12.28 116 GLY B CA 1
ATOM 3262 C C . GLY B 1 114 ? 74.932 -5.551 23.946 1.00 11.92 116 GLY B C 1
ATOM 3263 O O . GLY B 1 114 ? 75.496 -4.770 24.721 1.00 12.86 116 GLY B O 1
ATOM 3264 N N . THR B 1 115 ? 74.339 -5.251 22.779 1.00 12.58 117 THR B N 1
ATOM 3265 C CA . THR B 1 115 ? 74.417 -3.903 22.274 1.00 12.53 117 THR B CA 1
ATOM 3266 C C . THR B 1 115 ? 73.021 -3.244 22.198 1.00 12.54 117 THR B C 1
ATOM 3267 O O . THR B 1 115 ? 71.990 -3.817 22.632 1.00 14.85 117 THR B O 1
ATOM 3271 N N . MET B 1 116 ? 73.064 -2.019 21.710 1.00 13.05 118 MET B N 1
ATOM 3272 C CA . MET B 1 116 ? 71.896 -1.158 21.558 1.00 14.29 118 MET B CA 1
ATOM 3273 C C . MET B 1 116 ? 72.260 -0.018 20.612 1.00 15.20 118 MET B C 1
ATOM 3274 O O . MET B 1 116 ? 73.455 0.305 20.467 1.00 15.91 118 MET B O 1
ATOM 3279 N N . ALA B 1 117 ? 71.248 0.615 20.035 1.00 15.55 119 ALA B N 1
ATOM 3280 C CA . ALA B 1 117 ? 71.513 1.870 19.346 1.00 16.83 119 ALA B CA 1
ATOM 3281 C C . ALA B 1 117 ? 71.792 2.932 20.405 1.00 19.35 119 ALA B C 1
ATOM 3282 O O . ALA B 1 117 ? 71.192 2.885 21.465 1.00 22.41 119 ALA B O 1
ATOM 3284 N N . GLU B 1 118 ? 72.635 3.840 20.069 1.00 20.00 120 GLU B N 1
ATOM 3285 C CA . GLU B 1 118 ? 72.915 4.893 21.037 1.00 20.00 120 GLU B CA 1
ATOM 3286 C C . GLU B 1 118 ? 71.708 5.805 21.226 1.00 20.00 120 GLU B C 1
ATOM 3287 O O . GLU B 1 118 ? 71.024 6.126 20.251 1.00 33.13 120 GLU B O 1
ATOM 3293 N N . GLU B 1 119 ? 71.569 6.390 22.433 1.00 20.00 121 GLU B N 1
ATOM 3294 C CA . GLU B 1 119 ? 70.409 7.176 22.817 1.00 20.00 121 GLU B CA 1
ATOM 3295 C C . GLU B 1 119 ? 70.524 8.652 23.116 1.00 20.00 121 GLU B C 1
ATOM 3296 O O A GLU B 1 119 ? 71.354 9.066 22.484 0.65 55.23 121 GLU B O 1
ATOM 3302 N N . THR B 1 120 ? 69.473 9.508 22.620 1.00 20.00 122 THR B N 1
ATOM 3303 C CA . THR B 1 120 ? 69.140 10.828 23.138 1.00 20.00 122 THR B CA 1
ATOM 3304 C C . THR B 1 120 ? 68.107 10.738 24.257 1.00 20.00 122 THR B C 1
ATOM 3305 O O A THR B 1 120 ? 67.345 11.403 25.503 0.65 73.40 122 THR B O 1
ATOM 3309 N N . ALA B 1 121 ? 67.689 9.433 24.288 1.00 20.00 123 ALA B N 1
ATOM 3310 C CA . ALA B 1 121 ? 66.931 8.862 25.528 1.00 20.00 123 ALA B CA 1
ATOM 3311 C C . ALA B 1 121 ? 66.080 7.477 25.699 1.00 20.00 123 ALA B C 1
ATOM 3312 O O A ALA B 1 121 ? 67.271 6.671 25.543 0.65 80.55 123 ALA B O 1
ATOM 3314 N N . PRO B 1 122 ? 65.417 7.073 26.844 1.00 20.00 124 PRO B N 1
ATOM 3315 C CA . PRO B 1 122 ? 65.128 5.662 27.121 1.00 20.00 124 PRO B CA 1
ATOM 3316 C C . PRO B 1 122 ? 64.643 4.926 25.878 1.00 20.00 124 PRO B C 1
ATOM 3317 O O A PRO B 1 122 ? 65.413 4.217 25.242 0.65 86.31 124 PRO B O 1
ATOM 3321 N N A ALA B 1 123 ? 63.390 5.151 25.534 0.65 76.08 125 ALA B N 1
ATOM 3322 C CA . ALA B 1 123 ? 62.695 4.689 24.352 1.00 76.22 125 ALA B CA 1
ATOM 3323 C C . ALA B 1 123 ? 63.273 5.414 23.137 1.00 77.14 125 ALA B C 1
ATOM 3324 O O . ALA B 1 123 ? 63.215 4.955 21.991 1.00 82.80 125 ALA B O 1
ATOM 3326 N N . VAL B 1 124 ? 63.871 6.566 23.478 1.00 72.68 126 VAL B N 1
ATOM 3327 C CA . VAL B 1 124 ? 64.487 7.392 22.436 1.00 61.86 126 VAL B CA 1
ATOM 3328 C C . VAL B 1 124 ? 65.879 6.921 22.034 1.00 52.59 126 VAL B C 1
ATOM 3329 O O . VAL B 1 124 ? 66.981 7.257 22.426 1.00 64.44 126 VAL B O 1
ATOM 3333 N N . LEU B 1 125 ? 65.775 6.012 21.077 1.00 41.72 127 LEU B N 1
ATOM 3334 C CA . LEU B 1 125 ? 66.887 5.455 20.329 1.00 28.85 127 LEU B CA 1
ATOM 3335 C C . LEU B 1 125 ? 66.268 4.722 19.149 1.00 25.84 127 LEU B C 1
ATOM 3336 O O . LEU B 1 125 ? 65.052 4.494 19.141 1.00 30.20 127 LEU B O 1
ATOM 3341 N N . GLU B 1 126 ? 67.099 4.360 18.181 1.00 23.49 128 GLU B N 1
ATOM 3342 C CA . GLU B 1 126 ? 66.544 3.489 17.129 1.00 21.75 128 GLU B CA 1
ATOM 3343 C C . GLU B 1 126 ? 66.262 2.162 17.838 1.00 20.98 128 GLU B C 1
ATOM 3344 O O . GLU B 1 126 ? 67.074 1.675 18.615 1.00 21.85 128 GLU B O 1
ATOM 3350 N N . ARG B 1 127 ? 65.118 1.564 17.627 1.00 20.71 129 ARG B N 1
ATOM 3351 C CA . ARG B 1 127 ? 64.609 0.387 18.312 1.00 19.33 129 ARG B CA 1
ATOM 3352 C C . ARG B 1 127 ? 65.112 -0.905 17.684 1.00 18.82 129 ARG B C 1
ATOM 3353 O O . ARG B 1 127 ? 65.369 -0.994 16.467 1.00 20.53 129 ARG B O 1
ATOM 3361 N N . HIS B 1 128 ? 65.244 -1.901 18.559 1.00 18.84 130 HIS B N 1
ATOM 3362 C CA . HIS B 1 128 ? 65.563 -3.267 18.106 1.00 19.27 130 HIS B CA 1
ATOM 3363 C C . HIS B 1 128 ? 66.846 -3.339 17.322 1.00 19.37 130 HIS B C 1
ATOM 3364 O O . HIS B 1 128 ? 66.994 -4.174 16.420 1.00 20.25 130 HIS B O 1
ATOM 3371 N N . GLN B 1 129 ? 67.819 -2.494 17.651 1.00 18.07 131 GLN B N 1
ATOM 3372 C CA . GLN B 1 129 ? 69.046 -2.495 16.856 1.00 18.74 131 GLN B CA 1
ATOM 3373 C C . GLN B 1 129 ? 70.191 -3.273 17.494 1.00 16.38 131 GLN B C 1
ATOM 3374 O O . GLN B 1 129 ? 71.274 -3.378 16.919 1.00 17.35 131 GLN B O 1
ATOM 3380 N N . GLY B 1 130 ? 69.999 -3.816 18.675 1.00 16.92 132 GLY B N 1
ATOM 3381 C CA . GLY B 1 130 ? 71.072 -4.520 19.374 1.00 16.06 132 GLY B CA 1
ATOM 3382 C C . GLY B 1 130 ? 71.034 -6.018 19.185 1.00 14.72 132 GLY B C 1
ATOM 3383 O O . GLY B 1 130 ? 70.110 -6.590 18.582 1.00 17.30 132 GLY B O 1
ATOM 3384 N N . ALA B 1 131 ? 72.054 -6.656 19.746 1.00 14.75 133 ALA B N 1
ATOM 3385 C CA . ALA B 1 131 ? 72.190 -8.094 19.681 1.00 14.58 133 ALA B CA 1
ATOM 3386 C C . ALA B 1 131 ? 72.961 -8.541 20.908 1.00 13.27 133 ALA B C 1
ATOM 3387 O O . ALA B 1 131 ? 73.716 -7.759 21.524 1.00 15.11 133 ALA B O 1
ATOM 3389 N N . LEU B 1 132 ? 72.827 -9.788 21.307 1.00 13.87 134 LEU B N 1
ATOM 3390 C CA . LEU B 1 132 ? 73.613 -10.386 22.416 1.00 13.38 134 LEU B CA 1
ATOM 3391 C C . LEU B 1 132 ? 74.771 -11.186 21.846 1.00 13.54 134 LEU B C 1
ATOM 3392 O O . LEU B 1 132 ? 74.540 -12.031 20.961 1.00 15.17 134 LEU B O 1
ATOM 3397 N N . TYR B 1 133 ? 75.970 -10.900 22.332 1.00 12.22 135 TYR B N 1
ATOM 3398 C CA . TYR B 1 133 ? 77.169 -11.572 21.886 1.00 13.36 135 TYR B CA 1
ATOM 3399 C C . TYR B 1 133 ? 77.881 -12.225 23.050 1.00 12.64 135 TYR B C 1
ATOM 3400 O O . TYR B 1 133 ? 77.608 -11.858 24.212 1.00 13.08 135 TYR B O 1
ATOM 3409 N N A SER B 1 134 ? 78.804 -13.148 22.733 0.50 12.53 136 SER B N 1
ATOM 3410 N N B SER B 1 134 ? 78.904 -13.148 22.733 0.50 12.53 136 SER B N 1
ATOM 3411 C CA A SER B 1 134 ? 79.736 -13.535 23.833 0.50 13.89 136 SER B CA 1
ATOM 3412 C CA B SER B 1 134 ? 79.836 -13.535 23.833 0.50 13.89 136 SER B CA 1
ATOM 3413 C C A SER B 1 134 ? 81.120 -13.711 23.234 0.50 13.07 136 SER B C 1
ATOM 3414 C C B SER B 1 134 ? 81.220 -13.711 23.234 0.50 13.07 136 SER B C 1
ATOM 3415 O O A SER B 1 134 ? 81.220 -14.247 22.108 0.50 15.54 136 SER B O 1
ATOM 3416 O O B SER B 1 134 ? 81.320 -14.247 22.108 0.50 15.54 136 SER B O 1
ATOM 3421 N N . LEU B 1 135 ? 82.104 -13.231 23.993 1.00 11.50 137 LEU B N 1
ATOM 3422 C CA . LEU B 1 135 ? 83.502 -13.411 23.605 1.00 11.53 137 LEU B CA 1
ATOM 3423 C C . LEU B 1 135 ? 83.994 -14.689 24.271 1.00 11.90 137 LEU B C 1
ATOM 3424 O O . LEU B 1 135 ? 84.072 -14.777 25.521 1.00 12.66 137 LEU B O 1
ATOM 3429 N N . PHE B 1 136 ? 84.290 -15.719 23.493 1.00 13.45 138 PHE B N 1
ATOM 3430 C CA . PHE B 1 136 ? 84.820 -16.957 24.075 1.00 13.27 138 PHE B CA 1
ATOM 3431 C C . PHE B 1 136 ? 86.278 -16.832 24.491 1.00 13.55 138 PHE B C 1
ATOM 3432 O O . PHE B 1 136 ? 87.002 -15.900 24.080 1.00 15.28 138 PHE B O 1
ATOM 3440 N N . PRO B 1 137 ? 86.764 -17.762 25.307 1.00 16.73 139 PRO B N 1
ATOM 3441 C CA . PRO B 1 137 ? 88.159 -17.715 25.738 1.00 16.08 139 PRO B CA 1
ATOM 3442 C C . PRO B 1 137 ? 89.181 -17.766 24.624 1.00 18.67 139 PRO B C 1
ATOM 3443 O O . PRO B 1 137 ? 90.326 -17.264 24.737 1.00 21.53 139 PRO B O 1
ATOM 3447 N N . ASP B 1 138 ? 88.826 -18.342 23.470 1.00 20.43 140 ASP B N 1
ATOM 3448 C CA . ASP B 1 138 ? 89.769 -18.345 22.333 1.00 21.69 140 ASP B CA 1
ATOM 3449 C C . ASP B 1 138 ? 89.623 -17.114 21.451 1.00 22.50 140 ASP B C 1
ATOM 3450 O O . ASP B 1 138 ? 90.216 -17.025 20.377 1.00 23.61 140 ASP B O 1
ATOM 3455 N N . HIS B 1 139 ? 88.856 -16.204 21.843 1.00 20.00 141 HIS B N 1
ATOM 3456 C CA . HIS B 1 139 ? 88.604 -14.877 21.297 1.00 20.00 141 HIS B CA 1
ATOM 3457 C C . HIS B 1 139 ? 87.660 -14.942 20.102 1.00 20.00 141 HIS B C 1
ATOM 3458 O O . HIS B 1 139 ? 87.440 -13.880 19.456 1.00 25.25 141 HIS B O 1
ATOM 3465 N N . HIS B 1 140 ? 86.981 -16.039 19.861 1.00 21.78 142 HIS B N 1
ATOM 3466 C CA . HIS B 1 140 ? 85.872 -16.124 18.903 1.00 20.91 142 HIS B CA 1
ATOM 3467 C C . HIS B 1 140 ? 84.703 -15.356 19.491 1.00 17.54 142 HIS B C 1
ATOM 3468 O O . HIS B 1 140 ? 84.481 -15.417 20.695 1.00 16.82 142 HIS B O 1
ATOM 3475 N N . VAL B 1 141 ? 83.912 -14.668 18.682 1.00 15.93 143 VAL B N 1
ATOM 3476 C CA . VAL B 1 141 ? 82.674 -14.071 19.157 1.00 14.73 143 VAL B CA 1
ATOM 3477 C C . VAL B 1 141 ? 81.454 -14.770 18.567 1.00 13.59 143 VAL B C 1
ATOM 3478 O O . VAL B 1 141 ? 81.355 -14.899 17.358 1.00 18.65 143 VAL B O 1
ATOM 3482 N N . LYS B 1 142 ? 80.512 -15.155 19.430 1.00 14.82 144 LYS B N 1
ATOM 3483 C CA . LYS B 1 142 ? 79.245 -15.754 19.063 1.00 16.99 144 LYS B CA 1
ATOM 3484 C C . LYS B 1 142 ? 78.135 -14.703 19.083 1.00 14.88 144 LYS B C 1
ATOM 3485 O O . LYS B 1 142 ? 78.121 -13.908 20.044 1.00 15.86 144 LYS B O 1
ATOM 3491 N N . LYS B 1 143 ? 77.295 -14.717 18.142 1.00 20.00 145 LYS B N 1
ATOM 3492 C CA . LYS B 1 143 ? 76.106 -13.874 18.158 1.00 20.00 145 LYS B CA 1
ATOM 3493 C C . LYS B 1 143 ? 74.853 -14.694 18.450 1.00 20.00 145 LYS B C 1
ATOM 3494 O O . LYS B 1 143 ? 74.650 -15.680 17.698 1.00 19.64 145 LYS B O 1
ATOM 3500 N N . TYR B 1 144 ? 74.180 -14.416 19.518 1.00 15.27 146 TYR B N 1
ATOM 3501 C CA . TYR B 1 144 ? 73.104 -15.268 20.001 1.00 17.19 146 TYR B CA 1
ATOM 3502 C C . TYR B 1 144 ? 71.778 -14.959 19.335 1.00 19.16 146 TYR B C 1
ATOM 3503 O O . TYR B 1 144 ? 71.071 -15.855 18.860 1.00 25.87 146 TYR B O 1
ATOM 3512 N N . PHE B 1 145 ? 71.390 -13.704 19.319 1.00 18.49 147 PHE B N 1
ATOM 3513 C CA . PHE B 1 145 ? 70.136 -13.243 18.764 1.00 21.26 147 PHE B CA 1
ATOM 3514 C C . PHE B 1 145 ? 70.181 -11.737 18.532 1.00 18.13 147 PHE B C 1
ATOM 3515 O O . PHE B 1 145 ? 71.032 -11.103 19.183 1.00 19.05 147 PHE B O 1
ATOM 3523 N N . ASP B 1 146 ? 69.302 -11.229 17.673 1.00 23.19 148 ASP B N 1
ATOM 3524 C CA . ASP B 1 146 ? 69.205 -9.773 17.518 1.00 22.65 148 ASP B CA 1
ATOM 3525 C C . ASP B 1 146 ? 67.821 -9.257 17.867 1.00 20.15 148 ASP B C 1
ATOM 3526 O O . ASP B 1 146 ? 67.071 -9.848 18.663 1.00 24.71 148 ASP B O 1
ATOM 3531 N N . GLN B 1 147 ? 67.567 -8.327 17.532 1.00 20.00 149 GLN B N 1
ATOM 3532 C CA . GLN B 1 147 ? 66.350 -7.538 17.668 1.00 20.00 149 GLN B CA 1
ATOM 3533 C C . GLN B 1 147 ? 66.207 -6.981 19.080 1.00 20.00 149 GLN B C 1
ATOM 3534 O O . GLN B 1 147 ? 65.091 -6.572 19.472 1.00 23.62 149 GLN B O 1
ATOM 3540 N N . VAL B 1 148 ? 67.310 -6.841 19.708 1.00 19.97 150 VAL B N 1
ATOM 3541 C CA . VAL B 1 148 ? 67.337 -6.338 21.085 1.00 18.34 150 VAL B CA 1
ATOM 3542 C C . VAL B 1 148 ? 67.128 -4.849 21.154 1.00 18.07 150 VAL B C 1
ATOM 3543 O O . VAL B 1 148 ? 67.761 -4.132 20.353 1.00 19.31 150 VAL B O 1
ATOM 3547 N N . ASP B 1 149 ? 66.263 -4.365 22.053 1.00 18.72 151 ASP B N 1
ATOM 3548 C CA . ASP B 1 149 ? 66.144 -2.900 22.170 1.00 17.73 151 ASP B CA 1
ATOM 3549 C C . ASP B 1 149 ? 67.314 -2.319 22.978 1.00 17.68 151 ASP B C 1
ATOM 3550 O O . ASP B 1 149 ? 68.107 -1.519 22.464 1.00 16.96 151 ASP B O 1
ATOM 3555 N N . ILE B 1 150 ? 67.401 -2.731 24.254 1.00 14.82 152 ILE B N 1
ATOM 3556 C CA . ILE B 1 150 ? 68.452 -2.245 25.151 1.00 15.97 152 ILE B CA 1
ATOM 3557 C C . ILE B 1 150 ? 68.976 -3.434 25.920 1.00 14.20 152 ILE B C 1
ATOM 3558 O O . ILE B 1 150 ? 68.316 -3.904 26.882 1.00 15.50 152 ILE B O 1
ATOM 3563 N N . SER B 1 151 ? 70.134 -3.957 25.549 1.00 15.18 153 SER B N 1
ATOM 3564 C CA . SER B 1 151 ? 70.647 -5.161 26.221 1.00 13.05 153 SER B CA 1
ATOM 3565 C C . SER B 1 151 ? 71.075 -4.797 27.623 1.00 13.75 153 SER B C 1
ATOM 3566 O O . SER B 1 151 ? 71.944 -3.918 27.764 1.00 14.23 153 SER B O 1
ATOM 3569 N N . ASN B 1 152 ? 70.530 -5.438 28.639 1.00 20.00 154 ASN B N 1
ATOM 3570 C CA . ASN B 1 152 ? 70.778 -5.005 29.985 1.00 20.00 154 ASN B CA 1
ATOM 3571 C C . ASN B 1 152 ? 71.091 -6.155 30.930 1.00 20.00 154 ASN B C 1
ATOM 3572 O O . ASN B 1 152 ? 71.807 -6.998 30.519 1.00 13.01 154 ASN B O 1
ATOM 3577 N N . GLY B 1 153 ? 70.565 -6.155 32.166 1.00 12.46 155 GLY B N 1
ATOM 3578 C CA . GLY B 1 153 ? 71.131 -7.030 33.181 1.00 12.26 155 GLY B CA 1
ATOM 3579 C C . GLY B 1 153 ? 71.092 -8.496 32.787 1.00 11.61 155 GLY B C 1
ATOM 3580 O O . GLY B 1 153 ? 70.233 -9.002 32.045 1.00 12.86 155 GLY B O 1
ATOM 3581 N N . LEU B 1 154 ? 72.003 -9.258 33.341 1.00 20.00 156 LEU B N 1
ATOM 3582 C CA . LEU B 1 154 ? 72.152 -10.651 33.020 1.00 20.00 156 LEU B CA 1
ATOM 3583 C C . LEU B 1 154 ? 72.873 -11.407 34.113 1.00 20.00 156 LEU B C 1
ATOM 3584 O O . LEU B 1 154 ? 73.675 -10.853 34.790 1.00 13.00 156 LEU B O 1
ATOM 3589 N N . ASP B 1 155 ? 72.570 -12.686 34.260 1.00 13.22 157 ASP B N 1
ATOM 3590 C CA . ASP B 1 155 ? 73.335 -13.507 35.229 1.00 14.12 157 ASP B CA 1
ATOM 3591 C C . ASP B 1 155 ? 72.994 -14.977 34.981 1.00 12.55 157 ASP B C 1
ATOM 3592 O O . ASP B 1 155 ? 72.213 -15.263 34.049 1.00 13.70 157 ASP B O 1
ATOM 3597 N N . TRP B 1 156 ? 73.568 -15.906 35.729 1.00 14.23 158 TRP B N 1
ATOM 3598 C CA . TRP B 1 156 ? 73.439 -17.345 35.548 1.00 15.17 158 TRP B CA 1
ATOM 3599 C C . TRP B 1 156 ? 72.957 -17.963 36.859 1.00 17.50 158 TRP B C 1
ATOM 3600 O O . TRP B 1 156 ? 73.393 -17.526 37.945 1.00 16.94 158 TRP B O 1
ATOM 3611 N N . SER B 1 157 ? 72.072 -18.955 36.778 1.00 18.84 159 SER B N 1
ATOM 3612 C CA . SER B 1 157 ? 71.694 -19.730 37.971 1.00 17.59 159 SER B CA 1
ATOM 3613 C C . SER B 1 157 ? 72.917 -20.387 38.584 1.00 18.23 159 SER B C 1
ATOM 3614 O O . SER B 1 157 ? 74.008 -20.591 38.004 1.00 19.76 159 SER B O 1
ATOM 3617 N N . LEU B 1 158 ? 72.771 -20.766 39.854 1.00 19.17 160 LEU B N 1
ATOM 3618 C CA . LEU B 1 158 ? 73.895 -21.322 40.594 1.00 21.60 160 LEU B CA 1
ATOM 3619 C C . LEU B 1 158 ? 74.293 -22.709 40.131 1.00 22.10 160 LEU B C 1
ATOM 3620 O O . LEU B 1 158 ? 75.447 -23.102 40.377 1.00 24.70 160 LEU B O 1
ATOM 3625 N N . ASP B 1 159 ? 73.400 -23.452 39.512 1.00 23.18 161 ASP B N 1
ATOM 3626 C CA . ASP B 1 159 ? 73.838 -24.763 39.031 1.00 21.20 161 ASP B CA 1
ATOM 3627 C C . ASP B 1 159 ? 74.300 -24.657 37.585 1.00 21.32 161 ASP B C 1
ATOM 3628 O O . ASP B 1 159 ? 74.626 -25.669 36.955 1.00 24.65 161 ASP B O 1
ATOM 3633 N N . HIS B 1 160 ? 74.346 -23.451 37.022 1.00 20.34 162 HIS B N 1
ATOM 3634 C CA . HIS B 1 160 ? 74.903 -23.199 35.688 1.00 21.62 162 HIS B CA 1
ATOM 3635 C C . HIS B 1 160 ? 74.097 -23.842 34.569 1.00 22.30 162 HIS B C 1
ATOM 3636 O O . HIS B 1 160 ? 74.763 -24.209 33.561 1.00 24.11 162 HIS B O 1
ATOM 3643 N N . LYS B 1 161 ? 72.777 -23.916 34.793 1.00 20.29 163 LYS B N 1
ATOM 3644 C CA . LYS B 1 161 ? 71.872 -24.487 33.793 1.00 21.54 163 LYS B CA 1
ATOM 3645 C C . LYS B 1 161 ? 70.883 -23.464 33.266 1.00 19.82 163 LYS B C 1
ATOM 3646 O O . LYS B 1 161 ? 70.124 -23.721 32.316 1.00 20.64 163 LYS B O 1
ATOM 3652 N N . ILE B 1 162 ? 70.821 -22.260 33.821 1.00 18.69 164 ILE B N 1
ATOM 3653 C CA . ILE B 1 162 ? 69.872 -21.258 33.342 1.00 18.81 164 ILE B CA 1
ATOM 3654 C C . ILE B 1 162 ? 70.577 -19.909 33.158 1.00 19.30 164 ILE B C 1
ATOM 3655 O O . ILE B 1 162 ? 71.404 -19.574 34.030 1.00 17.29 164 ILE B O 1
ATOM 3660 N N . PHE B 1 163 ? 70.297 -19.181 32.080 1.00 16.26 165 PHE B N 1
ATOM 3661 C CA . PHE B 1 163 ? 70.776 -17.823 31.838 1.00 15.74 165 PHE B CA 1
ATOM 3662 C C . PHE B 1 163 ? 69.621 -16.832 31.964 1.00 15.65 165 PHE B C 1
ATOM 3663 O O . PHE B 1 163 ? 68.547 -17.050 31.354 1.00 17.72 165 PHE B O 1
ATOM 3671 N N . TYR B 1 164 ? 69.769 -15.816 32.791 1.00 14.99 166 TYR B N 1
ATOM 3672 C CA . TYR B 1 164 ? 68.738 -14.789 33.027 1.00 13.73 166 TYR B CA 1
ATOM 3673 C C . TYR B 1 164 ? 69.103 -13.499 32.312 1.00 14.13 166 TYR B C 1
ATOM 3674 O O . TYR B 1 164 ? 70.287 -13.128 32.307 1.00 14.49 166 TYR B O 1
ATOM 3683 N N . TYR B 1 165 ? 68.132 -12.807 31.699 1.00 13.72 167 TYR B N 1
ATOM 3684 C CA . TYR B 1 165 ? 68.501 -11.758 30.759 1.00 14.46 167 TYR B CA 1
ATOM 3685 C C . TYR B 1 165 ? 67.397 -10.702 30.663 1.00 13.20 167 TYR B C 1
ATOM 3686 O O . TYR B 1 165 ? 66.211 -11.070 30.509 1.00 16.52 167 TYR B O 1
ATOM 3695 N N . ILE B 1 166 ? 67.789 -9.432 30.702 1.00 14.11 168 ILE B N 1
ATOM 3696 C CA . ILE B 1 166 ? 66.872 -8.318 30.524 1.00 13.71 168 ILE B CA 1
ATOM 3697 C C . ILE B 1 166 ? 67.132 -7.514 29.259 1.00 13.60 168 ILE B C 1
ATOM 3698 O O . ILE B 1 166 ? 68.221 -6.961 29.114 1.00 15.16 168 ILE B O 1
ATOM 3703 N N . ASP B 1 167 ? 66.110 -7.458 28.419 1.00 15.04 169 ASP B N 1
ATOM 3704 C CA . ASP B 1 167 ? 66.031 -6.430 27.366 1.00 16.13 169 ASP B CA 1
ATOM 3705 C C . ASP B 1 167 ? 65.097 -5.375 27.938 1.00 15.66 169 ASP B C 1
ATOM 3706 O O . ASP B 1 167 ? 63.896 -5.633 28.076 1.00 18.67 169 ASP B O 1
ATOM 3711 N N . SER B 1 168 ? 65.624 -4.214 28.302 1.00 15.25 170 SER B N 1
ATOM 3712 C CA . SER B 1 168 ? 64.859 -3.284 29.155 1.00 16.99 170 SER B CA 1
ATOM 3713 C C . SER B 1 168 ? 63.480 -2.943 28.662 1.00 18.73 170 SER B C 1
ATOM 3714 O O . SER B 1 168 ? 62.562 -2.958 29.477 1.00 20.38 170 SER B O 1
ATOM 3717 N N . LEU B 1 169 ? 63.340 -2.643 27.362 1.00 20.63 171 LEU B N 1
ATOM 3718 C CA . LEU B 1 169 ? 62.047 -2.151 26.938 1.00 22.23 171 LEU B CA 1
ATOM 3719 C C . LEU B 1 169 ? 61.032 -3.267 26.702 1.00 23.36 171 LEU B C 1
ATOM 3720 O O . LEU B 1 169 ? 59.931 -2.985 26.187 1.00 27.10 171 LEU B O 1
ATOM 3725 N N . SER B 1 170 ? 61.417 -4.493 27.062 1.00 21.29 172 SER B N 1
ATOM 3726 C CA . SER B 1 170 ? 60.438 -5.572 27.195 1.00 21.31 172 SER B CA 1
ATOM 3727 C C . SER B 1 170 ? 59.777 -5.556 28.572 1.00 21.11 172 SER B C 1
ATOM 3728 O O . SER B 1 170 ? 58.714 -6.199 28.767 1.00 24.01 172 SER B O 1
ATOM 3731 N N . TYR B 1 171 ? 60.363 -4.836 29.524 1.00 19.52 173 TYR B N 1
ATOM 3732 C CA . TYR B 1 171 ? 59.834 -4.777 30.906 1.00 19.41 173 TYR B CA 1
ATOM 3733 C C . TYR B 1 171 ? 59.762 -6.170 31.493 1.00 19.16 173 TYR B C 1
ATOM 3734 O O . TYR B 1 171 ? 58.955 -6.411 32.406 1.00 26.51 173 TYR B O 1
ATOM 3743 N N . SER B 1 172 ? 60.583 -7.104 31.005 1.00 20.90 174 SER B N 1
ATOM 3744 C CA . SER B 1 172 ? 60.536 -8.524 31.366 1.00 21.34 174 SER B CA 1
ATOM 3745 C C . SER B 1 172 ? 61.924 -9.022 31.717 1.00 18.91 174 SER B C 1
ATOM 3746 O O . SER B 1 172 ? 62.887 -8.684 31.010 1.00 20.24 174 SER B O 1
ATOM 3749 N N . VAL B 1 173 ? 61.994 -9.812 32.787 1.00 18.35 175 VAL B N 1
ATOM 3750 C CA . VAL B 1 173 ? 63.181 -10.610 33.069 1.00 16.58 175 VAL B CA 1
ATOM 3751 C C . VAL B 1 173 ? 62.944 -11.982 32.459 1.00 19.87 175 VAL B C 1
ATOM 3752 O O . VAL B 1 173 ? 61.948 -12.638 32.773 1.00 22.78 175 VAL B O 1
ATOM 3756 N N . ASP B 1 174 ? 63.849 -12.412 31.600 1.00 20.25 176 ASP B N 1
ATOM 3757 C CA . ASP B 1 174 ? 63.694 -13.683 30.885 1.00 19.99 176 ASP B CA 1
ATOM 3758 C C . ASP B 1 174 ? 64.726 -14.703 31.371 1.00 18.29 176 ASP B C 1
ATOM 3759 O O . ASP B 1 174 ? 65.771 -14.351 31.920 1.00 20.06 176 ASP B O 1
ATOM 3764 N N . ALA B 1 175 ? 64.401 -15.961 31.124 1.00 19.84 177 ALA B N 1
ATOM 3765 C CA . ALA B 1 175 ? 65.271 -17.090 31.358 1.00 20.58 177 ALA B CA 1
ATOM 3766 C C . ALA B 1 175 ? 65.475 -17.932 30.093 1.00 21.49 177 ALA B C 1
ATOM 3767 O O . ALA B 1 175 ? 64.515 -18.050 29.321 1.00 21.16 177 ALA B O 1
ATOM 3769 N N . PHE B 1 176 ? 66.681 -18.486 29.940 1.00 19.60 178 PHE B N 1
ATOM 3770 C CA . PHE B 1 176 ? 66.956 -19.431 28.876 1.00 19.05 178 PHE B CA 1
ATOM 3771 C C . PHE B 1 176 ? 67.568 -20.682 29.500 1.00 19.77 178 PHE B C 1
ATOM 3772 O O . PHE B 1 176 ? 68.340 -20.569 30.440 1.00 18.42 178 PHE B O 1
ATOM 3780 N N . ASP B 1 177 ? 67.255 -21.857 28.941 1.00 19.96 179 ASP B N 1
ATOM 3781 C CA . ASP B 1 177 ? 68.158 -22.963 29.286 1.00 21.54 179 ASP B CA 1
ATOM 3782 C C . ASP B 1 177 ? 69.564 -22.678 28.827 1.00 22.75 179 ASP B C 1
ATOM 3783 O O . ASP B 1 177 ? 69.773 -22.117 27.749 1.00 21.40 179 ASP B O 1
ATOM 3788 N N . TYR B 1 178 ? 70.573 -23.054 29.586 1.00 22.57 180 TYR B N 1
ATOM 3789 C CA . TYR B 1 178 ? 71.961 -22.694 29.221 1.00 19.33 180 TYR B CA 1
ATOM 3790 C C . TYR B 1 178 ? 72.866 -23.902 29.342 1.00 21.32 180 TYR B C 1
ATOM 3791 O O . TYR B 1 178 ? 72.711 -24.605 30.329 1.00 21.99 180 TYR B O 1
ATOM 3800 N N . ASP B 1 179 ? 73.770 -24.157 28.425 1.00 20.94 181 ASP B N 1
ATOM 3801 C CA . ASP B 1 179 ? 74.705 -25.261 28.452 1.00 20.39 181 ASP B CA 1
ATOM 3802 C C . ASP B 1 179 ? 76.083 -24.723 28.819 1.00 19.38 181 ASP B C 1
ATOM 3803 O O . ASP B 1 179 ? 76.681 -24.007 27.988 1.00 20.98 181 ASP B O 1
ATOM 3808 N N . LEU B 1 180 ? 76.600 -25.038 29.988 1.00 20.61 182 LEU B N 1
ATOM 3809 C CA . LEU B 1 180 ? 77.916 -24.636 30.461 1.00 18.96 182 LEU B CA 1
ATOM 3810 C C . LEU B 1 180 ? 79.019 -25.150 29.567 1.00 23.47 182 LEU B C 1
ATOM 3811 O O . LEU B 1 180 ? 79.951 -24.309 29.382 1.00 22.74 182 LEU B O 1
ATOM 3816 N N . GLN B 1 181 ? 78.903 -26.040 28.944 1.00 20.00 183 GLN B N 1
ATOM 3817 C CA . GLN B 1 181 ? 79.983 -26.603 28.144 1.00 20.00 183 GLN B CA 1
ATOM 3818 C C . GLN B 1 181 ? 80.095 -25.902 26.795 1.00 20.00 183 GLN B C 1
ATOM 3819 O O . GLN B 1 181 ? 81.245 -25.915 26.296 1.00 23.31 183 GLN B O 1
ATOM 3825 N N . THR B 1 182 ? 79.123 -25.531 26.156 1.00 21.79 184 THR B N 1
ATOM 3826 C CA . THR B 1 182 ? 79.138 -24.907 24.829 1.00 22.68 184 THR B CA 1
ATOM 3827 C C . THR B 1 182 ? 78.748 -23.456 24.738 1.00 19.56 184 THR B C 1
ATOM 3828 O O . THR B 1 182 ? 79.042 -22.738 23.773 1.00 23.81 184 THR B O 1
ATOM 3832 N N . GLY B 1 183 ? 77.984 -22.868 25.622 1.00 22.10 185 GLY B N 1
ATOM 3833 C CA . GLY B 1 183 ? 77.639 -21.525 25.921 1.00 22.08 185 GLY B CA 1
ATOM 3834 C C . GLY B 1 183 ? 76.314 -21.304 25.203 1.00 25.22 185 GLY B C 1
ATOM 3835 O O . GLY B 1 183 ? 75.875 -20.184 24.999 1.00 28.32 185 GLY B O 1
ATOM 3836 N N . GLN B 1 184 ? 75.704 -22.208 24.853 1.00 20.00 186 GLN B N 1
ATOM 3837 C CA . GLN B 1 184 ? 74.496 -22.264 24.039 1.00 20.00 186 GLN B CA 1
ATOM 3838 C C . GLN B 1 184 ? 73.250 -22.013 24.880 1.00 20.00 186 GLN B C 1
ATOM 3839 O O . GLN B 1 184 ? 73.251 -22.335 26.087 1.00 21.19 186 GLN B O 1
ATOM 3845 N N . ILE B 1 185 ? 72.340 -21.228 24.425 1.00 20.88 187 ILE B N 1
ATOM 3846 C CA . ILE B 1 185 ? 71.121 -20.954 25.184 1.00 22.46 187 ILE B CA 1
ATOM 3847 C C . ILE B 1 185 ? 69.911 -21.242 24.308 1.00 20.44 187 ILE B C 1
ATOM 3848 O O . ILE B 1 185 ? 70.024 -21.188 23.070 1.00 30.61 187 ILE B O 1
ATOM 3853 N N . SER B 1 186 ? 68.793 -21.524 24.968 1.00 22.56 188 SER B N 1
ATOM 3854 C CA . SER B 1 186 ? 67.585 -21.854 24.190 1.00 25.04 188 SER B CA 1
ATOM 3855 C C . SER B 1 186 ? 66.342 -21.668 25.049 1.00 27.75 188 SER B C 1
ATOM 3856 O O . SER B 1 186 ? 66.447 -21.444 26.250 1.00 23.10 188 SER B O 1
ATOM 3859 N N . ASN B 1 187 ? 65.181 -21.780 24.400 1.00 28.78 189 ASN B N 1
ATOM 3860 C CA . ASN B 1 187 ? 63.895 -21.832 25.128 1.00 27.28 189 ASN B CA 1
ATOM 3861 C C . ASN B 1 187 ? 63.648 -20.601 25.990 1.00 28.95 189 ASN B C 1
ATOM 3862 O O . ASN B 1 187 ? 63.353 -20.666 27.203 1.00 26.89 189 ASN B O 1
ATOM 3867 N N . ARG B 1 188 ? 63.763 -19.428 25.360 1.00 26.01 190 ARG B N 1
ATOM 3868 C CA . ARG B 1 188 ? 63.530 -18.166 26.049 1.00 25.51 190 ARG B CA 1
ATOM 3869 C C . ARG B 1 188 ? 62.155 -18.129 26.704 1.00 25.40 190 ARG B C 1
ATOM 3870 O O . ARG B 1 188 ? 61.182 -18.536 26.031 1.00 29.04 190 ARG B O 1
ATOM 3878 N N . ARG B 1 189 ? 62.007 -17.739 27.958 1.00 20.00 191 ARG B N 1
ATOM 3879 C CA . ARG B 1 189 ? 60.669 -17.532 28.561 1.00 20.00 191 ARG B CA 1
ATOM 3880 C C . ARG B 1 189 ? 60.711 -16.367 29.532 1.00 20.00 191 ARG B C 1
ATOM 3881 O O . ARG B 1 189 ? 61.751 -16.132 30.119 1.00 24.01 191 ARG B O 1
ATOM 3889 N N . SER B 1 190 ? 59.598 -15.682 29.763 1.00 24.73 192 SER B N 1
ATOM 3890 C CA . SER B 1 190 ? 59.611 -14.631 30.774 1.00 26.82 192 SER B CA 1
ATOM 3891 C C . SER B 1 190 ? 59.437 -15.199 32.178 1.00 25.81 192 SER B C 1
ATOM 3892 O O . SER B 1 190 ? 58.580 -16.068 32.407 1.00 31.31 192 SER B O 1
ATOM 3895 N N . VAL B 1 191 ? 60.241 -14.738 33.131 1.00 24.96 193 VAL B N 1
ATOM 3896 C CA . VAL B 1 191 ? 60.106 -15.201 34.514 1.00 23.28 193 VAL B CA 1
ATOM 3897 C C . VAL B 1 191 ? 59.386 -14.149 35.351 1.00 22.94 193 VAL B C 1
ATOM 3898 O O . VAL B 1 191 ? 58.750 -14.467 36.359 1.00 27.80 193 VAL B O 1
ATOM 3902 N N . TYR B 1 192 ? 59.464 -12.888 34.942 1.00 22.90 194 TYR B N 1
ATOM 3903 C CA . TYR B 1 192 ? 58.895 -11.823 35.771 1.00 21.57 194 TYR B CA 1
ATOM 3904 C C . TYR B 1 192 ? 58.584 -10.600 34.930 1.00 21.95 194 TYR B C 1
ATOM 3905 O O . TYR B 1 192 ? 59.520 -10.196 34.200 1.00 25.04 194 TYR B O 1
ATOM 3914 N N . LYS B 1 193 ? 57.393 -10.025 35.031 1.00 23.31 195 LYS B N 1
ATOM 3915 C CA . LYS B 1 193 ? 57.057 -8.781 34.327 1.00 24.83 195 LYS B CA 1
ATOM 3916 C C . LYS B 1 193 ? 56.962 -7.664 35.366 1.00 21.47 195 LYS B C 1
ATOM 3917 O O . LYS B 1 193 ? 56.252 -7.836 36.351 1.00 25.31 195 LYS B O 1
ATOM 3923 N N . LEU B 1 194 ? 57.672 -6.573 35.102 1.00 21.12 196 LEU B N 1
ATOM 3924 C CA . LEU B 1 194 ? 57.729 -5.526 36.113 1.00 22.78 196 LEU B CA 1
ATOM 3925 C C . LEU B 1 194 ? 56.353 -4.904 36.234 1.00 24.23 196 LEU B C 1
ATOM 3926 O O . LEU B 1 194 ? 55.526 -4.912 35.306 1.00 31.05 196 LEU B O 1
ATOM 3931 N N . GLU B 1 195 ? 56.083 -4.348 37.431 1.00 20.00 197 GLU B N 1
ATOM 3932 C CA . GLU B 1 195 ? 54.895 -3.577 37.776 1.00 20.00 197 GLU B CA 1
ATOM 3933 C C . GLU B 1 195 ? 54.981 -2.157 37.230 1.00 20.00 197 GLU B C 1
ATOM 3934 O O . GLU B 1 195 ? 56.153 -1.681 36.922 1.00 27.60 197 GLU B O 1
ATOM 3940 N N . LYS B 1 196 ? 54.244 -1.243 37.034 1.00 20.00 198 LYS B N 1
ATOM 3941 C CA . LYS B 1 196 ? 54.420 0.127 36.570 1.00 20.00 198 LYS B CA 1
ATOM 3942 C C . LYS B 1 196 ? 55.311 0.921 37.522 1.00 20.00 198 LYS B C 1
ATOM 3943 O O . LYS B 1 196 ? 56.209 1.667 37.081 1.00 30.38 198 LYS B O 1
ATOM 3949 N N . GLU B 1 197 ? 55.058 0.714 38.723 1.00 32.02 199 GLU B N 1
ATOM 3950 C CA . GLU B 1 197 ? 55.880 1.529 39.613 1.00 28.56 199 GLU B CA 1
ATOM 3951 C C . GLU B 1 197 ? 57.314 1.038 39.633 1.00 28.19 199 GLU B C 1
ATOM 3952 O O . GLU B 1 197 ? 58.188 1.746 40.190 1.00 33.57 199 GLU B O 1
ATOM 3958 N N . GLU B 1 198 ? 57.572 -0.123 39.049 1.00 23.42 200 GLU B N 1
ATOM 3959 C CA . GLU B 1 198 ? 58.970 -0.588 39.076 1.00 19.50 200 GLU B CA 1
ATOM 3960 C C . GLU B 1 198 ? 59.729 -0.021 37.894 1.00 21.86 200 GLU B C 1
ATOM 3961 O O . GLU B 1 198 ? 60.934 -0.197 37.744 1.00 21.94 200 GLU B O 1
ATOM 3967 N N . GLN B 1 199 ? 59.077 0.704 36.995 1.00 22.90 201 GLN B N 1
ATOM 3968 C CA . GLN B 1 199 ? 59.765 1.420 35.920 1.00 20.85 201 GLN B CA 1
ATOM 3969 C C . GLN B 1 199 ? 60.589 0.514 35.024 1.00 20.05 201 GLN B C 1
ATOM 3970 O O . GLN B 1 199 ? 60.087 -0.528 34.635 1.00 21.72 201 GLN B O 1
ATOM 3976 N N . ILE B 1 200 ? 61.823 0.914 34.665 1.00 19.35 202 ILE B N 1
ATOM 3977 C CA . ILE B 1 200 ? 62.521 0.140 33.627 1.00 18.54 202 ILE B CA 1
ATOM 3978 C C . ILE B 1 200 ? 63.498 -0.839 34.226 1.00 15.44 202 ILE B C 1
ATOM 3979 O O . ILE B 1 200 ? 64.394 -0.404 34.973 1.00 17.13 202 ILE B O 1
ATOM 3984 N N . PRO B 1 201 ? 63.442 -2.134 33.918 1.00 16.43 203 PRO B N 1
ATOM 3985 C CA . PRO B 1 201 ? 64.429 -3.060 34.528 1.00 15.35 203 PRO B CA 1
ATOM 3986 C C . PRO B 1 201 ? 65.789 -2.799 33.914 1.00 14.89 203 PRO B C 1
ATOM 3987 O O . PRO B 1 201 ? 65.861 -2.621 32.675 1.00 16.03 203 PRO B O 1
ATOM 3991 N N . ASP B 1 202 ? 66.840 -2.732 34.718 1.00 14.16 204 ASP B N 1
ATOM 3992 C CA . ASP B 1 202 ? 68.155 -2.340 34.188 1.00 13.11 204 ASP B CA 1
ATOM 3993 C C . ASP B 1 202 ? 69.164 -3.437 34.517 1.00 13.34 204 ASP B C 1
ATOM 3994 O O . ASP B 1 202 ? 69.086 -4.516 33.911 1.00 14.98 204 ASP B O 1
ATOM 3999 N N . GLY B 1 203 ? 70.083 -3.229 35.450 1.00 12.95 205 GLY B N 1
ATOM 4000 C CA . GLY B 1 203 ? 71.061 -4.272 35.789 1.00 11.55 205 GLY B CA 1
ATOM 4001 C C . GLY B 1 203 ? 70.477 -5.311 36.739 1.00 11.68 205 GLY B C 1
ATOM 4002 O O . GLY B 1 203 ? 69.429 -5.131 37.347 1.00 13.76 205 GLY B O 1
ATOM 4003 N N . MET B 1 204 ? 71.167 -6.448 36.821 1.00 12.11 206 MET B N 1
ATOM 4004 C CA . MET B 1 204 ? 70.672 -7.565 37.620 1.00 13.02 206 MET B CA 1
ATOM 4005 C C . MET B 1 204 ? 71.794 -8.444 38.135 1.00 12.32 206 MET B C 1
ATOM 4006 O O . MET B 1 204 ? 72.791 -8.621 37.457 1.00 14.51 206 MET B O 1
ATOM 4011 N N . CYS B 1 205 ? 71.609 -8.994 39.341 1.00 13.33 207 CYS B N 1
ATOM 4012 C CA . CYS B 1 205 ? 72.546 -10.015 39.783 1.00 14.06 207 CYS B CA 1
ATOM 4013 C C . CYS B 1 205 ? 71.801 -11.099 40.525 1.00 13.89 207 CYS B C 1
ATOM 4014 O O . CYS B 1 205 ? 70.715 -10.866 41.055 1.00 18.21 207 CYS B O 1
ATOM 4017 N N . ILE B 1 206 ? 72.419 -12.279 40.561 1.00 14.76 208 ILE B N 1
ATOM 4018 C CA . ILE B 1 206 ? 71.796 -13.344 41.349 1.00 15.36 208 ILE B CA 1
ATOM 4019 C C . ILE B 1 206 ? 72.373 -13.420 42.737 1.00 16.74 208 ILE B C 1
ATOM 4020 O O . ILE B 1 206 ? 73.510 -12.967 42.917 1.00 21.83 208 ILE B O 1
ATOM 4025 N N . ASP B 1 207 ? 71.650 -13.971 43.721 1.00 16.35 209 ASP B N 1
ATOM 4026 C CA . ASP B 1 207 ? 72.253 -14.112 45.061 1.00 17.07 209 ASP B CA 1
ATOM 4027 C C . ASP B 1 207 ? 72.512 -15.578 45.367 1.00 17.04 209 ASP B C 1
ATOM 4028 O O . ASP B 1 207 ? 72.289 -16.478 44.572 1.00 18.50 209 ASP B O 1
ATOM 4033 N N . ALA B 1 208 ? 73.067 -15.844 46.562 1.00 18.61 210 ALA B N 1
ATOM 4034 C CA . ALA B 1 208 ? 73.512 -17.196 46.892 1.00 19.04 210 ALA B CA 1
ATOM 4035 C C . ALA B 1 208 ? 72.327 -18.110 47.193 1.00 18.58 210 ALA B C 1
ATOM 4036 O O . ALA B 1 208 ? 72.586 -19.295 47.379 1.00 22.83 210 ALA B O 1
ATOM 4038 N N . GLU B 1 209 ? 71.108 -17.574 47.215 1.00 19.48 211 GLU B N 1
ATOM 4039 C CA . GLU B 1 209 ? 69.898 -18.378 47.320 1.00 22.82 211 GLU B CA 1
ATOM 4040 C C . GLU B 1 209 ? 69.204 -18.569 45.975 1.00 20.32 211 GLU B C 1
ATOM 4041 O O . GLU B 1 209 ? 68.123 -19.169 45.905 1.00 29.27 211 GLU B O 1
ATOM 4047 N N . GLY B 1 210 ? 69.822 -18.050 44.897 1.00 20.92 212 GLY B N 1
ATOM 4048 C CA . GLY B 1 210 ? 69.263 -18.254 43.566 1.00 21.83 212 GLY B CA 1
ATOM 4049 C C . GLY B 1 210 ? 68.221 -17.217 43.216 1.00 21.18 212 GLY B C 1
ATOM 4050 O O . GLY B 1 210 ? 67.523 -17.357 42.203 1.00 22.84 212 GLY B O 1
ATOM 4051 N N . LYS B 1 211 ? 68.112 -16.176 44.031 1.00 21.10 213 LYS B N 1
ATOM 4052 C CA . LYS B 1 211 ? 67.135 -15.133 43.739 1.00 20.75 213 LYS B CA 1
ATOM 4053 C C . LYS B 1 211 ? 67.794 -14.009 42.945 1.00 19.90 213 LYS B C 1
ATOM 4054 O O . LYS B 1 211 ? 69.011 -13.830 43.014 1.00 23.60 213 LYS B O 1
ATOM 4060 N N . LEU B 1 212 ? 67.037 -13.248 42.191 1.00 17.32 214 LEU B N 1
ATOM 4061 C CA . LEU B 1 212 ? 67.550 -12.219 41.304 1.00 16.15 214 LEU B CA 1
ATOM 4062 C C . LEU B 1 212 ? 67.250 -10.855 41.921 1.00 15.86 214 LEU B C 1
ATOM 4063 O O . LEU B 1 212 ? 66.176 -10.566 42.425 1.00 20.19 214 LEU B O 1
ATOM 4068 N N . TRP B 1 213 ? 68.207 -9.963 41.853 1.00 16.17 215 TRP B N 1
ATOM 4069 C CA . TRP B 1 213 ? 68.075 -8.577 42.280 1.00 14.54 215 TRP B CA 1
ATOM 4070 C C . TRP B 1 213 ? 68.156 -7.690 41.038 1.00 14.30 215 TRP B C 1
ATOM 4071 O O . TRP B 1 213 ? 69.179 -7.794 40.321 1.00 15.36 215 TRP B O 1
ATOM 4082 N N . VAL B 1 214 ? 67.126 -6.909 40.804 1.00 13.70 216 VAL B N 1
ATOM 4083 C CA . VAL B 1 214 ? 67.045 -6.097 39.597 1.00 13.93 216 VAL B CA 1
ATOM 4084 C C . VAL B 1 214 ? 66.987 -4.622 39.964 1.00 12.21 216 VAL B C 1
ATOM 4085 O O . VAL B 1 214 ? 66.158 -4.176 40.809 1.00 15.70 216 VAL B O 1
ATOM 4089 N N . ALA B 1 215 ? 67.899 -3.839 39.381 1.00 13.54 217 ALA B N 1
ATOM 4090 C CA . ALA B 1 215 ? 67.851 -2.378 39.572 1.00 13.65 217 ALA B CA 1
ATOM 4091 C C . ALA B 1 215 ? 66.796 -1.776 38.651 1.00 14.80 217 ALA B C 1
ATOM 4092 O O . ALA B 1 215 ? 66.762 -2.137 37.470 1.00 16.76 217 ALA B O 1
ATOM 4094 N N . CYS B 1 216 ? 65.967 -0.886 39.197 1.00 15.99 218 CYS B N 1
ATOM 4095 C CA . CYS B 1 216 ? 64.833 -0.320 38.466 1.00 16.08 218 CYS B CA 1
ATOM 4096 C C . CYS B 1 216 ? 65.163 1.106 38.092 1.00 17.75 218 CYS B C 1
ATOM 4097 O O . CYS B 1 216 ? 65.066 2.010 38.936 1.00 17.00 218 CYS B O 1
ATOM 4100 N N . TYR B 1 217 ? 65.547 1.328 36.828 1.00 17.42 219 TYR B N 1
ATOM 4101 C CA . TYR B 1 217 ? 65.871 2.713 36.448 1.00 16.33 219 TYR B CA 1
ATOM 4102 C C . TYR B 1 217 ? 64.617 3.585 36.460 1.00 19.14 219 TYR B C 1
ATOM 4103 O O . TYR B 1 217 ? 63.607 3.235 35.798 1.00 19.73 219 TYR B O 1
ATOM 4112 N N . ASN B 1 218 ? 64.711 4.695 37.174 1.00 16.65 220 ASN B N 1
ATOM 4113 C CA . ASN B 1 218 ? 63.695 5.688 37.479 1.00 17.25 220 ASN B CA 1
ATOM 4114 C C . ASN B 1 218 ? 62.791 5.212 38.606 1.00 20.64 220 ASN B C 1
ATOM 4115 O O . ASN B 1 218 ? 61.917 5.972 39.032 1.00 23.66 220 ASN B O 1
ATOM 4120 N N . GLY B 1 219 ? 62.979 3.989 39.096 1.00 17.80 221 GLY B N 1
ATOM 4121 C CA . GLY B 1 219 ? 62.133 3.495 40.161 1.00 19.92 221 GLY B CA 1
ATOM 4122 C C . GLY B 1 219 ? 62.768 3.635 41.526 1.00 22.31 221 GLY B C 1
ATOM 4123 O O . GLY B 1 219 ? 62.110 3.342 42.536 1.00 21.50 221 GLY B O 1
ATOM 4124 N N . GLY B 1 220 ? 64.012 4.080 41.614 1.00 20.04 222 GLY B N 1
ATOM 4125 C CA . GLY B 1 220 ? 64.672 4.341 42.881 1.00 19.52 222 GLY B CA 1
ATOM 4126 C C . GLY B 1 220 ? 64.683 3.102 43.751 1.00 20.90 222 GLY B C 1
ATOM 4127 O O . GLY B 1 220 ? 64.420 3.187 44.978 1.00 20.77 222 GLY B O 1
ATOM 4128 N N . ARG B 1 221 ? 64.992 1.936 43.188 1.00 19.02 223 ARG B N 1
ATOM 4129 C CA . ARG B 1 221 ? 64.870 0.728 44.000 1.00 18.20 223 ARG B CA 1
ATOM 4130 C C . ARG B 1 221 ? 65.638 -0.437 43.371 1.00 17.61 223 ARG B C 1
ATOM 4131 O O . ARG B 1 221 ? 65.893 -0.422 42.179 1.00 17.83 223 ARG B O 1
ATOM 4139 N N . VAL B 1 222 ? 65.963 -1.450 44.177 1.00 19.62 224 VAL B N 1
ATOM 4140 C CA . VAL B 1 222 ? 66.274 -2.790 43.678 1.00 16.37 224 VAL B CA 1
ATOM 4141 C C . VAL B 1 222 ? 65.106 -3.677 44.111 1.00 16.42 224 VAL B C 1
ATOM 4142 O O . VAL B 1 222 ? 64.542 -3.475 45.204 1.00 19.60 224 VAL B O 1
ATOM 4146 N N . ILE B 1 223 ? 64.749 -4.639 43.290 1.00 16.64 225 ILE B N 1
ATOM 4147 C CA . ILE B 1 223 ? 63.724 -5.617 43.648 1.00 16.38 225 ILE B CA 1
ATOM 4148 C C . ILE B 1 223 ? 64.329 -7.030 43.670 1.00 15.11 225 ILE B C 1
ATOM 4149 O O . ILE B 1 223 ? 65.183 -7.314 42.816 1.00 17.74 225 ILE B O 1
ATOM 4154 N N . ARG B 1 224 ? 63.870 -7.836 44.607 1.00 16.83 226 ARG B N 1
ATOM 4155 C CA . ARG B 1 224 ? 64.377 -9.213 44.683 1.00 16.95 226 ARG B CA 1
ATOM 4156 C C . ARG B 1 224 ? 63.284 -10.111 44.135 1.00 19.77 226 ARG B C 1
ATOM 4157 O O . ARG B 1 224 ? 62.149 -9.956 44.619 1.00 22.85 226 ARG B O 1
ATOM 4165 N N . LEU B 1 225 ? 63.660 -10.989 43.209 1.00 18.57 227 LEU B N 1
ATOM 4166 C CA . LEU B 1 225 ? 62.721 -11.853 42.477 1.00 20.67 227 LEU B CA 1
ATOM 4167 C C . LEU B 1 225 ? 63.086 -13.311 42.652 1.00 20.26 227 LEU B C 1
ATOM 4168 O O . LEU B 1 225 ? 64.244 -13.670 42.692 1.00 20.98 227 LEU B O 1
ATOM 4173 N N . ASP B 1 226 ? 62.075 -14.172 42.778 1.00 22.27 228 ASP B N 1
ATOM 4174 C CA . ASP B 1 226 ? 62.174 -15.607 42.768 1.00 22.66 228 ASP B CA 1
ATOM 4175 C C . ASP B 1 226 ? 61.907 -16.078 41.342 1.00 23.75 228 ASP B C 1
ATOM 4176 O O . ASP B 1 226 ? 60.753 -16.080 40.898 1.00 26.19 228 ASP B O 1
ATOM 4181 N N . PRO B 1 227 ? 62.928 -16.473 40.583 1.00 23.61 229 PRO B N 1
ATOM 4182 C CA . PRO B 1 227 ? 62.672 -16.783 39.180 1.00 23.24 229 PRO B CA 1
ATOM 4183 C C . PRO B 1 227 ? 61.911 -18.088 38.991 1.00 26.55 229 PRO B C 1
ATOM 4184 O O . PRO B 1 227 ? 61.365 -18.390 37.911 1.00 33.64 229 PRO B O 1
ATOM 4188 N N . VAL B 1 228 ? 61.866 -18.892 40.053 1.00 28.34 230 VAL B N 1
ATOM 4189 C CA . VAL B 1 228 ? 61.156 -20.167 39.971 1.00 32.21 230 VAL B CA 1
ATOM 4190 C C . VAL B 1 228 ? 59.685 -19.962 40.299 1.00 31.23 230 VAL B C 1
ATOM 4191 O O . VAL B 1 228 ? 58.794 -20.521 39.627 1.00 41.16 230 VAL B O 1
ATOM 4195 N N . THR B 1 229 ? 59.381 -19.159 41.327 1.00 30.18 231 THR B N 1
ATOM 4196 C CA . THR B 1 229 ? 57.955 -18.967 41.627 1.00 32.14 231 THR B CA 1
ATOM 4197 C C . THR B 1 229 ? 57.409 -17.785 40.847 1.00 34.69 231 THR B C 1
ATOM 4198 O O . THR B 1 229 ? 56.178 -17.681 40.771 1.00 38.37 231 THR B O 1
ATOM 4202 N N . GLY B 1 230 ? 58.277 -16.898 40.335 1.00 34.81 232 GLY B N 1
ATOM 4203 C CA . GLY B 1 230 ? 57.797 -15.779 39.543 1.00 34.90 232 GLY B CA 1
ATOM 4204 C C . GLY B 1 230 ? 57.298 -14.598 40.358 1.00 32.18 232 GLY B C 1
ATOM 4205 O O . GLY B 1 230 ? 56.721 -13.653 39.814 1.00 30.75 232 GLY B O 1
ATOM 4206 N N . LYS B 1 231 ? 57.546 -14.637 41.661 1.00 33.81 233 LYS B N 1
ATOM 4207 C CA . LYS B 1 231 ? 57.108 -13.632 42.603 1.00 32.67 233 LYS B CA 1
ATOM 4208 C C . LYS B 1 231 ? 58.190 -12.652 43.022 1.00 28.22 233 LYS B C 1
ATOM 4209 O O . LYS B 1 231 ? 59.363 -13.003 43.192 1.00 25.77 233 LYS B O 1
ATOM 4215 N N . ARG B 1 232 ? 57.805 -11.395 43.200 1.00 28.08 234 ARG B N 1
ATOM 4216 C CA . ARG B 1 232 ? 58.700 -10.454 43.832 1.00 26.45 234 ARG B CA 1
ATOM 4217 C C . ARG B 1 232 ? 58.732 -10.800 45.320 1.00 26.52 234 ARG B C 1
ATOM 4218 O O . ARG B 1 232 ? 57.657 -10.968 45.929 1.00 29.26 234 ARG B O 1
ATOM 4226 N N . LEU B 1 233 ? 59.912 -10.919 45.898 1.00 25.22 235 LEU B N 1
ATOM 4227 C CA . LEU B 1 233 ? 60.139 -11.219 47.286 1.00 23.12 235 LEU B CA 1
ATOM 4228 C C . LEU B 1 233 ? 60.361 -9.979 48.143 1.00 26.33 235 LEU B C 1
ATOM 4229 O O . LEU B 1 233 ? 60.055 -10.053 49.357 1.00 26.81 235 LEU B O 1
ATOM 4234 N N . GLN B 1 234 ? 60.887 -8.897 47.576 1.00 24.58 236 GLN B N 1
ATOM 4235 C CA . GLN B 1 234 ? 61.246 -7.734 48.384 1.00 24.54 236 GLN B CA 1
ATOM 4236 C C . GLN B 1 234 ? 61.511 -6.506 47.538 1.00 22.24 236 GLN B C 1
ATOM 4237 O O . GLN B 1 234 ? 61.980 -6.672 46.417 1.00 22.95 236 GLN B O 1
ATOM 4243 N N . THR B 1 235 ? 61.275 -5.337 48.118 1.00 23.08 237 THR B N 1
ATOM 4244 C CA . THR B 1 235 ? 61.691 -4.088 47.467 1.00 22.59 237 THR B CA 1
ATOM 4245 C C . THR B 1 235 ? 62.578 -3.323 48.441 1.00 21.04 237 THR B C 1
ATOM 4246 O O . THR B 1 235 ? 62.191 -3.200 49.593 1.00 23.84 237 THR B O 1
ATOM 4250 N N . VAL B 1 236 ? 63.712 -2.829 47.980 1.00 20.24 238 VAL B N 1
ATOM 4251 C CA . VAL B 1 236 ? 64.575 -1.948 48.767 1.00 20.82 238 VAL B CA 1
ATOM 4252 C C . VAL B 1 236 ? 64.695 -0.606 48.048 1.00 21.09 238 VAL B C 1
ATOM 4253 O O . VAL B 1 236 ? 65.292 -0.563 46.956 1.00 22.05 238 VAL B O 1
ATOM 4257 N N . LYS B 1 237 ? 64.145 0.445 48.638 1.00 22.85 239 LYS B N 1
ATOM 4258 C CA . LYS B 1 237 ? 64.125 1.760 47.985 1.00 24.51 239 LYS B CA 1
ATOM 4259 C C . LYS B 1 237 ? 65.420 2.492 48.323 1.00 23.41 239 LYS B C 1
ATOM 4260 O O . LYS B 1 237 ? 65.894 2.394 49.469 1.00 29.21 239 LYS B O 1
ATOM 4266 N N . LEU B 1 238 ? 65.995 3.185 47.322 1.00 20.00 240 LEU B N 1
ATOM 4267 C CA . LEU B 1 238 ? 67.190 4.002 47.498 1.00 20.00 240 LEU B CA 1
ATOM 4268 C C . LEU B 1 238 ? 66.845 5.487 47.527 1.00 20.00 240 LEU B C 1
ATOM 4269 O O . LEU B 1 238 ? 65.757 5.817 47.108 1.00 25.10 240 LEU B O 1
ATOM 4274 N N . PRO B 1 239 ? 67.761 6.316 47.957 1.00 25.17 241 PRO B N 1
ATOM 4275 C CA . PRO B 1 239 ? 67.500 7.757 47.965 1.00 25.64 241 PRO B CA 1
ATOM 4276 C C . PRO B 1 239 ? 67.700 8.464 46.632 1.00 23.29 241 PRO B C 1
ATOM 4277 O O . PRO B 1 239 ? 67.734 9.715 46.638 1.00 25.99 241 PRO B O 1
ATOM 4281 N N . VAL B 1 240 ? 67.866 7.792 45.536 1.00 21.40 242 VAL B N 1
ATOM 4282 C CA . VAL B 1 240 ? 68.067 8.307 44.200 1.00 21.37 242 VAL B CA 1
ATOM 4283 C C . VAL B 1 240 ? 67.124 7.586 43.230 1.00 18.18 242 VAL B C 1
ATOM 4284 O O . VAL B 1 240 ? 66.910 6.357 43.402 1.00 22.38 242 VAL B O 1
ATOM 4288 N N . ASP B 1 241 ? 66.492 8.231 42.280 1.00 19.80 243 ASP B N 1
ATOM 4289 C CA . ASP B 1 241 ? 65.614 7.580 41.314 1.00 19.56 243 ASP B CA 1
ATOM 4290 C C . ASP B 1 241 ? 66.270 6.706 40.248 1.00 17.41 243 ASP B C 1
ATOM 4291 O O . ASP B 1 241 ? 65.733 5.662 39.872 1.00 17.55 243 ASP B O 1
ATOM 4296 N N . LYS B 1 242 ? 67.438 7.131 39.738 1.00 17.83 244 LYS B N 1
ATOM 4297 C CA . LYS B 1 242 ? 68.042 6.544 38.557 1.00 16.01 244 LYS B CA 1
ATOM 4298 C C . LYS B 1 242 ? 69.037 5.447 38.939 1.00 14.11 244 LYS B C 1
ATOM 4299 O O . LYS B 1 242 ? 70.181 5.422 38.542 1.00 15.99 244 LYS B O 1
ATOM 4305 N N . THR B 1 243 ? 68.540 4.457 39.691 1.00 15.37 245 THR B N 1
ATOM 4306 C CA . THR B 1 243 ? 69.222 3.236 40.049 1.00 15.06 245 THR B CA 1
ATOM 4307 C C . THR B 1 243 ? 69.424 2.396 38.790 1.00 15.95 245 THR B C 1
ATOM 4308 O O . THR B 1 243 ? 68.453 2.114 38.085 1.00 17.61 245 THR B O 1
ATOM 4312 N N . THR B 1 244 ? 70.681 2.057 38.500 1.00 13.26 246 THR B N 1
ATOM 4313 C CA . THR B 1 244 ? 70.995 1.385 37.251 1.00 12.46 246 THR B CA 1
ATOM 4314 C C . THR B 1 244 ? 71.442 -0.048 37.396 1.00 11.19 246 THR B C 1
ATOM 4315 O O . THR B 1 244 ? 71.144 -0.837 36.498 1.00 13.95 246 THR B O 1
ATOM 4319 N N . SER B 1 245 ? 72.198 -0.415 38.435 1.00 12.38 247 SER B N 1
ATOM 4320 C CA . SER B 1 245 ? 72.699 -1.808 38.480 1.00 12.44 247 SER B CA 1
ATOM 4321 C C . SER B 1 245 ? 73.116 -2.134 39.897 1.00 12.26 247 SER B C 1
ATOM 4322 O O . SER B 1 245 ? 73.104 -1.247 40.759 1.00 13.52 247 SER B O 1
ATOM 4325 N N . CYS B 1 246 ? 73.454 -3.406 40.132 1.00 12.02 248 CYS B N 1
ATOM 4326 C CA . CYS B 1 246 ? 73.763 -3.830 41.480 1.00 13.15 248 CYS B CA 1
ATOM 4327 C C . CYS B 1 246 ? 74.633 -5.074 41.398 1.00 12.67 248 CYS B C 1
ATOM 4328 O O . CYS B 1 246 ? 74.573 -5.833 40.399 1.00 14.24 248 CYS B O 1
ATOM 4331 N N . CYS B 1 247 ? 75.427 -5.253 42.444 1.00 12.46 249 CYS B N 1
ATOM 4332 C CA . CYS B 1 247 ? 76.184 -6.500 42.644 1.00 12.45 249 CYS B CA 1
ATOM 4333 C C . CYS B 1 247 ? 76.373 -6.694 44.130 1.00 13.46 249 CYS B C 1
ATOM 4334 O O . CYS B 1 247 ? 76.098 -5.797 44.942 1.00 15.79 249 CYS B O 1
ATOM 4337 N N . PHE B 1 248 ? 76.806 -7.868 44.556 1.00 13.29 250 PHE B N 1
ATOM 4338 C CA . PHE B 1 248 ? 77.192 -8.112 45.939 1.00 14.67 250 PHE B CA 1
ATOM 4339 C C . PHE B 1 248 ? 78.705 -8.021 46.060 1.00 13.71 250 PHE B C 1
ATOM 4340 O O . PHE B 1 248 ? 79.450 -8.316 45.134 1.00 15.00 250 PHE B O 1
ATOM 4348 N N . GLY B 1 249 ? 79.143 -7.600 47.233 1.00 14.84 251 GLY B N 1
ATOM 4349 C CA . GLY B 1 249 ? 80.568 -7.459 47.502 1.00 15.97 251 GLY B CA 1
ATOM 4350 C C . GLY B 1 249 ? 80.815 -7.332 48.988 1.00 17.34 251 GLY B C 1
ATOM 4351 O O . GLY B 1 249 ? 79.917 -7.733 49.767 1.00 19.37 251 GLY B O 1
ATOM 4352 N N . GLY B 1 250 ? 81.982 -6.827 49.351 1.00 20.01 252 GLY B N 1
ATOM 4353 C CA . GLY B 1 250 ? 82.288 -6.774 50.775 1.00 25.13 252 GLY B CA 1
ATOM 4354 C C . GLY B 1 250 ? 82.495 -8.146 51.392 1.00 30.26 252 GLY B C 1
ATOM 4355 O O . GLY B 1 250 ? 82.566 -9.149 50.689 1.00 24.66 252 GLY B O 1
ATOM 4356 N N . LYS B 1 251 ? 82.446 -8.130 52.718 1.00 20.00 253 LYS B N 1
ATOM 4357 C CA . LYS B 1 251 ? 82.752 -9.283 53.505 1.00 20.00 253 LYS B CA 1
ATOM 4358 C C . LYS B 1 251 ? 81.717 -10.369 53.258 1.00 20.00 253 LYS B C 1
ATOM 4359 O O . LYS B 1 251 ? 80.555 -10.176 53.482 1.00 30.79 253 LYS B O 1
ATOM 4365 N N . ASN B 1 252 ? 82.199 -11.485 52.728 1.00 31.90 254 ASN B N 1
ATOM 4366 C CA . ASN B 1 252 ? 81.364 -12.638 52.429 1.00 30.86 254 ASN B CA 1
ATOM 4367 C C . ASN B 1 252 ? 80.209 -12.243 51.521 1.00 25.52 254 ASN B C 1
ATOM 4368 O O . ASN B 1 252 ? 79.099 -12.804 51.659 1.00 27.37 254 ASN B O 1
ATOM 4373 N N . TYR B 1 253 ? 80.399 -11.285 50.627 1.00 19.87 255 TYR B N 1
ATOM 4374 C CA . TYR B 1 253 ? 79.380 -10.914 49.637 1.00 19.03 255 TYR B CA 1
ATOM 4375 C C . TYR B 1 253 ? 78.099 -10.542 50.355 1.00 19.87 255 TYR B C 1
ATOM 4376 O O . TYR B 1 253 ? 77.009 -10.707 49.813 1.00 20.39 255 TYR B O 1
ATOM 4385 N N . SER B 1 254 ? 78.225 -10.008 51.560 1.00 20.62 256 SER B N 1
ATOM 4386 C CA . SER B 1 254 ? 77.022 -9.698 52.341 1.00 21.60 256 SER B CA 1
ATOM 4387 C C . SER B 1 254 ? 76.570 -8.259 52.142 1.00 20.82 256 SER B C 1
ATOM 4388 O O . SER B 1 254 ? 75.624 -7.830 52.801 1.00 24.59 256 SER B O 1
ATOM 4391 N N . GLU B 1 255 ? 77.263 -7.496 51.304 1.00 21.10 257 GLU B N 1
ATOM 4392 C CA . GLU B 1 255 ? 76.903 -6.095 51.085 1.00 23.18 257 GLU B CA 1
ATOM 4393 C C . GLU B 1 255 ? 76.483 -5.953 49.616 1.00 19.58 257 GLU B C 1
ATOM 4394 O O . GLU B 1 255 ? 77.093 -6.574 48.737 1.00 19.59 257 GLU B O 1
ATOM 4400 N N . MET B 1 256 ? 75.465 -5.123 49.365 1.00 16.51 258 MET B N 1
ATOM 4401 C CA . MET B 1 256 ? 75.087 -4.858 47.989 1.00 14.83 258 MET B CA 1
ATOM 4402 C C . MET B 1 256 ? 75.596 -3.489 47.554 1.00 15.84 258 MET B C 1
ATOM 4403 O O . MET B 1 256 ? 75.466 -2.533 48.294 1.00 17.77 258 MET B O 1
ATOM 4408 N N . TYR B 1 257 ? 76.194 -3.404 46.398 1.00 15.11 259 TYR B N 1
ATOM 4409 C CA . TYR B 1 257 ? 76.615 -2.116 45.835 1.00 14.30 259 TYR B CA 1
ATOM 4410 C C . TYR B 1 257 ? 75.679 -1.773 44.674 1.00 12.65 259 TYR B C 1
ATOM 4411 O O . TYR B 1 257 ? 75.363 -2.647 43.853 1.00 17.21 259 TYR B O 1
ATOM 4420 N N . VAL B 1 258 ? 75.237 -0.515 44.648 1.00 13.53 260 VAL B N 1
ATOM 4421 C CA . VAL B 1 258 ? 74.261 -0.042 43.666 1.00 14.74 260 VAL B CA 1
ATOM 4422 C C . VAL B 1 258 ? 74.834 1.186 42.973 1.00 13.67 260 VAL B C 1
ATOM 4423 O O . VAL B 1 258 ? 75.274 2.121 43.629 1.00 16.08 260 VAL B O 1
ATOM 4427 N N . THR B 1 259 ? 74.777 1.127 41.639 1.00 13.23 261 THR B N 1
ATOM 4428 C CA . THR B 1 259 ? 75.152 2.294 40.832 1.00 12.24 261 THR B CA 1
ATOM 4429 C C . THR B 1 259 ? 73.933 3.088 40.410 1.00 14.36 261 THR B C 1
ATOM 4430 O O . THR B 1 259 ? 72.820 2.536 40.460 1.00 14.15 261 THR B O 1
ATOM 4434 N N . CYS B 1 260 ? 74.182 4.341 40.007 1.00 13.78 262 CYS B N 1
ATOM 4435 C CA . CYS B 1 260 ? 73.033 5.157 39.545 1.00 14.95 262 CYS B CA 1
ATOM 4436 C C . CYS B 1 260 ? 73.547 6.275 38.666 1.00 14.65 262 CYS B C 1
ATOM 4437 O O . CYS B 1 260 ? 74.771 6.392 38.437 1.00 15.05 262 CYS B O 1
ATOM 4440 N N . ALA B 1 261 ? 72.633 7.054 38.129 1.00 16.00 263 ALA B N 1
ATOM 4441 C CA . ALA B 1 261 ? 72.920 8.010 37.076 1.00 17.12 263 ALA B CA 1
ATOM 4442 C C . ALA B 1 261 ? 72.505 9.414 37.473 1.00 18.59 263 ALA B C 1
ATOM 4443 O O . ALA B 1 261 ? 71.442 9.585 38.086 1.00 20.72 263 ALA B O 1
ATOM 4445 N N . ARG B 1 262 ? 73.331 10.391 37.076 1.00 19.17 264 ARG B N 1
ATOM 4446 C CA . ARG B 1 262 ? 72.946 11.806 37.350 1.00 20.37 264 ARG B CA 1
ATOM 4447 C C . ARG B 1 262 ? 72.428 12.456 36.083 1.00 23.49 264 ARG B C 1
ATOM 4448 O O . ARG B 1 262 ? 71.687 13.449 36.109 1.00 27.54 264 ARG B O 1
ATOM 4456 N N . ASP B 1 263 ? 72.748 11.925 34.892 1.00 23.21 265 ASP B N 1
ATOM 4457 C CA . ASP B 1 263 ? 72.266 12.501 33.646 1.00 26.14 265 ASP B CA 1
ATOM 4458 C C . ASP B 1 263 ? 70.758 12.416 33.579 1.00 26.26 265 ASP B C 1
ATOM 4459 O O . ASP B 1 263 ? 70.170 11.426 34.018 1.00 28.59 265 ASP B O 1
ATOM 4464 N N . GLY B 1 264 ? 70.168 13.453 32.987 1.00 27.62 266 GLY B N 1
ATOM 4465 C CA . GLY B 1 264 ? 68.729 13.418 32.790 1.00 32.21 266 GLY B CA 1
ATOM 4466 C C . GLY B 1 264 ? 67.972 13.952 33.986 1.00 30.88 266 GLY B C 1
ATOM 4467 O O . GLY B 1 264 ? 66.746 13.992 33.990 1.00 40.87 266 GLY B O 1
ATOM 4468 N N . MET B 1 265 ? 68.693 14.393 35.019 1.00 29.84 267 MET B N 1
ATOM 4469 C CA A MET B 1 265 ? 67.982 14.975 36.159 0.50 28.36 267 MET B CA 1
ATOM 4470 C CA B MET B 1 265 ? 68.080 14.979 36.206 0.50 28.54 267 MET B CA 1
ATOM 4471 C C . MET B 1 265 ? 67.813 16.478 36.072 1.00 30.09 267 MET B C 1
ATOM 4472 O O . MET B 1 265 ? 68.652 17.169 35.503 1.00 39.17 267 MET B O 1
ATOM 4481 N N . ASP B 1 266 ? 66.719 16.979 36.628 1.00 31.20 268 ASP B N 1
ATOM 4482 C CA . ASP B 1 266 ? 66.569 18.450 36.543 1.00 33.25 268 ASP B CA 1
ATOM 4483 C C . ASP B 1 266 ? 67.027 19.034 37.881 1.00 34.47 268 ASP B C 1
ATOM 4484 O O . ASP B 1 266 ? 67.324 18.274 38.820 1.00 27.43 268 ASP B O 1
ATOM 4489 N N . PRO B 1 267 ? 67.203 20.336 37.991 1.00 35.75 269 PRO B N 1
ATOM 4490 C CA . PRO B 1 267 ? 67.733 20.945 39.214 1.00 36.03 269 PRO B CA 1
ATOM 4491 C C . PRO B 1 267 ? 66.958 20.582 40.468 1.00 34.22 269 PRO B C 1
ATOM 4492 O O . PRO B 1 267 ? 67.553 20.315 41.525 1.00 32.56 269 PRO B O 1
ATOM 4496 N N . GLU B 1 268 ? 65.942 20.507 40.212 1.00 20.00 270 GLU B N 1
ATOM 4497 C CA . GLU B 1 268 ? 65.022 20.208 41.303 1.00 20.00 270 GLU B CA 1
ATOM 4498 C C . GLU B 1 268 ? 65.246 18.800 41.843 1.00 20.00 270 GLU B C 1
ATOM 4499 O O . GLU B 1 268 ? 65.304 18.572 43.044 1.00 31.37 270 GLU B O 1
ATOM 4505 N N . GLY B 1 269 ? 65.397 17.841 41.035 1.00 34.51 271 GLY B N 1
ATOM 4506 C CA . GLY B 1 269 ? 65.754 16.470 41.409 1.00 30.64 271 GLY B CA 1
ATOM 4507 C C . GLY B 1 269 ? 67.103 16.412 42.089 1.00 26.97 271 GLY B C 1
ATOM 4508 O O . GLY B 1 269 ? 67.324 15.677 43.061 1.00 24.81 271 GLY B O 1
ATOM 4509 N N . LEU B 1 270 ? 68.047 17.145 41.534 1.00 25.83 272 LEU B N 1
ATOM 4510 C CA . LEU B 1 270 ? 69.397 17.183 42.064 1.00 30.66 272 LEU B CA 1
ATOM 4511 C C . LEU B 1 270 ? 69.500 17.767 43.435 1.00 28.19 272 LEU B C 1
ATOM 4512 O O . LEU B 1 270 ? 70.251 17.327 44.229 1.00 33.56 272 LEU B O 1
ATOM 4517 N N . LEU B 1 271 ? 68.723 18.800 43.716 1.00 33.72 273 LEU B N 1
ATOM 4518 C CA . LEU B 1 271 ? 68.409 19.106 45.066 1.00 43.38 273 LEU B CA 1
ATOM 4519 C C . LEU B 1 271 ? 67.352 18.062 45.381 1.00 45.43 273 LEU B C 1
ATOM 4520 O O . LEU B 1 271 ? 66.480 17.814 44.582 1.00 66.68 273 LEU B O 1
ATOM 4525 N N . ARG B 1 272 ? 67.414 17.485 46.519 1.00 20.00 274 ARG B N 1
ATOM 4526 C CA . ARG B 1 272 ? 66.554 16.351 46.834 1.00 20.00 274 ARG B CA 1
ATOM 4527 C C . ARG B 1 272 ? 67.325 15.037 46.758 1.00 20.00 274 ARG B C 1
ATOM 4528 O O . ARG B 1 272 ? 67.242 14.285 47.643 1.00 20.00 274 ARG B O 1
ATOM 4536 N N . GLN B 1 273 ? 68.116 14.951 45.684 1.00 33.43 275 GLN B N 1
ATOM 4537 C CA . GLN B 1 273 ? 68.965 13.770 45.520 1.00 26.10 275 GLN B CA 1
ATOM 4538 C C . GLN B 1 273 ? 70.421 14.157 45.292 1.00 28.02 275 GLN B C 1
ATOM 4539 O O . GLN B 1 273 ? 70.954 13.901 44.236 1.00 25.07 275 GLN B O 1
ATOM 4545 N N . PRO B 1 274 ? 71.047 14.791 46.294 1.00 26.97 276 PRO B N 1
ATOM 4546 C CA . PRO B 1 274 ? 72.354 15.372 45.947 1.00 26.96 276 PRO B CA 1
ATOM 4547 C C . PRO B 1 274 ? 73.426 14.325 45.684 1.00 28.97 276 PRO B C 1
ATOM 4548 O O . PRO B 1 274 ? 74.474 14.647 45.129 1.00 26.05 276 PRO B O 1
ATOM 4552 N N . GLU B 1 275 ? 73.208 13.066 46.053 1.00 28.33 277 GLU B N 1
ATOM 4553 C CA . GLU B 1 275 ? 74.184 12.018 45.797 1.00 25.28 277 GLU B CA 1
ATOM 4554 C C . GLU B 1 275 ? 73.851 11.247 44.537 1.00 20.49 277 GLU B C 1
ATOM 4555 O O . GLU B 1 275 ? 74.431 10.174 44.334 1.00 20.46 277 GLU B O 1
ATOM 4561 N N . ALA B 1 276 ? 72.956 11.764 43.705 1.00 19.75 278 ALA B N 1
ATOM 4562 C CA . ALA B 1 276 ? 72.717 11.109 42.410 1.00 18.59 278 ALA B CA 1
ATOM 4563 C C . ALA B 1 276 ? 74.014 10.835 41.666 1.00 17.52 278 ALA B C 1
ATOM 4564 O O . ALA B 1 276 ? 74.922 11.681 41.728 1.00 20.02 278 ALA B O 1
ATOM 4566 N N . GLY B 1 277 ? 74.145 9.678 41.037 1.00 16.86 279 GLY B N 1
ATOM 4567 C CA . GLY B 1 277 ? 75.392 9.238 40.417 1.00 15.60 279 GLY B CA 1
ATOM 4568 C C . GLY B 1 277 ? 76.354 8.632 41.397 1.00 14.38 279 GLY B C 1
ATOM 4569 O O . GLY B 1 277 ? 77.425 8.226 40.993 1.00 17.97 279 GLY B O 1
ATOM 4570 N N . GLY B 1 278 ? 76.062 8.542 42.706 1.00 15.81 280 GLY B N 1
ATOM 4571 C CA . GLY B 1 278 ? 77.036 7.974 43.635 1.00 16.54 280 GLY B CA 1
ATOM 4572 C C . GLY B 1 278 ? 77.059 6.466 43.620 1.00 15.06 280 GLY B C 1
ATOM 4573 O O . GLY B 1 278 ? 76.237 5.829 42.933 1.00 16.10 280 GLY B O 1
ATOM 4574 N N . ILE B 1 279 ? 77.991 5.885 44.382 1.00 15.30 281 ILE B N 1
ATOM 4575 C CA . ILE B 1 279 ? 77.970 4.454 44.641 1.00 14.49 281 ILE B CA 1
ATOM 4576 C C . ILE B 1 279 ? 77.287 4.224 45.994 1.00 14.59 281 ILE B C 1
ATOM 4577 O O . ILE B 1 279 ? 77.768 4.805 46.988 1.00 17.19 281 ILE B O 1
ATOM 4582 N N . PHE B 1 280 ? 76.223 3.444 46.038 1.00 15.37 282 PHE B N 1
ATOM 4583 C CA . PHE B 1 280 ? 75.559 3.166 47.320 1.00 17.29 282 PHE B CA 1
ATOM 4584 C C . PHE B 1 280 ? 75.851 1.758 47.785 1.00 15.78 282 PHE B C 1
ATOM 4585 O O . PHE B 1 280 ? 75.989 0.826 46.961 1.00 17.73 282 PHE B O 1
ATOM 4593 N N . LYS B 1 281 ? 75.928 1.596 49.096 1.00 21.16 283 LYS B N 1
ATOM 4594 C CA . LYS B 1 281 ? 76.129 0.305 49.719 1.00 20.40 283 LYS B CA 1
ATOM 4595 C C . LYS B 1 281 ? 74.933 0.008 50.621 1.00 22.06 283 LYS B C 1
ATOM 4596 O O . LYS B 1 281 ? 74.550 0.829 51.469 1.00 24.54 283 LYS B O 1
ATOM 4602 N N . ILE B 1 282 ? 74.343 -1.170 50.433 1.00 23.52 284 ILE B N 1
ATOM 4603 C CA . ILE B 1 282 ? 73.213 -1.585 51.273 1.00 23.90 284 ILE B CA 1
ATOM 4604 C C . ILE B 1 282 ? 73.669 -2.673 52.210 1.00 25.06 284 ILE B C 1
ATOM 4605 O O . ILE B 1 282 ? 74.108 -3.738 51.760 1.00 22.05 284 ILE B O 1
ATOM 4610 N N . THR B 1 283 ? 73.601 -2.439 53.517 1.00 23.46 285 THR B N 1
ATOM 4611 C CA . THR B 1 283 ? 73.885 -3.536 54.448 1.00 26.83 285 THR B CA 1
ATOM 4612 C C . THR B 1 283 ? 72.649 -3.978 55.226 1.00 23.57 285 THR B C 1
ATOM 4613 O O . THR B 1 283 ? 71.674 -3.228 55.315 1.00 26.86 285 THR B O 1
ATOM 4617 N N . GLY B 1 284 ? 72.692 -5.198 55.763 1.00 24.71 286 GLY B N 1
ATOM 4618 C CA . GLY B 1 284 ? 71.656 -5.714 56.665 1.00 23.79 286 GLY B CA 1
ATOM 4619 C C . GLY B 1 284 ? 70.553 -6.482 55.960 1.00 24.09 286 GLY B C 1
ATOM 4620 O O . GLY B 1 284 ? 69.511 -6.788 56.568 1.00 28.39 286 GLY B O 1
ATOM 4621 N N . LEU B 1 285 ? 70.627 -6.834 54.686 1.00 26.14 287 LEU B N 1
ATOM 4622 C CA . LEU B 1 285 ? 69.566 -7.498 53.960 1.00 23.41 287 LEU B CA 1
ATOM 4623 C C . LEU B 1 285 ? 69.404 -8.941 54.404 1.00 26.30 287 LEU B C 1
ATOM 4624 O O . LEU B 1 285 ? 68.327 -9.470 54.151 1.00 27.37 287 LEU B O 1
ATOM 4629 N N . GLY B 1 286 ? 70.420 -9.562 55.016 1.00 23.86 288 GLY B N 1
ATOM 4630 C CA . GLY B 1 286 ? 70.305 -10.955 55.434 1.00 26.14 288 GLY B CA 1
ATOM 4631 C C . GLY B 1 286 ? 70.345 -11.881 54.241 1.00 24.59 288 GLY B C 1
ATOM 4632 O O . GLY B 1 286 ? 69.876 -13.029 54.215 1.00 29.53 288 GLY B O 1
ATOM 4633 N N . VAL B 1 287 ? 70.974 -11.383 53.149 1.00 24.58 289 VAL B N 1
ATOM 4634 C CA . VAL B 1 287 ? 71.232 -12.311 52.054 1.00 25.84 289 VAL B CA 1
ATOM 4635 C C . VAL B 1 287 ? 72.655 -12.042 51.572 1.00 23.61 289 VAL B C 1
ATOM 4636 O O . VAL B 1 287 ? 73.168 -10.938 51.716 1.00 27.82 289 VAL B O 1
ATOM 4640 N N . LYS B 1 288 ? 73.293 -13.053 51.012 1.00 24.99 290 LYS B N 1
ATOM 4641 C CA . LYS B 1 288 ? 74.600 -12.862 50.412 1.00 24.38 290 LYS B CA 1
ATOM 4642 C C . LYS B 1 288 ? 74.540 -13.223 48.926 1.00 20.81 290 LYS B C 1
ATOM 4643 O O . LYS B 1 288 ? 73.709 -13.997 48.437 1.00 21.04 290 LYS B O 1
ATOM 4649 N N . GLY B 1 289 ? 75.449 -12.595 48.174 1.00 19.71 291 GLY B N 1
ATOM 4650 C CA . GLY B 1 289 ? 75.638 -12.980 46.796 1.00 19.96 291 GLY B CA 1
ATOM 4651 C C . GLY B 1 289 ? 76.765 -13.968 46.576 1.00 18.32 291 GLY B C 1
ATOM 4652 O O . GLY B 1 289 ? 77.159 -14.711 47.493 1.00 19.32 291 GLY B O 1
ATOM 4653 N N . ILE B 1 290 ? 77.296 -13.961 45.364 1.00 15.93 292 ILE B N 1
ATOM 4654 C CA . ILE B 1 290 ? 78.355 -14.888 44.967 1.00 15.29 292 ILE B CA 1
ATOM 4655 C C . ILE B 1 290 ? 79.419 -14.133 44.196 1.00 13.35 292 ILE B C 1
ATOM 4656 O O . ILE B 1 290 ? 79.197 -13.040 43.676 1.00 15.67 292 ILE B O 1
ATOM 4661 N N . ALA B 1 291 ? 80.599 -14.764 44.165 1.00 14.53 293 ALA B N 1
ATOM 4662 C CA . ALA B 1 291 ? 81.665 -14.089 43.432 1.00 13.46 293 ALA B CA 1
ATOM 4663 C C . ALA B 1 291 ? 81.394 -13.981 41.939 1.00 13.22 293 ALA B C 1
ATOM 4664 O O . ALA B 1 291 ? 80.748 -14.868 41.368 1.00 15.25 293 ALA B O 1
ATOM 4666 N N . PRO B 1 292 ? 81.912 -12.949 41.256 1.00 12.87 294 PRO B N 1
ATOM 4667 C CA . PRO B 1 292 ? 81.787 -12.884 39.795 1.00 12.75 294 PRO B CA 1
ATOM 4668 C C . PRO B 1 292 ? 82.747 -13.868 39.137 1.00 11.71 294 PRO B C 1
ATOM 4669 O O . PRO B 1 292 ? 83.712 -14.298 39.743 1.00 14.50 294 PRO B O 1
ATOM 4673 N N . TYR B 1 293 ? 82.437 -14.192 37.868 1.00 11.99 295 TYR B N 1
ATOM 4674 C CA . TYR B 1 293 ? 83.368 -15.006 37.099 1.00 11.85 295 TYR B CA 1
ATOM 4675 C C . TYR B 1 293 ? 84.334 -14.086 36.381 1.00 12.33 295 TYR B C 1
ATOM 4676 O O . TYR B 1 293 ? 84.039 -12.886 36.194 1.00 15.09 295 TYR B O 1
ATOM 4685 N N . SER B 1 294 ? 85.440 -14.631 35.972 1.00 12.41 296 SER B N 1
ATOM 4686 C CA A SER B 1 294 ? 86.563 -13.925 35.362 0.50 12.73 296 SER B CA 1
ATOM 4687 C CA B SER B 1 294 ? 86.538 -13.896 35.347 0.50 12.62 296 SER B CA 1
ATOM 4688 C C . SER B 1 294 ? 86.781 -14.375 33.927 1.00 12.71 296 SER B C 1
ATOM 4689 O O . SER B 1 294 ? 86.740 -15.594 33.665 1.00 13.99 296 SER B O 1
ATOM 4694 N N . TYR B 1 295 ? 87.048 -13.471 32.983 1.00 11.64 297 TYR B N 1
ATOM 4695 C CA . TYR B 1 295 ? 87.228 -13.888 31.594 1.00 11.23 297 TYR B CA 1
ATOM 4696 C C . TYR B 1 295 ? 88.408 -14.831 31.476 1.00 13.71 297 TYR B C 1
ATOM 4697 O O . TYR B 1 295 ? 89.463 -14.596 32.076 1.00 13.93 297 TYR B O 1
ATOM 4706 N N . ALA B 1 296 ? 88.211 -15.892 30.710 1.00 12.14 298 ALA B N 1
ATOM 4707 C CA . ALA B 1 296 ? 89.195 -16.980 30.631 1.00 13.27 298 ALA B CA 1
ATOM 4708 C C . ALA B 1 296 ? 90.143 -16.867 29.459 1.00 14.48 298 ALA B C 1
ATOM 4709 O O . ALA B 1 296 ? 90.982 -17.747 29.286 1.00 19.11 298 ALA B O 1
ATOM 4711 N N A GLY B 1 297 ? 90.075 -15.820 28.648 0.50 14.96 299 GLY B N 1
ATOM 4712 N N B GLY B 1 297 ? 89.999 -15.844 28.632 0.50 14.67 299 GLY B N 1
ATOM 4713 C CA A GLY B 1 297 ? 91.005 -15.649 27.538 0.50 15.87 299 GLY B CA 1
ATOM 4714 C CA B GLY B 1 297 ? 90.887 -15.720 27.481 0.50 18.01 299 GLY B CA 1
ATOM 4715 C C A GLY B 1 297 ? 92.005 -14.526 27.793 0.50 17.67 299 GLY B C 1
ATOM 4716 C C B GLY B 1 297 ? 91.882 -14.594 27.699 0.50 17.95 299 GLY B C 1
ATOM 4717 O O A GLY B 1 297 ? 92.152 -14.183 28.971 0.50 11.52 299 GLY B O 1
ATOM 4718 O O B GLY B 1 297 ? 92.603 -14.221 26.790 0.50 15.93 299 GLY B O 1
#

Solvent-accessible surface area: 24121 Å² total; per-residue (Å²): 152,59,144,58,94,25,26,19,82,35,77,2,117,28,0,9,6,10,20,6,12,97,141,42,79,5,0,0,0,0,14,4,40,29,71,67,0,2,52,6,46,26,168,68,119,122,35,112,117,10,81,12,147,30,39,0,3,0,2,6,30,59,140,95,43,32,10,0,0,0,13,14,28,87,0,4,7,4,43,28,186,133,111,48,49,94,76,28,16,63,5,14,124,119,82,211,84,22,18,0,9,11,6,55,3,0,24,41,5,15,0,0,0,0,0,0,5,56,51,127,46,67,24,69,24,112,35,43,40,1,2,0,13,0,0,23,45,120,64,105,51,49,118,38,40,69,115,2,1,7,0,7,0,1,11,2,12,71,86,49,133,31,0,15,0,0,12,1,8,34,32,1,0,13,2,8,52,12,67,72,156,59,0,96,26,63,99,106,88,54,22,17,82,17,97,77,80,3,54,25,0,13,0,2,8,3,0,48,104,20,46,0,0,0,0,0,20,52,10,8,37,0,0,31,2,17,17,132,98,28,122,69,76,66,45,4,130,17,70,4,68,18,0,1,5,3,15,8,0,9,175,94,20,45,35,0,3,0,0,0,3,65,47,62,26,84,111,103,7,43,147,178,20,88,64,1,0,0,0,2,44,0,33,52,21,78,16,100,7,57,41,44,57,31,0,52,14,143,78,119,56,60,31,38,17,94,23,75,0,113,29,0,9,6,9,20,4,16,96,141,34,50,1,0,1,0,0,3,5,45,32,73,29,0,0,53,5,38,18,134,76,120,114,32,84,124,14,89,21,142,26,43,0,2,0,2,5,27,54,143,94,42,35,16,0,0,0,11,14,27,81,0,4,10,4,73,23,176,127,132,54,43,95,78,33,19,46,5,10,117,118,55,204,99,21,24,0,10,10,5,52,2,0,23,35,6,15,0,0,0,0,0,2,4,61,68,134,27,60,26,44,23,77,23,40,26,1,2,0,15,0,0,34,49,116,76,110,40,71,104,34,43,73,88,2,6,13,1,7,0,0,12,2,12,73,89,47,128,40,0,7,0,0,13,1,10,34,60,7,0,13,0,8,54,12,50,53,129,74,0,108,24,46,103,105,107,62,20,19,136,19,98,149,106,1,73,24,0,11,0,3,7,4,0,33,100,18,42,0,0,0,0,0,46,59,12,7,22,0,0,26,1,17,18,133,83,26,127,108,81,54,48,9,129,16,68,4,66,26,0,1,5,3,15,9,0,8,139,125,25,52,19,0,1,0,0,0,3,58,53,75,33,87,109,99,13,50,142,179,23,96,69,0,0,0,0,2,35,0,34,47,19,76,14,119,4,54,40,45,58,21,0,57,17

Secondary structure (DSSP, 8-state):
--EEEEEE----SBEEEEEEETTTTEEEEEETTTTEEEEEETTT--EEEEE-SS-EEEEEEBTTSSEEEEETTEEEEEETTTTEEEEEEE--TT-SSEEEEEEEE-TTS-EEEEEEEPPSBTTB--TT-EEEEEE-TTS-EEEEEEEESBEEEEEE-TTS-EEEEEEGGGTEEEEEEE-TTT--EEEEEEEEEPPGGG-EEEEEEEBTTS-EEEEEETTTEEEEE-TTT--EEEEEE-SSSBEEEEEEESGGG-EEEEEEB-TT--HHHHHH-TTTT-EEEEE--S--B-PPP-B--/--EEEEEE----SSEEEEEEETTTTEEEEEETTTTEEEEEETTT--EEEEE-SS-EEEEEEBTTSSEEEEETTEEEEEETTTTEEEEEEE--TT-SSEEEEEEEE-TTS-EEEEEEE--SSSS-S-TT-EEEEEE-TTS-EEEEEEEESBEEEEEE-TTS-EEEEEEGGGTEEEEEEEETTTTEEEEEEEEEE--GGG-EEEEEEEBTTS-EEEEEETTTEEEEE-TTT--EEEEEE-SSSBEEEEEEESGGG-EEEEEE--TT--HHHHTT-TTTT-EEEEE--S--B-PPP-B--

Sequence (594 aa):
SIKIECVLPENCRCGESPVWEEVSNSSLLFVDIPAKKVCRWDSFTKQVQRVTMDAPVVSSVALRQSGGYVATIGTKFCALNWKEQQSAVVLATVDNDKKNNRFNDGKVDPAGRYFAGTMAEETAPAVLERHQGALYSLFPDHHVKKYFDQVDISNGLDWSLDHKIFYYIDSLSYSVDAFDYDLQTGQISNRRSVYKLEKEEQIPDGMCIDAEGKLWVACYNGGRVVIRLDPVTGKRLQTVKLPVDKTTSCCFGGKNYSEMYVTCCARDGMDPEGLLRQQPEAGGIFKITGLGVKGIAPYSSYAGGSIKIECVLPENCRCGESPVVWEEVSNSLLFVDIPAKKVCRWDSFTKQVQRVTMMDAPVSSVALRQSGGYVATIGTKFCALNWKEQSAVVLATVDNDKKNNRFNDGKVDPAGRYFAGTMAEETAPAVLERHQGALYSSLFPDHHVKKYFDQVDISNGLDWSLDHKIFYYIDSLSYSVDAFDYDLQTGQISNRRSVYKLEKEEQIPDGMCIDAEGKLWVACYNGGRVIRLDPVTGKRLQTVKLPVDKTTSCCFGGKNYSEMYVTCARDGMMDPEGLLRQPEAGGIFKITGLGVKGIAPYSSYAGG

InterPro domains:
  IPR005511 Senescence marker protein-30 (SMP-30) [PR01790] (17-34)
  IPR005511 Senescence marker protein-30 (SMP-30) [PR01790] (93-114)
  IPR005511 Senescence marker protein-30 (SMP-30) [PR01790] (139-161)
  IPR005511 Senescence marker protein-30 (SMP-30) [PR01790] (162-182)
  IPR005511 Senescence marker protein-30 (SMP-30) [PR01790] (202-219)
  IPR005511 Senescence marker protein-30 (SMP-30) [PR01790] (245-263)
  IPR008367 Regucalcin [PR01791] (128-141)
  IPR008367 Regucalcin [PR01791] (189-207)
  IPR008367 Regucalcin [PR01791] (228-241)
  IPR008367 Regucalcin [PR01791] (275-291)
  IPR011042 Six-bladed beta-propeller, TolB-like [G3DSA:2.120.10.30] (3-299)
  IPR013658 SMP-30/Gluconolactonase/LRE-like region [PF08450] (16-263)

B-factor: mean 24.18, std 12.19, range [9.19, 157.09]

GO terms:
  GO:0005509 calcium ion binding (F, IDA)
  GO:0008270 zinc ion binding (F, IDA)
  GO:0004341 gluconolactonase activity (F, IDA)
  GO:0005509 calcium ion binding (F, TAS)

Foldseek 3Di:
DKDKDQLFLPQAQFKAAWAADVVQRWIWIFRFQQQWIKIARSPVRDMDIAHDDAGWAYWFFAPVDAIWTWGFQFTWGADPVVSDTDTLDGDPVVDPAKGKHDWAAAPQQKIKIKMAGDPPAVPHGDFFSMWIWIQALNSDIDTQDTRAHAWAAWYAFPVRQKIWTDRFVVQFIWIWGADSVPRHTHDIDTQAHDDVLLATWHYWAAFPVRWMWTWRAQNQWIWTADSVRNDTPDIDGHQARGWHYKAFYDDQSQKMKIAGRPHPAPPVSCVSPVSGRTIMIMHDPPTGHHHGDHHND/DKDKDFLFLPQAQFKAAWAADVVQLWIWIFRFQQQKIWIARSVVRDIDIAHDDAGWAYKFFAVVDAIWTWGFQFIWGADRVVSDIDTLDGPPPVPDQKGWHDWAAAPQQKIKIKMAGDAPDDQGGPFFAMWIWIQALVRDIDTQGTRAHAWAAWYAFPVRQKIWTDRFVVQFIWIWGADSVPRHTHDIDTQEHDDVLLATWHYWYAAPVRWIWTWRAQNQWIWIGDSVVSDTDDIGGHQARGWHYWAFGDDQSQKIKIAGRDHPDDPVRCVSRVSGRTIMIIHDPPTGGDHGDHRND

Nearest PDB structures (foldseek):
  4gnc-assembly1_A  TM=9.997E-01  e=1.104E-57  Homo sapiens
  4gn9-assembly1_A  TM=9.987E-01  e=2.155E-53  Mus musculus
  7plb-assembly1_A  TM=9.586E-01  e=2.093E-27  Caulobacter vibrioides CB15
  2ghs-assembly1_A  TM=9.562E-01  e=8.392E-23  Agrobacterium fabrum str. C58
  2iaw-assembly1_A  TM=7.917E-01  e=1.156E-13  Loligo vulgaris